Protein AF-0000000082937138 (afdb_homodimer)

Foldseek 3Di:
DEAEDEDAQLFKFQWFFLPDDWPEEDEAFYKYKYWFAWQQQWDDQDPPGDIDHYHHPVPDPDGGGIKGTQYFYQPDDAQKKKKKAWADWAFGQKFKDKFACDDFPLCVVVVRNNPDMDMWIWGADRVVQKIWTDDPNDIDMDGWFKDWQFKFFHDPDHDIGGQDDQDQRTGRQQFSQRGRGKIKMGGAHHHRSRMITHFMARGADQANNRQHHRTTIIPITMIGIHIGNPDDDRHMWMDGPWWTKFKAKALDVVRRQVRQLQRVLVVQCVVVVDDSVVSNVVCVVFKDKTWNHNTRSITMIMITGTPPSDD/DEAEDEDAQLFKFQWFFLPDDWPEEDEAFYKYKYWFAWQQQWDDQDPPGDIDHYHHPVPDPDGGGIKGTQYFYQPDDAQKKKKKAWADWAFGQKFKDKFACDDFPLCVVVVRNNPDMDMWIWGADRVQQKIWTDDVNDIDMDGWFKDWQFKFFHDPDHDIGGQFDQDQRTGRQQFSQRGRGKIKMGGAHHHRSRMITHFMARGADQANNRQHHRTTIIPITMIGIHIGNPDDDRHMWMDGPWWTKFKAKALDVVRRQVRQLQRVLVVQCVVVVDDSVVSNVVCVVFKDKTWNHNTRSITMIMITGTPPSDD

Radius of gyration: 25.53 Å; Cα contacts (8 Å, |Δi|>4): 1907; chains: 2; bounding box: 56×75×57 Å

Organism: NCBI:txid1808955

pLDDT: mean 97.89, std 1.8, range [84.19, 98.94]

Secondary structure (DSSP, 8-state):
-EEEE--SGGGEESEE-TTPPPSEEE-TT-EEEEEE--TTSEE-SSTTSPPEE---TT--SS--S-EEEEEEETT--TT-EEEEEEEEEEE-SEEEEEESSS--HHHHHHT-SSSPPEEEEEEEETTTTEEEEEETTEEEEEE---EEEEEE---SSSS-EESPSPBTTEES---TT--TT-EEEEE--STTTTEEEEEEES---TB-TTS---B--EEEEEEEEEEESS---SS-EEE-SSEEEEEEEESSHHHHHHHHHHHHHHHHHHHHT--HHHHHHHHHHH-EEEEEES-SSSEEEEEEEETTS--/-EEEE--SGGGEESEE-TTPPPSEEE-TT-EEEEEE--TTSEE-SSTTSPPEE---TT--SS--S-EEEEEEETT--TT-EEEEEEEEEEE-SEEEEEESSS--HHHHHHT-TTSPPEEEEEEEETTTTEEEEEETTEEEEEE---EEEEEE---SSSS-EESPSPBTTEES---TT--TT-EEEEE--STTTTEEEEEEES---TB-TTS---B--EEEEEEEEEEESS---SS-EEE-SSEEEEEEEESSHHHHHHHHHHHHHHHHHHHHT--HHHHHHHHHHH-EEEEEES-SSSEEEEEEEETTS--

Nearest PDB structures (foldseek):
  2f4l-assembly2_D  TM=9.243E-01  e=2.185E-28  Thermotoga maritima MSB8
  3tkk-assembly2_D  TM=8.866E-01  e=3.618E-28  Caldanaerobacter subterraneus subsp. tengcongensis
  3b9t-assembly2_D  TM=8.501E-01  e=9.422E-29  Methylobacillus flagellatus KT
  2ii1-assembly2_B  TM=8.799E-01  e=5.045E-27  Halalkalibacterium halodurans
  5ubu-assembly1_A  TM=8.380E-01  e=1.452E-24  Yersinia enterocolitica subsp. palearctica Y11

InterPro domains:
  IPR004304 Acetamidase/Formamidase [PF03069] (8-158)
  IPR004304 Acetamidase/Formamidase [PF03069] (163-296)
  IPR004304 Acetamidase/Formamidase [PTHR31891] (8-308)

Solvent-accessible surface area (backbone atoms only — not comparable to full-atom values): 28869 Å² total; per-residue (Å²): 98,78,44,76,48,71,76,45,41,82,32,22,26,23,57,36,36,69,79,63,75,54,68,48,76,42,54,63,63,24,29,42,39,34,44,42,38,15,65,86,28,28,44,45,93,45,92,87,42,74,69,46,75,60,53,45,60,73,64,57,92,75,56,45,49,40,23,43,34,30,35,21,27,71,77,32,31,60,68,23,25,39,31,45,30,30,68,40,74,35,61,33,54,45,29,35,33,36,13,43,45,42,95,44,71,51,25,54,69,62,69,25,29,87,36,76,58,42,76,46,60,31,47,36,37,73,90,78,35,33,32,35,36,64,59,89,94,43,71,40,33,33,70,52,51,49,28,55,25,22,47,23,35,16,48,65,64,87,62,83,36,61,34,63,36,38,51,49,26,28,23,40,52,43,42,66,69,52,22,63,58,14,34,39,35,27,35,23,52,25,76,23,24,34,34,34,39,25,35,26,24,37,24,42,16,35,18,23,60,33,61,33,30,30,32,12,22,23,66,34,36,33,36,33,38,34,63,36,81,88,46,86,57,81,38,35,33,33,42,32,85,58,23,41,34,20,42,13,68,24,70,44,51,58,58,3,42,43,42,3,46,46,51,38,32,53,49,42,19,67,75,67,69,51,52,64,46,57,25,33,33,52,35,3,45,50,27,32,33,33,30,23,23,61,62,46,70,36,19,33,19,34,26,32,42,43,69,75,48,67,76,98,80,44,77,48,71,77,46,41,82,32,22,25,23,58,37,35,67,80,62,75,54,68,47,74,44,55,64,62,24,30,41,39,33,43,42,37,16,65,83,28,27,44,45,92,45,94,85,42,74,70,46,75,59,55,45,59,74,64,56,94,75,56,45,50,41,23,44,36,29,35,24,28,72,76,32,32,60,68,23,24,39,32,44,30,31,68,39,73,36,60,33,53,44,29,35,31,34,13,44,46,43,93,44,69,50,25,54,68,62,69,25,30,87,36,76,60,43,75,46,60,29,45,36,37,73,89,78,34,33,32,35,36,64,60,88,94,42,71,39,36,34,70,51,53,49,27,55,25,22,47,24,36,17,50,68,62,85,60,82,38,61,35,64,35,39,50,49,28,26,24,40,53,42,44,66,70,52,23,62,58,13,34,37,34,28,34,23,52,26,77,21,24,35,34,33,41,26,37,27,24,36,24,43,16,36,19,22,61,32,61,32,28,33,30,12,23,23,66,34,35,33,35,33,40,35,61,36,81,89,46,86,55,82,37,35,34,32,43,31,84,58,23,42,34,20,43,12,68,24,69,44,52,59,59,3,42,42,42,3,45,46,50,39,34,53,50,43,20,65,76,68,68,50,52,65,45,58,25,33,34,53,37,3,45,49,27,32,33,32,32,23,25,60,61,45,71,37,18,32,19,33,26,33,42,43,68,75,47,67,74

Sequence (622 aa):
MIHKIELKNEHLHGSFSKEYVPIITVNSGDSLHLTTADIQWGYSNSKEQERTVYTSREKEERPGHPIIGPIAVKEAKPGTVLEVRVNDLTPGWYGRNWAGGNNSWQNEKLGITEAPSVQLDWELDTTKMTGSCEIGQKKFHVGLQPFMGLMGVAPAEDGIHPTAPPRYAGGNIDCKELVRGTSLFLPVSVDGALFSIGDGHAVQGDGEVSGTAIECPMDHVDITLIVHDNMQVNMPRAKTPTAWITFGFHEDLNEATATALDEMVQLMQEIYNIEKTEATALASVAVDLRITQVVNGVKGVHAMLPHGVIRMIHKIELKNEHLHGSFSKEYVPIITVNSGDSLHLTTADIQWGYSNSKEQERTVYTSREKEERPGHPIIGPIAVKEAKPGTVLEVRVNDLTPGWYGRNWAGGNNSWQNEKLGITEAPSVQLDWELDTTKMTGSCEIGQKKFHVGLQPFMGLMGVAPAEDGIHPTAPPRYAGGNIDCKELVRGTSLFLPVSVDGALFSIGDGHAVQGDGEVSGTAIECPMDHVDITLIVHDNMQVNMPRAKTPTAWITFGFHEDLNEATATALDEMVQLMQEIYNIEKTEATALASVAVDLRITQVVNGVKGVHAMLPHGVIR

Structure (mmCIF, N/CA/C/O backbone):
data_AF-0000000082937138-model_v1
#
loop_
_entity.id
_entity.type
_entity.pdbx_description
1 polymer Acetamidase
#
loop_
_atom_site.group_PDB
_atom_site.id
_atom_site.type_symbol
_atom_site.label_atom_id
_atom_site.label_alt_id
_atom_site.label_comp_id
_atom_site.label_asym_id
_atom_site.label_entity_id
_atom_site.label_seq_id
_atom_site.pdbx_PDB_ins_code
_atom_site.Cartn_x
_atom_site.Cartn_y
_atom_site.Cartn_z
_atom_site.occupancy
_atom_site.B_iso_or_equiv
_atom_site.auth_seq_id
_atom_site.auth_comp_id
_atom_site.auth_asym_id
_atom_site.auth_atom_id
_atom_site.pdbx_PDB_model_num
ATOM 1 N N . MET A 1 1 ? -20.438 30.469 3.941 1 96.25 1 MET A N 1
ATOM 2 C CA . MET A 1 1 ? -19.578 31.594 4.25 1 96.25 1 MET A CA 1
ATOM 3 C C . MET A 1 1 ? -18.125 31.172 4.301 1 96.25 1 MET A C 1
ATOM 5 O O . MET A 1 1 ? -17.812 30.031 4.652 1 96.25 1 MET A O 1
ATOM 9 N N . ILE A 1 2 ? -17.281 32.094 3.828 1 97.88 2 ILE A N 1
ATOM 10 C CA . ILE A 1 2 ? -15.844 31.828 3.875 1 97.88 2 ILE A CA 1
ATOM 11 C C . ILE A 1 2 ? -15.219 32.625 5.027 1 97.88 2 ILE A C 1
ATOM 13 O O . ILE A 1 2 ? -15.422 33.812 5.152 1 97.88 2 ILE A O 1
ATOM 17 N N . HIS A 1 3 ? -14.539 31.938 5.922 1 98.62 3 HIS A N 1
ATOM 18 C CA . HIS A 1 3 ? -13.797 32.562 7.023 1 98.62 3 HIS A CA 1
ATOM 19 C C . HIS A 1 3 ? -12.297 32.531 6.75 1 98.62 3 HIS A C 1
ATOM 21 O O . HIS A 1 3 ? -11.727 31.469 6.469 1 98.62 3 HIS A O 1
ATOM 27 N N . LYS A 1 4 ? -11.656 33.656 6.867 1 98.5 4 LYS A N 1
ATOM 28 C CA . LYS A 1 4 ? -10.211 33.719 6.73 1 98.5 4 LYS A CA 1
ATOM 29 C C . LYS A 1 4 ? -9.523 33.719 8.094 1 98.5 4 LYS A C 1
ATOM 31 O O . LYS A 1 4 ? -9.852 34.5 8.977 1 98.5 4 LYS A O 1
ATOM 36 N N . ILE A 1 5 ? -8.656 32.781 8.273 1 98.31 5 ILE A N 1
ATOM 37 C CA . ILE A 1 5 ? -7.906 32.688 9.523 1 98.31 5 ILE A CA 1
ATOM 38 C C . ILE A 1 5 ? -6.453 33.094 9.289 1 98.31 5 ILE A C 1
ATOM 40 O O . ILE A 1 5 ? -5.73 32.406 8.539 1 98.31 5 ILE A O 1
ATOM 44 N N . GLU A 1 6 ? -6 34.094 9.938 1 97.31 6 GLU A N 1
ATOM 45 C CA . GLU A 1 6 ? -4.625 34.562 9.789 1 97.31 6 GLU A CA 1
ATOM 46 C C . GLU A 1 6 ? -3.645 33.656 10.516 1 97.31 6 GLU A C 1
ATOM 48 O O . GLU A 1 6 ? -3.965 33.094 11.57 1 97.31 6 GLU A O 1
ATOM 53 N N . LEU A 1 7 ? -2.471 33.562 9.945 1 98.5 7 LEU A N 1
ATOM 54 C CA . LEU A 1 7 ? -1.397 32.844 10.641 1 98.5 7 LEU A CA 1
ATOM 55 C C . LEU A 1 7 ? -0.772 33.719 11.711 1 98.5 7 LEU A C 1
ATOM 57 O O . LEU A 1 7 ? -0.01 34.656 11.406 1 98.5 7 LEU A O 1
ATOM 61 N N . LYS A 1 8 ? -1.146 33.5 12.891 1 98.12 8 LYS A N 1
ATOM 62 C CA . LYS A 1 8 ? -0.615 34.219 14.047 1 98.12 8 LYS A CA 1
ATOM 63 C C . LYS A 1 8 ? -0.633 33.375 15.297 1 98.12 8 LYS A C 1
ATOM 65 O O . LYS A 1 8 ? -1.359 32.375 15.359 1 98.12 8 LYS A O 1
ATOM 70 N N . ASN A 1 9 ? 0.12 33.75 16.297 1 98.31 9 ASN A N 1
ATOM 71 C CA . ASN A 1 9 ? 0.322 32.969 17.5 1 98.31 9 ASN A CA 1
ATOM 72 C C . ASN A 1 9 ? -1.004 32.625 18.172 1 98.31 9 ASN A C 1
ATOM 74 O O . ASN A 1 9 ? -1.187 31.484 18.656 1 98.31 9 ASN A O 1
ATOM 78 N N . GLU A 1 10 ? -1.979 33.5 18.125 1 98.19 10 GLU A N 1
ATOM 79 C CA . GLU A 1 10 ? -3.256 33.344 18.812 1 98.19 10 GLU A CA 1
ATOM 80 C C . GLU A 1 10 ? -4.09 32.219 18.188 1 98.19 10 GLU A C 1
ATOM 82 O O . GLU A 1 10 ? -5.043 31.734 18.797 1 98.19 10 GLU A O 1
ATOM 87 N N . HIS A 1 11 ? -3.721 31.859 16.969 1 98.62 11 HIS A N 1
ATOM 88 C CA . HIS A 1 11 ? -4.504 30.875 16.25 1 98.62 11 HIS A CA 1
ATOM 89 C C . HIS A 1 11 ? -3.797 29.516 16.234 1 98.62 11 HIS A C 1
ATOM 91 O O . HIS A 1 11 ? -4.289 28.562 15.617 1 98.62 11 HIS A O 1
ATOM 97 N N . LEU A 1 12 ? -2.615 29.469 16.859 1 98.69 12 LEU A N 1
ATOM 98 C CA . LEU A 1 12 ? -1.801 28.266 16.797 1 98.69 12 LEU A CA 1
ATOM 99 C C . LEU A 1 12 ? -1.771 27.547 18.141 1 98.69 12 LEU A C 1
ATOM 101 O O . LEU A 1 12 ? -1.761 28.203 19.188 1 98.69 12 LEU A O 1
ATOM 105 N N . HIS A 1 13 ? -1.788 26.266 18.109 1 98.62 13 HIS A N 1
ATOM 106 C CA . HIS A 1 13 ? -1.509 25.406 19.25 1 98.62 13 HIS A CA 1
ATOM 107 C C . HIS A 1 13 ? -0.787 24.141 18.812 1 98.62 13 HIS A C 1
ATOM 109 O O . HIS A 1 13 ? -0.634 23.875 17.625 1 98.62 13 HIS A O 1
ATOM 115 N N . GLY A 1 14 ? -0.236 23.375 19.75 1 98.5 14 GLY A N 1
ATOM 116 C CA . GLY A 1 14 ? 0.604 22.234 19.422 1 98.5 14 GLY A CA 1
ATOM 117 C C . GLY A 1 14 ? 0.154 20.938 20.078 1 98.5 14 GLY A C 1
ATOM 118 O O . GLY A 1 14 ? 0.965 20.047 20.328 1 98.5 14 GLY A O 1
ATOM 119 N N . SER A 1 15 ? -1.123 20.891 20.516 1 98.5 15 SER A N 1
ATOM 120 C CA . SER A 1 15 ? -1.719 19.734 21.172 1 98.5 15 SER A CA 1
ATOM 121 C C . SER A 1 15 ? -3.238 19.75 21.047 1 98.5 15 SER A C 1
ATOM 123 O O . SER A 1 15 ? -3.812 20.688 20.5 1 98.5 15 SER A O 1
ATOM 125 N N . PHE A 1 16 ? -3.891 18.656 21.453 1 98.12 16 PHE A N 1
ATOM 126 C CA . PHE A 1 16 ? -5.348 18.594 21.453 1 98.12 16 PHE A CA 1
ATOM 127 C C . PHE A 1 16 ? -5.891 18.562 22.891 1 98.12 16 PHE A C 1
ATOM 129 O O . PHE A 1 16 ? -5.27 18 23.781 1 98.12 16 PHE A O 1
ATOM 136 N N . SER A 1 17 ? -6.965 19.156 23.062 1 98.12 17 SER A N 1
ATOM 137 C CA . SER A 1 17 ? -7.719 19.078 24.312 1 98.12 17 SER A CA 1
ATOM 138 C C . SER A 1 17 ? -9.172 19.469 24.109 1 98.12 17 SER A C 1
ATOM 140 O O . SER A 1 17 ? -9.469 20.422 23.375 1 98.12 17 SER A O 1
ATOM 142 N N . LYS A 1 18 ? -10.055 18.766 24.766 1 98.12 18 LYS A N 1
ATOM 143 C CA . LYS A 1 18 ? -11.469 19.125 24.703 1 98.12 18 LYS A CA 1
ATOM 144 C C . LYS A 1 18 ? -11.758 20.391 25.484 1 98.12 18 LYS A C 1
ATOM 146 O O . LYS A 1 18 ? -12.844 20.969 25.391 1 98.12 18 LYS A O 1
ATOM 151 N N . GLU A 1 19 ? -10.742 20.891 26.219 1 97.69 19 GLU A N 1
ATOM 152 C CA . GLU A 1 19 ? -10.922 22.078 27.078 1 97.69 19 GLU A CA 1
ATOM 153 C C . GLU A 1 19 ? -10.469 23.344 26.359 1 97.69 19 GLU A C 1
ATOM 155 O O . GLU A 1 19 ? -10.664 24.453 26.875 1 97.69 19 GLU A O 1
ATOM 160 N N . TYR A 1 20 ? -9.867 23.234 25.203 1 98.19 20 TYR A N 1
ATOM 161 C CA . TYR A 1 20 ? -9.344 24.406 24.516 1 98.19 20 TYR A CA 1
ATOM 162 C C . TYR A 1 20 ? -10.477 25.312 24.047 1 98.19 20 TYR A C 1
ATOM 164 O O . TYR A 1 20 ? -11.516 24.828 23.578 1 98.19 20 TYR A O 1
ATOM 172 N N . VAL A 1 21 ? -10.312 26.609 24.234 1 98.19 21 VAL A N 1
ATOM 173 C CA . VAL A 1 21 ? -11.25 27.609 23.719 1 98.19 21 VAL A CA 1
ATOM 174 C C . VAL A 1 21 ? -11.094 27.734 22.203 1 98.19 21 VAL A C 1
ATOM 176 O O . VAL A 1 21 ? -9.984 27.969 21.719 1 98.19 21 VAL A O 1
ATOM 179 N N . PRO A 1 22 ? -12.133 27.484 21.438 1 98.75 22 PRO A N 1
ATOM 180 C CA . PRO A 1 22 ? -12.016 27.609 19.984 1 98.75 22 PRO A CA 1
ATOM 181 C C . PRO A 1 22 ? -11.617 29.031 19.562 1 98.75 22 PRO A C 1
ATOM 183 O O . PRO A 1 22 ? -12.031 30 20.188 1 98.75 22 PRO A O 1
ATOM 186 N N . ILE A 1 23 ? -10.945 29.156 18.484 1 98.75 23 ILE A N 1
ATOM 187 C CA . ILE A 1 23 ? -10.523 30.469 17.984 1 98.75 23 ILE A CA 1
ATOM 188 C C . ILE A 1 23 ? -11.664 31.109 17.203 1 98.75 23 ILE A C 1
ATOM 190 O O . ILE A 1 23 ? -11.672 32.312 17 1 98.75 23 ILE A O 1
ATOM 194 N N . ILE A 1 24 ? -12.523 30.344 16.672 1 98.69 24 ILE A N 1
ATOM 195 C CA . ILE A 1 24 ? -13.711 30.781 15.953 1 98.69 24 ILE A CA 1
ATOM 196 C C . ILE A 1 24 ? -14.766 29.672 15.969 1 98.69 24 ILE A C 1
ATOM 198 O O . ILE A 1 24 ? -14.438 28.5 16.125 1 98.69 24 ILE A O 1
ATOM 202 N N . THR A 1 25 ? -16.047 29.969 15.914 1 98.81 25 THR A N 1
ATOM 203 C CA . THR A 1 25 ? -17.156 29.031 15.719 1 98.81 25 THR A CA 1
ATOM 204 C C . THR A 1 25 ? -17.828 29.266 14.359 1 98.81 25 THR A C 1
ATOM 206 O O . THR A 1 25 ? -18.172 30.391 14.016 1 98.81 25 THR A O 1
ATOM 209 N N . VAL A 1 26 ? -17.938 28.266 13.617 1 98.88 26 VAL A N 1
ATOM 210 C CA . VAL A 1 26 ? -18.5 28.375 12.281 1 98.88 26 VAL A CA 1
ATOM 211 C C . VAL A 1 26 ? -19.734 27.484 12.156 1 98.88 26 VAL A C 1
ATOM 213 O O . VAL A 1 26 ? -20.062 26.734 13.078 1 98.88 26 VAL A O 1
ATOM 216 N N . ASN A 1 27 ? -20.484 27.656 11 1 98.81 27 ASN A N 1
ATOM 217 C CA . ASN A 1 27 ? -21.625 26.797 10.711 1 98.81 27 ASN A CA 1
ATOM 218 C C . ASN A 1 27 ? -21.25 25.641 9.789 1 98.81 27 ASN A C 1
ATOM 220 O O . ASN A 1 27 ? -20.312 25.75 9 1 98.81 27 ASN A O 1
ATOM 224 N N . SER A 1 28 ? -21.969 24.516 9.914 1 98.75 28 SER A N 1
ATOM 225 C CA . SER A 1 28 ? -21.828 23.453 8.93 1 98.75 28 SER A CA 1
ATOM 226 C C . SER A 1 28 ? -22 23.984 7.508 1 98.75 28 SER A C 1
ATOM 228 O O . SER A 1 28 ? -22.938 24.719 7.223 1 98.75 28 SER A O 1
ATOM 230 N N . GLY A 1 29 ? -21.016 23.625 6.668 1 98.75 29 GLY A N 1
ATOM 231 C CA . GLY A 1 29 ? -21.062 24.094 5.293 1 98.75 29 GLY A CA 1
ATOM 232 C C . GLY A 1 29 ? -20.156 25.281 5.031 1 98.75 29 GLY A C 1
ATOM 233 O O . GLY A 1 29 ? -19.891 25.625 3.877 1 98.75 29 GLY A O 1
ATOM 234 N N . ASP A 1 30 ? -19.625 25.938 6.125 1 98.88 30 ASP A N 1
ATOM 235 C CA . ASP A 1 30 ? -18.719 27.078 5.945 1 98.88 30 ASP A CA 1
ATOM 236 C C . ASP A 1 30 ? -17.359 26.609 5.469 1 98.88 30 ASP A C 1
ATOM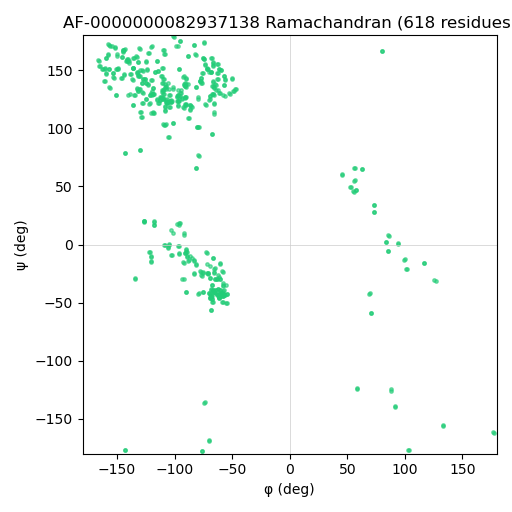 238 O O . ASP A 1 30 ? -16.969 25.453 5.703 1 98.88 30 ASP A O 1
ATOM 242 N N . SER A 1 31 ? -16.656 27.484 4.801 1 98.88 31 SER A N 1
ATOM 243 C CA . SER A 1 31 ? -15.289 27.219 4.34 1 98.88 31 SER A CA 1
ATOM 244 C C . SER A 1 31 ? -14.273 28.062 5.102 1 98.88 31 SER A C 1
ATOM 246 O O . SER A 1 31 ? -14.617 29.109 5.648 1 98.88 31 SER A O 1
ATOM 248 N N . LEU A 1 32 ? -13.078 27.547 5.207 1 98.88 32 LEU A N 1
ATOM 249 C CA . LEU A 1 32 ? -11.945 28.203 5.844 1 98.88 32 LEU A CA 1
ATOM 250 C C . LEU A 1 32 ? -10.812 28.438 4.852 1 98.88 32 LEU A C 1
ATOM 252 O O . LEU A 1 32 ? -10.445 27.531 4.102 1 98.88 32 LEU A O 1
ATOM 256 N N . HIS A 1 33 ? -10.297 29.594 4.75 1 98.75 33 HIS A N 1
ATOM 257 C CA . HIS A 1 33 ? -9.039 29.922 4.074 1 98.75 33 HIS A CA 1
ATOM 258 C C . HIS A 1 33 ? -7.938 30.234 5.078 1 98.75 33 HIS A C 1
ATOM 260 O O . HIS A 1 33 ? -8.094 31.141 5.91 1 98.75 33 HIS A O 1
ATOM 266 N N . LEU A 1 34 ? -6.875 29.469 4.992 1 97.94 34 LEU A N 1
ATOM 267 C CA . LEU A 1 34 ? -5.824 29.719 5.977 1 97.94 34 LEU A CA 1
ATOM 268 C C . LEU A 1 34 ? -4.445 29.469 5.371 1 97.94 34 LEU A C 1
ATOM 270 O O . LEU A 1 34 ? -4.336 29 4.23 1 97.94 34 LEU A O 1
ATOM 274 N N . THR A 1 35 ? -3.434 30 6.004 1 98.5 35 THR A N 1
ATOM 275 C CA . THR A 1 35 ? -2.014 29.719 5.809 1 98.5 35 THR A CA 1
ATOM 276 C C . THR A 1 35 ? -1.45 28.922 6.977 1 98.5 35 THR A C 1
ATOM 278 O O . THR A 1 35 ? -1.789 29.172 8.133 1 98.5 35 THR A O 1
ATOM 281 N N . THR A 1 36 ? -0.68 27.938 6.676 1 98.75 36 THR A N 1
ATOM 282 C CA . THR A 1 36 ? -0.129 27.125 7.766 1 98.75 36 THR A CA 1
ATOM 283 C C . THR A 1 36 ? 1.389 27.281 7.828 1 98.75 36 THR A C 1
ATOM 285 O O . THR A 1 36 ? 2.045 27.453 6.801 1 98.75 36 THR A O 1
ATOM 288 N N . ALA A 1 37 ? 1.943 27.172 9.016 1 98.75 37 ALA A N 1
ATOM 289 C CA . ALA A 1 37 ? 3.383 27.188 9.258 1 98.75 37 ALA A CA 1
ATOM 290 C C . ALA A 1 37 ? 4.012 25.859 8.859 1 98.75 37 ALA A C 1
ATOM 292 O O . ALA A 1 37 ? 3.312 24.859 8.695 1 98.75 37 ALA A O 1
ATOM 293 N N . ASP A 1 38 ? 5.301 25.859 8.656 1 98 38 ASP A N 1
ATOM 294 C CA . ASP A 1 38 ? 6.016 24.594 8.461 1 98 38 ASP A CA 1
ATOM 295 C C . ASP A 1 38 ? 6.18 23.844 9.781 1 98 38 ASP A C 1
ATOM 297 O O . ASP A 1 38 ? 5.809 24.359 10.836 1 98 38 ASP A O 1
ATOM 301 N N . ILE A 1 39 ? 6.684 22.688 9.773 1 97.88 39 ILE A N 1
ATOM 302 C CA . ILE A 1 39 ? 6.707 21.766 10.906 1 97.88 39 ILE A CA 1
ATOM 303 C C . ILE A 1 39 ? 7.578 22.344 12.023 1 97.88 39 ILE A C 1
ATOM 305 O O . ILE A 1 39 ? 7.461 21.938 13.18 1 97.88 39 ILE A O 1
ATOM 309 N N . GLN A 1 40 ? 8.469 23.266 11.703 1 97.75 40 GLN A N 1
ATOM 310 C CA . GLN A 1 40 ? 9.344 23.891 12.695 1 97.75 40 GLN A CA 1
ATOM 311 C C . GLN A 1 40 ? 8.773 25.219 13.164 1 97.75 40 GLN A C 1
ATOM 313 O O . GLN A 1 40 ? 9.531 26.109 13.562 1 97.75 40 GLN A O 1
ATOM 318 N N . TRP A 1 41 ? 7.496 25.516 12.945 1 98.44 41 TRP A N 1
ATOM 319 C CA . TRP A 1 41 ? 6.742 26.656 13.445 1 98.44 41 TRP A CA 1
ATOM 320 C C . TRP A 1 41 ? 7.148 27.938 12.727 1 98.44 41 TRP A C 1
ATOM 322 O O . TRP A 1 41 ? 7.094 29.016 13.297 1 98.44 41 TRP A O 1
ATOM 332 N N . GLY A 1 42 ? 7.598 27.781 11.5 1 98.38 42 GLY A N 1
ATOM 333 C CA . GLY A 1 42 ? 8.031 28.953 10.75 1 98.38 42 GLY A CA 1
ATOM 334 C C . GLY A 1 42 ? 7.281 29.125 9.445 1 98.38 42 GLY A C 1
ATOM 335 O O . GLY A 1 42 ? 6.574 28.219 8.992 1 98.38 42 GLY A O 1
ATOM 336 N N . TYR A 1 43 ? 7.406 30.375 8.859 1 98.62 43 TYR A N 1
ATOM 337 C CA . TYR A 1 43 ? 6.785 30.688 7.578 1 98.62 43 TYR A CA 1
ATOM 338 C C . TYR A 1 43 ? 7.512 31.828 6.887 1 98.62 43 TYR A C 1
ATOM 340 O O . TYR A 1 43 ? 7.945 32.781 7.543 1 98.62 43 TYR A O 1
ATOM 348 N N . SER A 1 44 ? 7.75 31.672 5.684 1 98.12 44 SER A N 1
ATOM 349 C CA . SER A 1 44 ? 8.195 32.719 4.781 1 98.12 44 SER A CA 1
ATOM 350 C C . SER A 1 44 ? 7.422 32.688 3.465 1 98.12 44 SER A C 1
ATOM 352 O O . SER A 1 44 ? 7.332 31.656 2.82 1 98.12 44 SER A O 1
ATOM 354 N N . ASN A 1 45 ? 6.863 33.812 3.041 1 95.62 45 ASN A N 1
ATOM 355 C CA . ASN A 1 45 ? 6 33.844 1.866 1 95.62 45 ASN A CA 1
ATOM 356 C C . ASN A 1 45 ? 6.809 33.812 0.574 1 95.62 45 ASN A C 1
ATOM 358 O O . ASN A 1 45 ? 6.281 33.469 -0.485 1 95.62 45 ASN A O 1
ATOM 362 N N . SER A 1 46 ? 8.031 34.219 0.643 1 96.06 46 SER A N 1
ATOM 363 C CA . SER A 1 46 ? 8.906 34.188 -0.528 1 96.06 46 SER A CA 1
ATOM 364 C C . SER A 1 46 ? 10.367 34.031 -0.126 1 96.06 46 SER A C 1
ATOM 366 O O . SER A 1 46 ? 10.719 34.188 1.046 1 96.06 46 SER A O 1
ATOM 368 N N . LYS A 1 47 ? 11.18 33.781 -1.117 1 94.44 47 LYS A N 1
ATOM 369 C CA . LYS A 1 47 ? 12.602 33.594 -0.884 1 94.44 47 LYS A CA 1
ATOM 370 C C . LYS A 1 47 ? 13.242 34.812 -0.276 1 94.44 47 LYS A C 1
ATOM 372 O O . LYS A 1 47 ? 14.203 34.719 0.496 1 94.44 47 LYS A O 1
ATOM 377 N N . GLU A 1 48 ? 12.719 35.906 -0.575 1 95.38 48 GLU A N 1
ATOM 378 C CA . GLU A 1 48 ? 13.297 37.188 -0.175 1 95.38 48 GLU A CA 1
ATOM 379 C C . GLU A 1 48 ? 12.805 37.625 1.205 1 95.38 48 GLU A C 1
ATOM 381 O O . GLU A 1 48 ? 13.375 38.531 1.822 1 95.38 48 GLU A O 1
ATOM 386 N N . GLN A 1 49 ? 11.844 37 1.654 1 95.88 49 GLN A N 1
ATOM 387 C CA . GLN A 1 49 ? 11.281 37.375 2.945 1 95.88 49 GLN A CA 1
ATOM 388 C C . GLN A 1 49 ? 11.836 36.5 4.066 1 95.88 49 GLN A C 1
ATOM 390 O O . GLN A 1 49 ? 11.922 35.281 3.928 1 95.88 49 GLN A O 1
ATOM 395 N N . GLU A 1 50 ? 12.203 37.156 5.059 1 95.88 50 GLU A N 1
ATOM 396 C CA . GLU A 1 50 ? 12.727 36.469 6.223 1 95.88 50 GLU A CA 1
ATOM 397 C C . GLU A 1 50 ? 11.672 35.562 6.84 1 95.88 50 GLU A C 1
ATOM 399 O O . GLU A 1 50 ? 10.492 35.906 6.879 1 95.88 50 GLU A O 1
ATOM 404 N N . ARG A 1 51 ? 12.102 34.406 7.312 1 96.25 51 ARG A N 1
ATOM 405 C CA . ARG A 1 51 ? 11.242 33.438 7.965 1 96.25 51 ARG A CA 1
ATOM 406 C C . ARG A 1 51 ? 10.781 33.938 9.328 1 96.25 51 ARG A C 1
ATOM 408 O O . ARG A 1 51 ? 11.594 34.375 10.148 1 96.25 51 ARG A O 1
ATOM 415 N N . THR A 1 52 ? 9.492 34 9.57 1 98.06 52 THR A N 1
ATOM 416 C CA . THR A 1 52 ? 8.898 34.281 10.867 1 98.06 52 THR A CA 1
ATOM 417 C C . THR A 1 52 ? 8.703 33 11.68 1 98.06 52 THR A C 1
ATOM 419 O O . THR A 1 52 ? 8.25 32 11.148 1 98.06 52 THR A O 1
ATOM 422 N N . VAL A 1 53 ? 8.992 33 12.969 1 98.19 53 VAL A N 1
ATOM 423 C CA . VAL A 1 53 ? 8.789 31.875 13.859 1 98.19 53 VAL A CA 1
ATOM 424 C C . VAL A 1 53 ? 7.605 32.156 14.781 1 98.19 53 VAL A C 1
ATOM 426 O O . VAL A 1 53 ? 7.488 33.219 15.352 1 98.19 53 VAL A O 1
ATOM 429 N N . TYR A 1 54 ? 6.742 31.234 14.93 1 98.31 54 TYR A N 1
ATOM 430 C CA . TYR A 1 54 ? 5.527 31.344 15.734 1 98.31 54 TYR A CA 1
ATOM 431 C C . TYR A 1 54 ? 5.617 30.5 17 1 98.31 54 TYR A C 1
ATOM 433 O O . TYR A 1 54 ? 6.539 29.688 17.141 1 98.31 54 TYR A O 1
ATOM 441 N N . THR A 1 55 ? 4.672 30.75 17.906 1 97.75 55 THR A N 1
ATOM 442 C CA . THR A 1 55 ? 4.562 29.969 19.141 1 97.75 55 THR A CA 1
ATOM 443 C C . THR A 1 55 ? 3.115 29.547 19.391 1 97.75 55 THR A C 1
ATOM 445 O O . THR A 1 55 ? 2.191 30.109 18.797 1 97.75 55 THR A O 1
ATOM 448 N N . SER A 1 56 ? 2.969 28.594 20.219 1 98.19 56 SER A N 1
ATOM 449 C CA . SER A 1 56 ? 1.646 28.094 20.578 1 98.19 56 SER A CA 1
ATOM 450 C C . SER A 1 56 ? 0.937 29.016 21.547 1 98.19 56 SER A C 1
ATOM 452 O O . SER A 1 56 ? 1.538 29.484 22.516 1 98.19 56 SER A O 1
A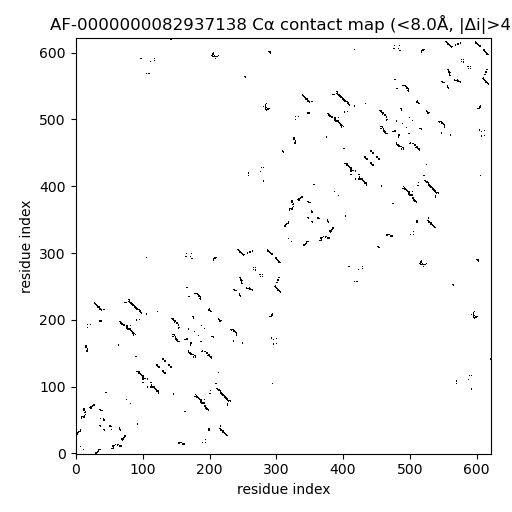TOM 454 N N . ARG A 1 57 ? -0.309 29.219 21.359 1 97.81 57 ARG A N 1
ATOM 455 C CA . ARG A 1 57 ? -1.101 30.031 22.281 1 97.81 57 ARG A CA 1
ATOM 456 C C . ARG A 1 57 ? -1.318 29.297 23.594 1 97.81 57 ARG A C 1
ATOM 458 O O . ARG A 1 57 ? -1.589 29.906 24.625 1 97.81 57 ARG A O 1
ATOM 465 N N . GLU A 1 58 ? -1.25 27.953 23.562 1 96.94 58 GLU A N 1
ATOM 466 C CA . GLU A 1 58 ? -1.51 27.141 24.75 1 96.94 58 GLU A CA 1
ATOM 467 C C . GLU A 1 58 ? -0.245 26.969 25.578 1 96.94 58 GLU A C 1
ATOM 469 O O . GLU A 1 58 ? -0.297 26.422 26.688 1 96.94 58 GLU A O 1
ATOM 474 N N . LYS A 1 59 ? 0.903 27.328 25.141 1 93.31 59 LYS A N 1
ATOM 475 C CA . LYS A 1 59 ? 2.189 27.344 25.828 1 93.31 59 LYS A CA 1
ATOM 476 C C . LYS A 1 59 ? 2.523 25.969 26.406 1 93.31 59 LYS A C 1
ATOM 478 O O . LYS A 1 59 ? 2.871 25.859 27.578 1 93.31 59 LYS A O 1
ATOM 483 N N . GLU A 1 60 ? 2.295 25 25.531 1 93.12 60 GLU A N 1
ATOM 484 C CA . GLU A 1 60 ? 2.689 23.656 25.906 1 93.12 60 GLU A CA 1
ATOM 485 C C . GLU A 1 60 ? 4.176 23.578 26.25 1 93.12 60 GLU A C 1
ATOM 487 O O . GLU A 1 60 ? 4.988 24.266 25.625 1 93.12 60 GLU A O 1
ATOM 492 N N . GLU A 1 61 ? 4.602 22.781 27.188 1 89.94 61 GLU A N 1
ATOM 493 C CA . GLU A 1 61 ? 6.02 22.578 27.469 1 89.94 61 GLU A CA 1
ATOM 494 C C . GLU A 1 61 ? 6.758 22.062 26.234 1 89.94 61 GLU A C 1
ATOM 496 O O . GLU A 1 61 ? 7.879 22.5 25.953 1 89.94 61 GLU A O 1
ATOM 501 N N . ARG A 1 62 ? 6.242 21.156 25.562 1 89.75 62 ARG A N 1
ATOM 502 C CA . ARG A 1 62 ? 6.781 20.578 24.328 1 89.75 62 ARG A CA 1
ATOM 503 C C . ARG A 1 62 ? 5.723 20.547 23.234 1 89.75 62 ARG A C 1
ATOM 505 O O . ARG A 1 62 ? 5.129 19.5 22.969 1 89.75 62 ARG A O 1
ATOM 512 N N . PRO A 1 63 ? 5.57 21.688 22.594 1 91.81 63 PRO A N 1
ATOM 513 C CA . PRO A 1 63 ? 4.551 21.703 21.531 1 91.81 63 PRO A CA 1
ATOM 514 C C . PRO A 1 63 ? 4.883 20.766 20.375 1 91.81 63 PRO A C 1
ATOM 516 O O . PRO A 1 63 ? 6.043 20.672 19.969 1 91.81 63 PRO A O 1
ATOM 519 N N . GLY A 1 64 ? 3.873 19.984 19.969 1 96.19 64 GLY A N 1
ATOM 520 C CA . GLY A 1 64 ? 4.02 19.156 18.781 1 96.19 64 GLY A CA 1
ATOM 521 C C . GLY A 1 64 ? 3.961 19.953 17.5 1 96.19 64 GLY A C 1
ATOM 522 O O . GLY A 1 64 ? 4.586 21 17.375 1 96.19 64 GLY A O 1
ATOM 523 N N . HIS A 1 65 ? 3.252 19.453 16.547 1 97.94 65 HIS A N 1
ATOM 524 C CA . HIS A 1 65 ? 3.086 20.156 15.266 1 97.94 65 HIS A CA 1
ATOM 525 C C . HIS A 1 65 ? 2.34 21.469 15.453 1 97.94 65 HIS A C 1
ATOM 527 O O . HIS A 1 65 ? 1.391 21.547 16.234 1 97.94 65 HIS A O 1
ATOM 533 N N . PRO A 1 66 ? 2.803 22.5 14.789 1 98.69 66 PRO A N 1
ATOM 534 C CA . PRO A 1 66 ? 1.947 23.688 14.75 1 98.69 66 PRO A CA 1
ATOM 535 C C . PRO A 1 66 ? 0.644 23.453 13.992 1 98.69 66 PRO A C 1
ATOM 537 O O . PRO A 1 66 ? 0.668 23.125 12.797 1 98.69 66 PRO A O 1
ATOM 540 N N . ILE A 1 67 ? -0.481 23.625 14.594 1 98.81 67 ILE A N 1
ATOM 541 C CA . ILE A 1 67 ? -1.765 23.438 13.922 1 98.81 67 ILE A CA 1
ATOM 542 C C . ILE A 1 67 ? -2.658 24.656 14.18 1 98.81 67 ILE A C 1
ATOM 544 O O . ILE A 1 67 ? -2.602 25.266 15.25 1 98.81 67 ILE A O 1
ATOM 548 N N . ILE A 1 68 ? -3.441 25.016 13.219 1 98.81 68 ILE A N 1
ATOM 549 C CA . ILE A 1 68 ? -4.418 26.094 13.305 1 98.81 68 ILE A CA 1
ATOM 550 C C . ILE A 1 68 ? -5.688 25.594 13.984 1 98.81 68 ILE A C 1
ATOM 552 O O . ILE A 1 68 ? -6.215 24.531 13.625 1 98.81 68 ILE A O 1
ATOM 556 N N . GLY A 1 69 ? -6.242 26.359 14.891 1 98.5 69 GLY A N 1
ATOM 557 C CA . GLY A 1 69 ? -7.477 26 15.57 1 98.5 69 GLY A CA 1
ATOM 558 C C . GLY A 1 69 ? -7.406 26.188 17.078 1 98.5 69 GLY A C 1
ATOM 559 O O . GLY A 1 69 ? -6.598 26.984 17.562 1 98.5 69 GLY A O 1
ATOM 560 N N . PRO A 1 70 ? -8.227 25.453 17.781 1 98.69 70 PRO A N 1
ATOM 561 C CA . PRO A 1 70 ? -9.32 24.641 17.25 1 98.69 70 PRO A CA 1
ATOM 562 C C . PRO A 1 70 ? -10.453 25.469 16.672 1 98.69 70 PRO A C 1
ATOM 564 O O . PRO A 1 70 ? -10.648 26.625 17.062 1 98.69 70 PRO A O 1
ATOM 567 N N . ILE A 1 71 ? -11.078 24.969 15.719 1 98.94 71 ILE A N 1
ATOM 568 C CA . ILE A 1 71 ? -12.266 25.562 15.109 1 98.94 71 ILE A CA 1
ATOM 569 C C . ILE A 1 71 ? -13.508 24.797 15.57 1 98.94 71 ILE A C 1
ATOM 571 O O . ILE A 1 71 ? -13.609 23.578 15.375 1 98.94 71 ILE A O 1
ATOM 575 N N . ALA A 1 72 ? -14.445 25.484 16.141 1 98.94 72 ALA A N 1
ATOM 576 C CA . ALA A 1 72 ? -15.703 24.844 16.547 1 98.94 72 ALA A CA 1
ATOM 577 C C . ALA A 1 72 ? -16.734 24.922 15.43 1 98.94 72 ALA A C 1
ATOM 579 O O . ALA A 1 72 ? -16.828 25.922 14.727 1 98.94 72 ALA A O 1
ATOM 580 N N . VAL A 1 73 ? -17.438 23.875 15.25 1 98.94 73 VAL A N 1
ATOM 581 C CA . VAL A 1 73 ? -18.562 23.844 14.336 1 98.94 73 VAL A CA 1
ATOM 582 C C . VAL A 1 73 ? -19.875 23.734 15.125 1 98.94 73 VAL A C 1
ATOM 584 O O . VAL A 1 73 ? -20.078 22.781 15.875 1 98.94 73 VAL A O 1
ATOM 587 N N . LYS A 1 74 ? -20.781 24.594 14.938 1 98.69 74 LYS A N 1
ATOM 588 C CA . LYS A 1 74 ? -21.969 24.797 15.766 1 98.69 74 LYS A CA 1
ATOM 589 C C . LYS A 1 74 ? -22.797 23.516 15.844 1 98.69 74 LYS A C 1
ATOM 591 O O . LYS A 1 74 ? -23.297 23.156 16.922 1 98.69 74 LYS A O 1
ATOM 596 N N . GLU A 1 75 ? -22.938 22.781 14.781 1 98.44 75 GLU A N 1
ATOM 597 C CA . GLU A 1 75 ? -23.844 21.641 14.68 1 98.44 75 GLU A CA 1
ATOM 598 C C . GLU A 1 75 ? -23.156 20.344 15.125 1 98.44 75 GLU A C 1
ATOM 600 O O . GLU A 1 75 ? -23.812 19.312 15.25 1 98.44 75 GLU A O 1
ATOM 605 N N . ALA A 1 76 ? -21.891 20.406 15.383 1 98.69 76 ALA A N 1
ATOM 606 C CA . ALA A 1 76 ? -21.156 19.188 15.719 1 98.69 76 ALA A CA 1
ATOM 607 C C . ALA A 1 76 ? -21.375 18.797 17.172 1 98.69 76 ALA A C 1
ATOM 609 O O . ALA A 1 76 ? -21.203 19.625 18.078 1 98.69 76 ALA A O 1
ATOM 610 N N . LYS A 1 77 ? -21.781 17.578 17.391 1 97.69 77 LYS A N 1
ATOM 611 C CA . LYS A 1 77 ? -21.984 16.984 18.703 1 97.69 77 LYS A CA 1
ATOM 612 C C . LYS A 1 77 ? -21.531 15.523 18.703 1 97.69 77 LYS A C 1
ATOM 614 O O . LYS A 1 77 ? -21.438 14.891 17.656 1 97.69 77 LYS A O 1
ATOM 619 N N . PRO A 1 78 ? -21.234 15.047 19.922 1 97.44 78 PRO A N 1
ATOM 620 C CA . PRO A 1 78 ? -20.891 13.625 19.969 1 97.44 78 PRO A CA 1
ATOM 621 C C . PRO A 1 78 ? -21.906 12.75 19.219 1 97.44 78 PRO A C 1
ATOM 623 O O . PRO A 1 78 ? -23.109 12.906 19.406 1 97.44 78 PRO A O 1
ATOM 626 N N . GLY A 1 79 ? -21.375 11.875 18.391 1 96.44 79 GLY A N 1
ATOM 627 C CA . GLY A 1 79 ? -22.234 11.008 17.609 1 96.44 79 GLY A CA 1
ATOM 628 C C . GLY A 1 79 ? -22.391 11.461 16.172 1 96.44 79 GLY A C 1
ATOM 629 O O . GLY A 1 79 ? -22.797 10.68 15.305 1 96.44 79 GLY A O 1
ATOM 630 N N . THR A 1 80 ? -22.141 12.727 15.875 1 98.19 80 THR A N 1
ATOM 631 C CA . THR A 1 80 ? -22.125 13.203 14.5 1 98.19 80 THR A CA 1
ATOM 632 C C . THR A 1 80 ? -20.781 12.93 13.852 1 98.19 80 THR A C 1
ATOM 634 O O . THR A 1 80 ? -19.859 12.43 14.5 1 98.19 80 THR A O 1
ATOM 637 N N . VAL A 1 81 ? -20.719 13.164 12.57 1 98.75 81 VAL A N 1
ATOM 638 C CA . VAL A 1 81 ? -19.484 13.008 11.797 1 98.75 81 VAL A CA 1
ATOM 639 C C . VAL A 1 81 ? -19.125 14.328 11.133 1 98.75 81 VAL A C 1
ATOM 641 O O . VAL A 1 81 ? -19.984 14.992 10.539 1 98.75 81 VAL A O 1
ATOM 644 N N . LEU A 1 82 ? -17.906 14.75 11.32 1 98.94 82 LEU A N 1
ATOM 645 C CA . LEU A 1 82 ? -17.422 15.945 10.633 1 98.94 82 LEU A CA 1
ATOM 646 C C . LEU A 1 82 ? -16.75 15.586 9.32 1 98.94 82 LEU A C 1
ATOM 648 O O . LEU A 1 82 ? -15.766 14.836 9.305 1 98.94 82 LEU A O 1
ATOM 652 N N . GLU A 1 83 ? -17.25 16.031 8.219 1 98.88 83 GLU A N 1
ATOM 653 C CA . GLU A 1 83 ? -16.594 15.961 6.918 1 98.88 83 GLU A CA 1
ATOM 654 C C . GLU A 1 83 ? -15.68 17.172 6.699 1 98.88 83 GLU A C 1
ATOM 656 O O . GLU A 1 83 ? -16.109 18.312 6.828 1 98.88 83 GLU A O 1
ATOM 661 N N . VAL A 1 84 ? -14.445 16.953 6.508 1 98.94 84 VAL A N 1
ATOM 662 C CA . VAL A 1 84 ? -13.484 17.969 6.09 1 98.94 84 VAL A CA 1
ATOM 663 C C . VAL A 1 84 ? -13.211 17.828 4.594 1 98.94 84 VAL A C 1
ATOM 665 O O . VAL A 1 84 ? -12.477 16.938 4.168 1 98.94 84 VAL A O 1
ATOM 668 N N . ARG A 1 85 ? -13.789 18.734 3.83 1 98.88 85 ARG A N 1
ATOM 669 C CA . ARG A 1 85 ? -13.57 18.734 2.387 1 98.88 85 ARG A CA 1
ATOM 670 C C . ARG A 1 85 ? -12.375 19.594 2.008 1 98.88 85 ARG A C 1
ATOM 672 O O . ARG A 1 85 ? -12.359 20.797 2.295 1 98.88 85 ARG A O 1
ATOM 679 N N . VAL A 1 86 ? -11.406 18.984 1.39 1 98.94 86 VAL A N 1
ATOM 680 C CA . VAL A 1 86 ? -10.211 19.703 0.96 1 98.94 86 VAL A CA 1
ATOM 681 C C . VAL A 1 86 ? -10.438 20.297 -0.433 1 98.94 86 VAL A C 1
ATOM 683 O O . VAL A 1 86 ? -10.406 19.562 -1.431 1 98.94 86 VAL A O 1
ATOM 686 N N . ASN A 1 87 ? -10.57 21.578 -0.522 1 98.94 87 ASN A N 1
ATOM 687 C CA . ASN A 1 87 ? -10.891 22.25 -1.778 1 98.94 87 ASN A CA 1
ATOM 688 C C . ASN A 1 87 ? -9.633 22.625 -2.553 1 98.94 87 ASN A C 1
ATOM 690 O O . ASN A 1 87 ? -9.586 22.5 -3.777 1 98.94 87 ASN A O 1
ATOM 694 N N . ASP A 1 88 ? -8.641 23.094 -1.804 1 98.69 88 ASP A N 1
ATOM 695 C CA . ASP A 1 88 ? -7.418 23.531 -2.465 1 98.69 88 ASP A CA 1
ATOM 696 C C . ASP A 1 88 ? -6.25 23.562 -1.481 1 98.69 88 ASP A C 1
ATOM 698 O O . ASP A 1 88 ? -6.445 23.812 -0.288 1 98.69 88 ASP A O 1
ATOM 702 N N . LEU A 1 89 ? -5.129 23.297 -1.933 1 98.75 89 LEU A N 1
ATOM 703 C CA . LEU A 1 89 ? -3.869 23.328 -1.196 1 98.75 89 LEU A CA 1
ATOM 704 C C . LEU A 1 89 ? -2.754 23.906 -2.062 1 98.75 89 LEU A C 1
ATOM 706 O O . LEU A 1 89 ? -2.51 23.422 -3.17 1 98.75 89 LEU A O 1
ATOM 710 N N . THR A 1 90 ? -2.039 24.875 -1.583 1 98.62 90 THR A N 1
ATOM 711 C CA . THR A 1 90 ? -0.892 25.453 -2.275 1 98.62 90 THR A CA 1
ATOM 712 C C . THR A 1 90 ? 0.329 25.484 -1.362 1 98.62 90 THR A C 1
ATOM 714 O O . THR A 1 90 ? 0.389 26.297 -0.427 1 98.62 90 THR A O 1
ATOM 717 N N . PRO A 1 91 ? 1.286 24.672 -1.659 1 98.69 91 PRO A N 1
ATOM 718 C CA . PRO A 1 91 ? 2.504 24.719 -0.845 1 98.69 91 PRO A CA 1
ATOM 719 C C . PRO A 1 91 ? 3.27 26.031 -1.001 1 98.69 91 PRO A C 1
ATOM 721 O O . PRO A 1 91 ? 3.115 26.719 -2.01 1 98.69 91 PRO A O 1
ATOM 724 N N . GLY A 1 92 ? 4.031 26.359 0.07 1 98.62 92 GLY A N 1
ATOM 725 C CA . GLY A 1 92 ? 4.996 27.438 -0.069 1 98.62 92 GLY A CA 1
ATOM 726 C C . GLY A 1 92 ? 6.168 27.078 -0.966 1 98.62 92 GLY A C 1
ATOM 727 O O . GLY A 1 92 ? 6.141 26.047 -1.649 1 98.62 92 GLY A O 1
ATOM 728 N N . TRP A 1 93 ? 7.207 27.906 -0.984 1 98.56 93 TRP A N 1
ATOM 729 C CA . TRP A 1 93 ? 8.281 27.797 -1.969 1 98.56 93 TRP A CA 1
ATOM 730 C C . TRP A 1 93 ? 9.398 26.891 -1.468 1 98.56 93 TRP A C 1
ATOM 732 O O . TRP A 1 93 ? 10.336 26.594 -2.209 1 98.56 93 TRP A O 1
ATOM 742 N N . TYR A 1 94 ? 9.219 26.422 -0.134 1 98.75 94 TYR A N 1
ATOM 743 C CA . TYR A 1 94 ? 10.305 25.641 0.435 1 98.75 94 TYR A CA 1
ATOM 744 C C . TYR A 1 94 ? 9.758 24.469 1.249 1 98.75 94 TYR A C 1
ATOM 746 O O . TYR A 1 94 ? 8.609 24.5 1.697 1 98.75 94 TYR A O 1
ATOM 754 N N . GLY A 1 95 ? 10.57 23.422 1.416 1 98.69 95 GLY A N 1
ATOM 755 C CA . GLY A 1 95 ? 10.312 22.281 2.281 1 98.69 95 GLY A CA 1
ATOM 756 C C . GLY A 1 95 ? 11.578 21.594 2.74 1 98.69 95 GLY A C 1
ATOM 757 O O . GLY A 1 95 ? 12.672 21.922 2.295 1 98.69 95 GLY A O 1
ATOM 758 N N . ARG A 1 96 ? 11.383 20.703 3.646 1 98.62 96 ARG A N 1
ATOM 759 C CA . ARG A 1 96 ? 12.523 19.969 4.188 1 98.62 96 ARG A CA 1
ATOM 760 C C . ARG A 1 96 ? 12.094 18.578 4.648 1 98.62 96 ARG A C 1
ATOM 762 O O . ARG A 1 96 ? 10.93 18.359 4.996 1 98.62 96 ARG A O 1
ATOM 769 N N . ASN A 1 97 ? 13.031 17.703 4.57 1 98.5 97 ASN A N 1
ATOM 770 C CA . ASN A 1 97 ? 12.852 16.422 5.266 1 98.5 97 ASN A CA 1
ATOM 771 C C . ASN A 1 97 ? 14.18 15.906 5.82 1 98.5 97 ASN A C 1
ATOM 773 O O . ASN A 1 97 ? 15.234 16.484 5.555 1 98.5 97 ASN A O 1
ATOM 777 N N . TRP A 1 98 ? 14.078 14.961 6.664 1 98.31 98 TRP A N 1
ATOM 778 C CA . TRP A 1 98 ? 15.227 14.492 7.438 1 98.31 98 TRP A CA 1
ATOM 779 C C . TRP A 1 98 ? 15.273 12.969 7.465 1 98.31 98 TRP A C 1
ATOM 781 O O . TRP A 1 98 ? 14.266 12.305 7.23 1 98.31 98 TRP A O 1
ATOM 791 N N . ALA A 1 99 ? 16.406 12.445 7.758 1 98.31 99 ALA A N 1
ATOM 792 C CA . ALA A 1 99 ? 16.578 11.023 8.031 1 98.31 99 ALA A CA 1
ATOM 793 C C . ALA A 1 99 ? 17.781 10.789 8.945 1 98.31 99 ALA A C 1
ATOM 795 O O . ALA A 1 99 ? 18.75 11.562 8.922 1 98.31 99 ALA A O 1
ATOM 796 N N . GLY A 1 100 ? 17.703 9.781 9.766 1 97.5 100 GLY A N 1
ATOM 797 C CA . GLY A 1 100 ? 18.828 9.344 10.578 1 97.5 100 GLY A CA 1
ATOM 798 C C . GLY A 1 100 ? 19.031 10.188 11.82 1 97.5 100 GLY A C 1
ATOM 799 O O . GLY A 1 100 ? 18.391 11.227 11.984 1 97.5 100 GLY A O 1
ATOM 800 N N . GLY A 1 101 ? 19.875 9.688 12.789 1 95.06 101 GLY A N 1
ATOM 801 C CA . GLY A 1 101 ? 20.438 10.461 13.891 1 95.06 101 GLY A CA 1
ATOM 802 C C . GLY A 1 101 ? 19.516 10.539 15.094 1 95.06 101 GLY A C 1
ATOM 803 O O . GLY A 1 101 ? 19.719 11.367 15.984 1 95.06 101 GLY A O 1
ATOM 804 N N . ASN A 1 102 ? 18.469 9.812 15.07 1 93.88 102 ASN A N 1
ATOM 805 C CA . ASN A 1 102 ? 17.578 9.781 16.234 1 93.88 102 ASN A CA 1
ATOM 806 C C . ASN A 1 102 ? 17.062 8.367 16.484 1 93.88 102 ASN A C 1
ATOM 808 O O . ASN A 1 102 ? 17.141 7.5 15.625 1 93.88 102 ASN A O 1
ATOM 812 N N . ASN A 1 103 ? 16.625 8.211 17.734 1 94.5 103 ASN A N 1
ATOM 813 C CA . ASN A 1 103 ? 16.062 6.918 18.094 1 94.5 103 ASN A CA 1
ATOM 814 C C . ASN A 1 103 ? 14.617 6.785 17.641 1 94.5 103 ASN A C 1
ATOM 816 O O . ASN A 1 103 ? 13.719 7.426 18.188 1 94.5 103 ASN A O 1
ATOM 820 N N . SER A 1 104 ? 14.375 6.109 16.578 1 95.88 104 SER A N 1
ATOM 821 C CA . SER A 1 104 ? 13.062 5.777 16.031 1 95.88 104 SER A CA 1
ATOM 822 C C . SER A 1 104 ? 13.039 4.363 15.469 1 95.88 104 SER A C 1
ATOM 824 O O . SER A 1 104 ? 14.094 3.77 15.227 1 95.88 104 SER A O 1
ATOM 826 N N . TRP A 1 105 ? 11.883 3.801 15.344 1 96.94 105 TRP A N 1
ATOM 827 C CA . TRP A 1 105 ? 11.727 2.424 14.891 1 96.94 105 TRP A CA 1
ATOM 828 C C . TRP A 1 105 ? 12.406 2.221 13.539 1 96.94 105 TRP A C 1
ATOM 830 O O . TRP A 1 105 ? 13.188 1.282 13.359 1 96.94 105 TRP A O 1
ATOM 840 N N . GLN A 1 106 ? 12.117 3.1 12.562 1 96.31 106 GLN A N 1
ATOM 841 C CA . GLN A 1 106 ? 12.648 2.92 11.219 1 96.31 106 GLN A CA 1
ATOM 842 C C . GLN A 1 106 ? 14.164 3.088 11.195 1 96.31 106 GLN A C 1
ATOM 844 O O . GLN A 1 106 ? 14.867 2.375 10.469 1 96.31 106 GLN A O 1
ATOM 849 N N . ASN A 1 107 ? 14.711 4.07 11.953 1 97.75 107 ASN A N 1
ATOM 850 C CA . ASN A 1 107 ? 16.156 4.254 12.008 1 97.75 107 ASN A CA 1
ATOM 851 C C . ASN A 1 107 ? 16.844 3.033 12.602 1 97.75 107 ASN A C 1
ATOM 853 O O . ASN A 1 107 ? 17.922 2.646 12.148 1 97.75 107 ASN A O 1
ATOM 857 N N . GLU A 1 108 ? 16.266 2.512 13.672 1 97.94 108 GLU A N 1
ATOM 858 C CA . GLU A 1 108 ? 16.797 1.292 14.258 1 97.94 108 GLU A CA 1
ATOM 859 C C . GLU A 1 108 ? 16.828 0.15 13.25 1 97.94 108 GLU A C 1
ATOM 861 O O . GLU A 1 108 ? 17.844 -0.522 13.086 1 97.94 108 GLU A O 1
ATOM 866 N N . LYS A 1 109 ? 15.727 -0.052 12.594 1 97.81 109 LYS A N 1
ATOM 867 C CA . LYS A 1 109 ? 15.594 -1.158 11.648 1 97.81 109 LYS A CA 1
ATOM 868 C C . LYS A 1 109 ? 16.531 -0.983 10.461 1 97.81 109 LYS A C 1
ATOM 870 O O . LYS A 1 109 ? 17.047 -1.965 9.914 1 97.81 109 LYS A O 1
ATOM 875 N N . LEU A 1 110 ? 16.828 0.282 10.102 1 98.19 110 LEU A N 1
ATOM 876 C CA . LEU A 1 110 ? 17.688 0.565 8.953 1 98.19 110 LEU A CA 1
ATOM 877 C C . LEU A 1 110 ? 19.141 0.67 9.375 1 98.19 110 LEU A C 1
ATOM 879 O O . LEU A 1 110 ? 20.031 0.768 8.523 1 98.19 110 LEU A O 1
ATOM 883 N N . GLY A 1 111 ? 19.406 0.65 10.688 1 98.12 111 GLY A N 1
ATOM 884 C CA . GLY A 1 111 ? 20.766 0.733 11.195 1 98.12 111 GLY A CA 1
ATOM 885 C C . GLY A 1 111 ? 21.359 2.121 11.062 1 98.12 111 GLY A C 1
ATOM 886 O O . GLY A 1 111 ? 22.562 2.264 10.82 1 98.12 111 GLY A O 1
ATOM 887 N N . ILE A 1 112 ? 20.5 3.18 11.211 1 98.25 112 ILE A N 1
ATOM 888 C CA . ILE A 1 112 ? 21.031 4.52 11 1 98.25 112 ILE A CA 1
ATOM 889 C C . ILE A 1 112 ? 20.719 5.395 12.211 1 98.25 112 ILE A C 1
ATOM 891 O O . ILE A 1 112 ? 20.703 6.625 12.109 1 98.25 112 ILE A O 1
ATOM 895 N N . THR A 1 113 ? 20.438 4.77 13.336 1 98.12 113 THR A N 1
ATOM 896 C CA . THR A 1 113 ? 20.141 5.5 14.562 1 98.12 113 THR A CA 1
ATOM 897 C C . THR A 1 113 ? 21.312 6.398 14.945 1 98.12 113 THR A C 1
ATOM 899 O O . THR A 1 113 ? 21.109 7.551 15.344 1 98.12 113 THR A O 1
ATOM 902 N N . GLU A 1 114 ? 22.516 5.922 14.828 1 97.81 114 GLU A N 1
ATOM 903 C CA . GLU A 1 114 ? 23.703 6.637 15.289 1 97.81 114 GLU A CA 1
ATOM 904 C C . GLU A 1 114 ? 24.375 7.395 14.141 1 97.81 114 GLU A C 1
ATOM 906 O O . GLU A 1 114 ? 25.422 8.016 14.328 1 97.81 114 GLU A O 1
ATOM 911 N N . ALA A 1 115 ? 23.766 7.23 12.969 1 97.56 115 ALA A N 1
ATOM 912 C CA . ALA A 1 115 ? 24.328 7.977 11.836 1 97.56 115 ALA A CA 1
ATOM 913 C C . ALA A 1 115 ? 24.031 9.469 11.969 1 97.56 115 ALA A C 1
ATOM 915 O O . ALA A 1 115 ? 23.062 9.859 12.625 1 97.56 115 ALA A O 1
ATOM 916 N N . PRO A 1 116 ? 24.922 10.312 11.391 1 96.94 116 PRO A N 1
ATOM 917 C CA . PRO A 1 116 ? 24.578 11.734 11.367 1 96.94 116 PRO A CA 1
ATOM 918 C C . PRO A 1 116 ? 23.25 12 10.664 1 96.94 116 PRO A C 1
ATOM 920 O O . PRO A 1 116 ? 22.969 11.391 9.625 1 96.94 116 PRO A O 1
ATOM 923 N N . SER A 1 117 ? 22.5 12.812 11.219 1 97.62 117 SER A N 1
ATOM 924 C CA . SER A 1 117 ? 21.234 13.211 10.586 1 97.62 117 SER A CA 1
ATOM 925 C C . SER A 1 117 ? 21.484 14 9.305 1 97.62 117 SER A C 1
ATOM 927 O O . SER A 1 117 ? 22.422 14.805 9.234 1 97.62 117 SER A O 1
ATOM 929 N N . VAL A 1 118 ? 20.641 13.688 8.344 1 98 118 VAL A N 1
ATOM 930 C CA . VAL A 1 118 ? 20.688 14.469 7.113 1 98 118 VAL A CA 1
ATOM 931 C C . VAL A 1 118 ? 19.422 15.32 6.996 1 98 118 VAL A C 1
ATOM 933 O O . VAL A 1 118 ? 18.328 14.875 7.363 1 98 118 VAL A O 1
ATOM 936 N N . GLN A 1 119 ? 19.594 16.547 6.566 1 98.31 119 GLN A N 1
ATOM 937 C CA . GLN A 1 119 ? 18.484 17.422 6.168 1 98.31 119 GLN A CA 1
ATOM 938 C C . GLN A 1 119 ? 18.547 17.719 4.672 1 98.31 119 GLN A C 1
ATOM 940 O O . GLN A 1 119 ? 19.578 18.141 4.152 1 98.31 119 GLN A O 1
ATOM 945 N N . LEU A 1 120 ? 17.516 17.375 4.004 1 98.69 120 LEU A N 1
ATOM 946 C CA . LEU A 1 120 ? 17.375 17.781 2.613 1 98.69 120 LEU A CA 1
ATOM 947 C C . LEU A 1 120 ? 16.5 19.031 2.502 1 98.69 120 LEU A C 1
ATOM 949 O O . LEU A 1 120 ? 15.344 19.016 2.945 1 98.69 120 LEU A O 1
ATOM 953 N N . ASP A 1 121 ? 17.031 20.109 1.972 1 98.62 121 ASP A N 1
ATOM 954 C CA . ASP A 1 121 ? 16.281 21.328 1.688 1 98.62 121 ASP A CA 1
ATOM 955 C C . ASP A 1 121 ? 15.711 21.297 0.27 1 98.62 121 ASP A C 1
ATOM 957 O O . ASP A 1 121 ? 16.453 21.094 -0.695 1 98.62 121 ASP A O 1
ATOM 961 N N . TRP A 1 122 ? 14.461 21.484 0.165 1 98.81 122 TRP A N 1
ATOM 962 C CA . TRP A 1 122 ? 13.781 21.422 -1.128 1 98.81 122 TRP A CA 1
ATOM 963 C C . TRP A 1 122 ? 13.305 22.812 -1.558 1 98.81 122 TRP A C 1
ATOM 965 O O . TRP A 1 122 ? 12.758 23.562 -0.748 1 98.81 122 TRP A O 1
ATOM 975 N N . GLU A 1 123 ? 13.562 23.141 -2.771 1 98.75 123 GLU A N 1
ATOM 976 C CA . GLU A 1 123 ? 12.875 24.25 -3.434 1 98.75 123 GLU A CA 1
ATOM 977 C C . GLU A 1 123 ? 11.625 23.766 -4.164 1 98.75 123 GLU A C 1
ATOM 979 O O . GLU A 1 123 ? 11.695 22.828 -4.973 1 98.75 123 GLU A O 1
ATOM 984 N N . LEU A 1 124 ? 10.523 24.406 -3.855 1 98.81 124 LEU A N 1
ATOM 985 C CA . LEU A 1 124 ? 9.25 23.969 -4.406 1 98.81 124 LEU A CA 1
ATOM 986 C C . LEU A 1 124 ? 8.719 24.953 -5.43 1 98.81 124 LEU A C 1
ATOM 988 O O . LEU A 1 124 ? 8.758 26.172 -5.199 1 98.81 124 LEU A O 1
ATOM 992 N N . ASP A 1 125 ? 8.352 24.484 -6.562 1 98.25 125 ASP A N 1
ATOM 993 C CA . ASP A 1 125 ? 7.707 25.266 -7.617 1 98.25 125 ASP A CA 1
ATOM 994 C C . ASP A 1 125 ? 6.242 24.875 -7.777 1 98.25 125 ASP A C 1
ATOM 996 O O . ASP A 1 125 ? 5.93 23.859 -8.43 1 98.25 125 ASP A O 1
ATOM 1000 N N . THR A 1 126 ? 5.359 25.641 -7.293 1 95.44 126 THR A N 1
ATOM 1001 C CA . THR A 1 126 ? 3.941 25.297 -7.262 1 95.44 126 THR A CA 1
ATOM 1002 C C . THR A 1 126 ? 3.316 25.438 -8.641 1 95.44 126 THR A C 1
ATOM 1004 O O . THR A 1 126 ? 2.252 24.875 -8.914 1 95.44 126 THR A O 1
ATOM 1007 N N . THR A 1 127 ? 3.953 26.297 -9.461 1 96.5 127 THR A N 1
ATOM 1008 C CA . THR A 1 127 ? 3.457 26.422 -10.82 1 96.5 127 THR A CA 1
ATOM 1009 C C . THR A 1 127 ? 3.711 25.156 -11.617 1 96.5 127 THR A C 1
ATOM 1011 O O . THR A 1 127 ? 2.818 24.656 -12.312 1 96.5 127 THR A O 1
ATOM 1014 N N . LYS A 1 128 ? 4.957 24.641 -11.469 1 96.88 128 LYS A N 1
ATOM 1015 C CA . LYS A 1 128 ? 5.328 23.438 -12.188 1 96.88 128 LYS A CA 1
ATOM 1016 C C . LYS A 1 128 ? 4.996 22.188 -11.367 1 96.88 128 LYS A C 1
ATOM 1018 O O . LYS A 1 128 ? 5.012 21.078 -11.898 1 96.88 128 LYS A O 1
ATOM 1023 N N . MET A 1 129 ? 4.645 22.391 -10.094 1 98.19 129 MET A N 1
ATOM 1024 C CA . MET A 1 129 ? 4.387 21.312 -9.141 1 98.19 129 MET A CA 1
ATOM 1025 C C . MET A 1 129 ? 5.562 20.344 -9.086 1 98.19 129 MET A C 1
ATOM 1027 O O . MET A 1 129 ? 5.379 19.125 -9.188 1 98.19 129 MET A O 1
ATOM 1031 N N . THR A 1 130 ? 6.695 20.875 -8.945 1 98.56 130 THR A N 1
ATOM 1032 C CA . THR A 1 130 ? 7.93 20.125 -8.82 1 98.56 130 THR A CA 1
ATOM 1033 C C . THR A 1 130 ? 8.758 20.625 -7.645 1 98.56 130 THR A C 1
ATOM 1035 O O . THR A 1 130 ? 8.648 21.797 -7.258 1 98.56 130 THR A O 1
ATOM 1038 N N . GLY A 1 131 ? 9.43 19.766 -7.004 1 98.75 131 GLY A N 1
ATOM 1039 C CA . GLY A 1 131 ? 10.43 20.062 -5.996 1 98.75 131 GLY A CA 1
ATOM 1040 C C . GLY A 1 131 ? 11.82 19.594 -6.367 1 98.75 131 GLY A C 1
ATOM 1041 O O . GLY A 1 131 ? 11.977 18.594 -7.066 1 98.75 131 GLY A O 1
ATOM 1042 N N . SER A 1 132 ? 12.828 20.312 -5.922 1 98.75 132 SER A N 1
ATOM 1043 C CA . SER A 1 132 ? 14.203 19.906 -6.199 1 98.75 132 SER A CA 1
ATOM 1044 C C . SER A 1 132 ? 15.086 20.094 -4.969 1 98.75 132 SER A C 1
ATOM 1046 O O . SER A 1 132 ? 14.836 20.969 -4.141 1 98.75 132 SER A O 1
ATOM 1048 N N . CYS A 1 133 ? 16.016 19.266 -4.82 1 98.56 133 CYS A N 1
ATOM 1049 C CA . CYS A 1 133 ? 17.031 19.375 -3.785 1 98.56 133 CYS A CA 1
ATOM 1050 C C . CYS A 1 133 ? 18.391 18.906 -4.309 1 98.56 133 CYS A C 1
ATOM 1052 O O . CYS A 1 133 ? 18.484 18.375 -5.418 1 98.56 133 CYS A O 1
ATOM 1054 N N . GLU A 1 134 ? 19.406 19.188 -3.541 1 98.12 134 GLU A N 1
ATOM 1055 C CA . GLU A 1 134 ? 20.766 18.766 -3.906 1 98.12 134 GLU A CA 1
ATOM 1056 C C . GLU A 1 134 ? 21.359 17.859 -2.84 1 98.12 134 GLU A C 1
ATOM 1058 O O . GLU A 1 134 ? 21.234 18.125 -1.644 1 98.12 134 GLU A O 1
ATOM 1063 N N . ILE A 1 135 ? 21.875 16.781 -3.24 1 97.62 135 ILE A N 1
ATOM 1064 C CA . ILE A 1 135 ? 22.688 15.906 -2.412 1 97.62 135 ILE A CA 1
ATOM 1065 C C . ILE A 1 135 ? 24.094 15.789 -3.004 1 97.62 135 ILE A C 1
ATOM 1067 O O . ILE A 1 135 ? 24.281 15.203 -4.07 1 97.62 135 ILE A O 1
ATOM 1071 N N . GLY A 1 136 ? 25.031 16.312 -2.25 1 95.19 136 GLY A N 1
ATOM 1072 C CA . GLY A 1 136 ? 26.328 16.469 -2.869 1 95.19 136 GLY A CA 1
ATOM 1073 C C . GLY A 1 136 ? 26.312 17.328 -4.121 1 95.19 136 GLY A C 1
ATOM 1074 O O . GLY A 1 136 ? 25.844 18.469 -4.09 1 95.19 136 GLY A O 1
ATOM 1075 N N . GLN A 1 137 ? 26.781 16.766 -5.207 1 94.75 137 GLN A N 1
ATOM 1076 C CA . GLN A 1 137 ? 26.812 17.516 -6.461 1 94.75 137 GLN A CA 1
ATOM 1077 C C . GLN A 1 137 ? 25.688 17.094 -7.391 1 94.75 137 GLN A C 1
ATOM 1079 O O . GLN A 1 137 ? 25.656 17.469 -8.562 1 94.75 137 GLN A O 1
ATOM 1084 N N . LYS A 1 138 ? 24.797 16.375 -6.859 1 96.38 138 LYS A N 1
ATOM 1085 C CA . LYS A 1 138 ? 23.688 15.867 -7.668 1 96.38 138 LYS A CA 1
ATOM 1086 C C . LYS A 1 138 ? 22.391 16.578 -7.332 1 96.38 138 LYS A C 1
ATOM 1088 O O . LYS A 1 138 ? 22.094 16.828 -6.16 1 96.38 138 LYS A O 1
ATOM 1093 N N . LYS A 1 139 ? 21.641 16.891 -8.375 1 97.94 139 LYS A N 1
ATOM 1094 C CA . LYS A 1 139 ? 20.312 17.484 -8.211 1 97.94 139 LYS A CA 1
ATOM 1095 C C . LYS A 1 139 ? 19.219 16.438 -8.398 1 97.94 139 LYS A C 1
ATOM 1097 O O . LYS A 1 139 ? 19.297 15.602 -9.297 1 97.94 139 LYS A O 1
ATOM 1102 N N . PHE A 1 140 ? 18.266 16.453 -7.535 1 98.69 140 PHE A N 1
ATOM 1103 C CA . PHE A 1 140 ? 17.141 15.539 -7.582 1 98.69 140 PHE A CA 1
ATOM 1104 C C . PHE A 1 140 ? 15.828 16.312 -7.711 1 98.69 140 PHE A C 1
ATOM 1106 O O . PHE A 1 140 ? 15.672 17.391 -7.137 1 98.69 140 PHE A O 1
ATOM 1113 N N . HIS A 1 141 ? 14.914 15.789 -8.492 1 98.69 141 HIS A N 1
ATOM 1114 C CA . HIS A 1 141 ? 13.602 16.391 -8.719 1 98.69 141 HIS A CA 1
ATOM 1115 C C . HIS A 1 141 ? 12.492 15.383 -8.414 1 98.69 141 HIS A C 1
ATOM 1117 O O . HIS A 1 141 ? 12.633 14.195 -8.688 1 98.69 141 HIS A O 1
ATOM 1123 N N . VAL A 1 142 ? 11.406 15.852 -7.84 1 98.81 142 VAL A N 1
ATOM 1124 C CA . VAL A 1 142 ? 10.211 15.047 -7.609 1 98.81 142 VAL A CA 1
ATOM 1125 C C . VAL A 1 142 ? 8.969 15.852 -7.996 1 98.81 142 VAL A C 1
ATOM 1127 O O . VAL A 1 142 ? 9 17.078 -8.023 1 98.81 142 VAL A O 1
ATOM 1130 N N . GLY A 1 143 ? 7.918 15.148 -8.391 1 98.75 143 GLY A N 1
ATOM 1131 C CA . GLY A 1 143 ? 6.617 15.781 -8.523 1 98.75 143 GLY A CA 1
ATOM 1132 C C . GLY A 1 143 ? 5.922 16 -7.195 1 98.75 143 GLY A C 1
ATOM 1133 O O . GLY A 1 143 ? 6.035 15.18 -6.285 1 98.75 143 GLY A O 1
ATOM 1134 N N . LEU A 1 144 ? 5.227 17.109 -7.105 1 98.81 144 LEU A N 1
ATOM 1135 C CA . LEU A 1 144 ? 4.539 17.438 -5.855 1 98.81 144 LEU A CA 1
ATOM 1136 C C . LEU A 1 144 ? 3.105 16.922 -5.879 1 98.81 144 LEU A C 1
ATOM 1138 O O . LEU A 1 144 ? 2.48 16.859 -6.941 1 98.81 144 LEU A O 1
ATOM 1142 N N . GLN A 1 145 ? 2.566 16.469 -4.789 1 98.75 145 GLN A N 1
ATOM 1143 C CA . GLN A 1 145 ? 1.179 16.109 -4.504 1 98.75 145 GLN A CA 1
ATOM 1144 C C . GLN A 1 145 ? 0.796 16.5 -3.078 1 98.75 145 GLN A C 1
ATOM 1146 O O . GLN A 1 145 ? 0.695 15.641 -2.201 1 98.75 145 GLN A O 1
ATOM 1151 N N . PRO A 1 146 ? 0.528 17.719 -2.881 1 98.88 146 PRO A N 1
ATOM 1152 C CA . PRO A 1 146 ? 0.421 18.266 -1.524 1 98.88 146 PRO A CA 1
ATOM 1153 C C . PRO A 1 146 ? -0.798 17.734 -0.771 1 98.88 146 PRO A C 1
ATOM 1155 O O . PRO A 1 146 ? -1.839 17.469 -1.38 1 98.88 146 PRO A O 1
ATOM 1158 N N . PHE A 1 147 ? -0.697 17.609 0.498 1 98.94 147 PHE A N 1
ATOM 1159 C CA . PHE A 1 147 ? -1.778 17.266 1.41 1 98.94 147 PHE A CA 1
ATOM 1160 C C . PHE A 1 147 ? -1.463 17.719 2.828 1 98.94 147 PHE A C 1
ATOM 1162 O O . PHE A 1 147 ? -0.328 18.094 3.125 1 98.94 147 PHE A O 1
ATOM 1169 N N . MET A 1 148 ? -2.455 17.781 3.66 1 98.88 148 MET A N 1
ATOM 1170 C CA . MET A 1 148 ? -2.262 18.094 5.07 1 98.88 148 MET A CA 1
ATOM 1171 C C . MET A 1 148 ? -2.033 16.844 5.895 1 98.88 148 MET A C 1
ATOM 1173 O O . MET A 1 148 ? -2.893 15.953 5.938 1 98.88 148 MET A O 1
ATOM 1177 N N . GLY A 1 149 ? -0.938 16.75 6.559 1 98.69 149 GLY A N 1
ATOM 1178 C CA . GLY A 1 149 ? -0.595 15.562 7.328 1 98.69 149 GLY A CA 1
ATOM 1179 C C . GLY A 1 149 ? -1.436 15.398 8.578 1 98.69 149 GLY A C 1
ATOM 1180 O O . GLY A 1 149 ? -1.588 14.289 9.094 1 98.69 149 GLY A O 1
ATOM 1181 N N . LEU A 1 150 ? -1.948 16.578 9.039 1 98.75 150 LEU A N 1
ATOM 1182 C CA . LEU A 1 150 ? -2.672 16.547 10.305 1 98.75 150 LEU A CA 1
ATOM 1183 C C . LEU A 1 150 ? -4.027 17.234 10.172 1 98.75 150 LEU A C 1
ATOM 1185 O O . LEU A 1 150 ? -4.098 18.438 9.875 1 98.75 150 LEU A O 1
ATOM 1189 N N . MET A 1 151 ? -5.051 16.5 10.297 1 98.88 151 MET A N 1
ATOM 1190 C CA . MET A 1 151 ? -6.441 16.922 10.438 1 98.88 151 MET A CA 1
ATOM 1191 C C . MET A 1 151 ? -7.145 16.109 11.523 1 98.88 151 MET A C 1
ATOM 1193 O O . MET A 1 151 ? -7.164 14.875 11.469 1 98.88 151 MET A O 1
ATOM 1197 N N . GLY A 1 152 ? -7.617 16.75 12.508 1 98.69 152 GLY A N 1
ATOM 1198 C CA . GLY A 1 152 ? -8.219 16 13.602 1 98.69 152 GLY A CA 1
ATOM 1199 C C . GLY A 1 152 ? -9.156 16.844 14.453 1 98.69 152 GLY A C 1
ATOM 1200 O O . GLY A 1 152 ? -9.133 18.078 14.391 1 98.69 152 GLY A O 1
ATOM 1201 N N . VAL A 1 153 ? -10.031 16.188 15.203 1 98.81 153 VAL A N 1
ATOM 1202 C CA . VAL A 1 153 ? -10.906 16.812 16.188 1 98.81 153 VAL A CA 1
ATOM 1203 C C . VAL A 1 153 ? -10.453 16.453 17.594 1 98.81 153 VAL A C 1
ATOM 1205 O O . VAL A 1 153 ? -9.609 15.562 17.781 1 98.81 153 VAL A O 1
ATOM 1208 N N . ALA A 1 154 ? -10.945 17.203 18.578 1 98.5 154 ALA A N 1
ATOM 1209 C CA . ALA A 1 154 ? -10.539 16.938 19.953 1 98.5 154 ALA A CA 1
ATOM 1210 C C . ALA A 1 154 ? -11.062 15.586 20.438 1 98.5 154 ALA A C 1
ATOM 1212 O O . ALA A 1 154 ? -12.234 15.258 20.25 1 98.5 154 ALA A O 1
ATOM 1213 N N . PRO A 1 155 ? -10.195 14.766 20.984 1 97.75 155 PRO A N 1
ATOM 1214 C CA . PRO A 1 155 ? -10.68 13.523 21.594 1 97.75 155 PRO A CA 1
ATOM 1215 C C . PRO A 1 155 ? -11.516 13.75 22.844 1 97.75 155 PRO A C 1
ATOM 1217 O O . PRO A 1 155 ? -11.43 14.812 23.469 1 97.75 155 PRO A O 1
ATOM 1220 N N . ALA A 1 156 ? -12.297 12.766 23.203 1 97.44 156 ALA A N 1
ATOM 1221 C CA . ALA A 1 156 ? -13.195 12.875 24.344 1 97.44 156 ALA A CA 1
ATOM 1222 C C . ALA A 1 156 ? -12.43 12.734 25.656 1 97.44 156 ALA A C 1
ATOM 1224 O O . ALA A 1 156 ? -12.898 13.188 26.703 1 97.44 156 ALA A O 1
ATOM 1225 N N . GLU A 1 157 ? -11.32 12.039 25.594 1 97.75 157 GLU A N 1
ATOM 1226 C CA . GLU A 1 157 ? -10.539 11.742 26.781 1 97.75 157 GLU A CA 1
ATOM 1227 C C . GLU A 1 157 ? -10.016 13.016 27.438 1 97.75 157 GLU A C 1
ATOM 1229 O O . GLU A 1 157 ? -9.625 13.953 26.734 1 97.75 157 GLU A O 1
ATOM 1234 N N . ASP A 1 158 ? -9.875 13.055 28.719 1 97.69 158 ASP A N 1
ATOM 1235 C CA . ASP A 1 158 ? -9.391 14.211 29.484 1 97.69 158 ASP A CA 1
ATOM 1236 C C . ASP A 1 158 ? -7.898 14.422 29.266 1 97.69 158 ASP A C 1
ATOM 1238 O O . ASP A 1 158 ? -7.164 13.469 28.984 1 97.69 158 ASP A O 1
ATOM 1242 N N . GLY A 1 159 ? -7.547 15.727 29.391 1 96.69 159 GLY A N 1
ATOM 1243 C CA . GLY A 1 159 ? -6.125 16.031 29.391 1 96.69 159 GLY A CA 1
ATOM 1244 C C . GLY A 1 159 ? -5.637 16.609 28.078 1 96.69 159 GLY A C 1
ATOM 1245 O O . GLY A 1 159 ? -6.441 17.016 27.234 1 96.69 159 GLY A O 1
ATOM 1246 N N . ILE A 1 160 ? -4.363 16.828 28.047 1 97.31 160 ILE A N 1
ATOM 1247 C CA . ILE A 1 160 ? -3.666 17.359 26.891 1 97.31 160 ILE A CA 1
ATOM 1248 C C . ILE A 1 160 ? -3.066 16.203 26.078 1 97.31 160 ILE A C 1
ATOM 1250 O O . ILE A 1 160 ? -2.361 15.352 26.625 1 97.31 160 ILE A O 1
ATOM 1254 N N . HIS A 1 161 ? -3.432 16.141 24.828 1 96.94 161 HIS A N 1
ATOM 1255 C CA . HIS A 1 161 ? -2.996 15.062 23.953 1 96.94 161 HIS A CA 1
ATOM 1256 C C . HIS A 1 161 ? -2.02 15.57 22.906 1 96.94 161 HIS A C 1
ATOM 1258 O O . HIS A 1 161 ? -2.291 16.562 22.219 1 96.94 161 HIS A O 1
ATOM 1264 N N . PRO A 1 162 ? -0.856 14.852 22.719 1 96.56 162 PRO A N 1
ATOM 1265 C CA . PRO A 1 162 ? 0.085 15.258 21.672 1 96.56 162 PRO A CA 1
ATOM 1266 C C . PRO A 1 162 ? -0.514 15.156 20.266 1 96.56 162 PRO A C 1
ATOM 1268 O O . PRO A 1 162 ? -1.49 14.43 20.062 1 96.56 162 PRO A O 1
ATOM 1271 N N . THR A 1 163 ? -0.019 15.906 19.297 1 96.44 163 THR A N 1
ATOM 1272 C CA . THR A 1 163 ? -0.511 15.883 17.922 1 96.44 163 THR A CA 1
ATOM 1273 C C . THR A 1 163 ? -0.222 14.539 17.266 1 96.44 163 THR A C 1
ATOM 1275 O O . THR A 1 163 ? -1.008 14.055 16.453 1 96.44 163 THR A O 1
ATOM 1278 N N . ALA A 1 164 ? 0.981 13.953 17.547 1 92.06 164 ALA A N 1
ATOM 1279 C CA . ALA A 1 164 ? 1.234 12.555 17.203 1 92.06 164 ALA A CA 1
ATOM 1280 C C . ALA A 1 164 ? 0.859 11.633 18.359 1 92.06 164 ALA A C 1
ATOM 1282 O O . ALA A 1 164 ? 1.091 11.961 19.516 1 92.06 164 ALA A O 1
ATOM 1283 N N . PRO A 1 165 ? 0.276 10.625 18.281 1 94 165 PRO A N 1
ATOM 1284 C CA . PRO A 1 165 ? 0.014 9.82 17.094 1 94 165 PRO A CA 1
ATOM 1285 C C . PRO A 1 165 ? -1.368 10.078 16.5 1 94 165 PRO A C 1
ATOM 1287 O O . PRO A 1 165 ? -2.168 10.812 17.078 1 94 165 PRO A O 1
ATOM 1290 N N . PRO A 1 166 ? -1.695 9.508 15.227 1 97.06 166 PRO A N 1
ATOM 1291 C CA . PRO A 1 166 ? -3.088 9.461 14.773 1 97.06 166 PRO A CA 1
ATOM 1292 C C . PRO A 1 166 ? -3.98 8.625 15.695 1 97.06 166 PRO A C 1
ATOM 1294 O O . PRO A 1 166 ? -3.498 7.711 16.359 1 97.06 166 PRO A O 1
ATOM 1297 N N . ARG A 1 167 ? -5.223 8.992 15.734 1 96.38 167 ARG A N 1
ATOM 1298 C CA . ARG A 1 167 ? -6.207 8.32 16.578 1 96.38 167 ARG A CA 1
ATOM 1299 C C . ARG A 1 167 ? -7.562 8.242 15.883 1 96.38 167 ARG A C 1
ATOM 1301 O O . ARG A 1 167 ? -7.691 8.617 14.719 1 96.38 167 ARG A O 1
ATOM 1308 N N . TYR A 1 168 ? -8.547 7.711 16.594 1 96.25 168 TYR A N 1
ATOM 1309 C CA . TYR A 1 168 ? -9.906 7.625 16.062 1 96.25 168 TYR A CA 1
ATOM 1310 C C . TYR A 1 168 ? -10.438 9 15.688 1 96.25 168 TYR A C 1
ATOM 1312 O O . TYR A 1 168 ? -11.25 9.141 14.773 1 96.25 168 TYR A O 1
ATOM 1320 N N . ALA A 1 169 ? -9.898 10.07 16.281 1 96.44 169 ALA A N 1
ATOM 1321 C CA . ALA A 1 169 ? -10.32 11.453 16.078 1 96.44 169 ALA A CA 1
ATOM 1322 C C . ALA A 1 169 ? -9.523 12.117 14.961 1 96.44 169 ALA A C 1
ATOM 1324 O O . ALA A 1 169 ? -9.656 13.32 14.719 1 96.44 169 ALA A O 1
ATOM 1325 N N . GLY A 1 170 ? -8.766 11.328 14.258 1 98 170 GLY A N 1
ATOM 1326 C CA . GLY A 1 170 ? -7.863 11.883 13.266 1 98 170 GLY A CA 1
ATOM 1327 C C . GLY A 1 170 ? -6.508 12.258 13.836 1 98 170 GLY A C 1
ATOM 1328 O O . GLY A 1 170 ? -5.867 11.453 14.508 1 98 170 GLY A O 1
ATOM 1329 N N . GLY A 1 171 ? -6.156 13.438 13.625 1 97.81 171 GLY A N 1
ATOM 1330 C CA . GLY A 1 171 ? -4.84 13.891 14.047 1 97.81 171 GLY A CA 1
ATOM 1331 C C . GLY A 1 171 ? -3.779 13.734 12.977 1 97.81 171 GLY A C 1
ATOM 1332 O O . GLY A 1 171 ? -3.986 14.125 11.828 1 97.81 171 GLY A O 1
ATOM 1333 N N . ASN A 1 172 ? -2.588 13.297 13.398 1 98.25 172 ASN A N 1
ATOM 1334 C CA . ASN A 1 172 ? -1.432 13.156 12.516 1 98.25 172 ASN A CA 1
ATOM 1335 C C . ASN A 1 172 ? -1.516 11.875 11.688 1 98.25 172 ASN A C 1
ATOM 1337 O O . ASN A 1 172 ? -0.707 10.961 11.859 1 98.25 172 ASN A O 1
ATOM 1341 N N . ILE A 1 173 ? -2.359 11.945 10.672 1 98.5 173 ILE A N 1
ATOM 1342 C CA . ILE A 1 173 ? -2.695 10.758 9.891 1 98.5 173 ILE A CA 1
ATOM 1343 C C . ILE A 1 173 ? -1.577 10.469 8.891 1 98.5 173 ILE A C 1
ATOM 1345 O O . ILE A 1 173 ? -1.224 9.305 8.672 1 98.5 173 ILE A O 1
ATOM 1349 N N . ASP A 1 174 ? -1.06 11.539 8.25 1 98.62 174 ASP A N 1
ATOM 1350 C CA . ASP A 1 174 ? 0.058 11.438 7.316 1 98.62 174 ASP A CA 1
ATOM 1351 C C . ASP A 1 174 ? -0.268 10.477 6.176 1 98.62 174 ASP A C 1
ATOM 1353 O O . ASP A 1 174 ? 0.525 9.586 5.859 1 98.62 174 ASP A O 1
ATOM 1357 N N . CYS A 1 175 ? -1.452 10.633 5.609 1 98.75 175 CYS A N 1
ATOM 1358 C CA . CYS A 1 175 ? -1.842 9.828 4.457 1 98.75 175 CYS A CA 1
ATOM 1359 C C . CYS A 1 175 ? -1.763 10.641 3.17 1 98.75 175 CYS A C 1
ATOM 1361 O O . CYS A 1 175 ? -2.529 11.586 2.98 1 98.75 175 CYS A O 1
ATOM 1363 N N . LYS A 1 176 ? -0.948 10.242 2.277 1 98.81 176 LYS A N 1
ATOM 1364 C CA . LYS A 1 176 ? -0.647 11 1.067 1 98.81 176 LYS A CA 1
ATOM 1365 C C . LYS A 1 176 ? -1.868 11.094 0.156 1 98.81 176 LYS A C 1
ATOM 1367 O O . LYS A 1 176 ? -1.886 11.875 -0.792 1 98.81 176 LYS A O 1
ATOM 1372 N N . GLU A 1 177 ? -2.912 10.328 0.411 1 98.81 177 GLU A N 1
ATOM 1373 C CA . GLU A 1 177 ? -4.102 10.297 -0.434 1 98.81 177 GLU A CA 1
ATOM 1374 C C . GLU A 1 177 ? -5.055 11.445 -0.094 1 98.81 177 GLU A C 1
ATOM 1376 O O . GLU A 1 177 ? -5.992 11.719 -0.842 1 98.81 177 GLU A O 1
ATOM 1381 N N . LEU A 1 178 ? -4.852 12.086 1.006 1 98.88 178 LEU A N 1
ATOM 1382 C CA . LEU A 1 178 ? -5.77 13.125 1.445 1 98.88 178 LEU A CA 1
ATOM 1383 C C . LEU A 1 178 ? -5.477 14.445 0.736 1 98.88 178 LEU A C 1
ATOM 1385 O O . LEU A 1 178 ? -5.195 15.453 1.386 1 98.88 178 LEU A O 1
ATOM 1389 N N . VAL A 1 179 ? -5.68 14.492 -0.538 1 98.88 179 VAL A N 1
ATOM 1390 C CA . VAL A 1 179 ? -5.305 15.594 -1.422 1 98.88 179 VAL A CA 1
ATOM 1391 C C . VAL A 1 179 ? -6.531 16.453 -1.729 1 98.88 179 VAL A C 1
ATOM 1393 O O . VAL A 1 179 ? -7.625 16.188 -1.223 1 98.88 179 VAL A O 1
ATOM 1396 N N . ARG A 1 180 ? -6.242 17.5 -2.531 1 98.81 180 ARG A N 1
ATOM 1397 C CA . ARG A 1 180 ? -7.352 18.297 -3.055 1 98.81 180 ARG A CA 1
ATOM 1398 C C . ARG A 1 180 ? -8.445 17.391 -3.625 1 98.81 180 ARG A C 1
ATOM 1400 O O . ARG A 1 180 ? -8.148 16.422 -4.328 1 98.81 180 ARG A O 1
ATOM 1407 N N . GLY A 1 181 ? -9.672 17.641 -3.312 1 98.88 181 GLY A N 1
ATOM 1408 C CA . GLY A 1 181 ? -10.797 16.859 -3.797 1 98.88 181 GLY A CA 1
ATOM 1409 C C . GLY A 1 181 ? -11.211 15.758 -2.84 1 98.88 181 GLY A C 1
ATOM 1410 O O . GLY A 1 181 ? -12.195 15.055 -3.086 1 98.88 181 GLY A O 1
ATOM 1411 N N . THR A 1 182 ? -10.578 15.641 -1.725 1 98.88 182 THR A N 1
ATOM 1412 C CA . THR A 1 182 ? -10.859 14.617 -0.728 1 98.88 182 THR A CA 1
ATOM 1413 C C . THR A 1 182 ? -11.906 15.102 0.27 1 98.88 182 THR A C 1
ATOM 1415 O O . THR A 1 182 ? -11.906 16.281 0.65 1 98.88 182 THR A O 1
ATOM 1418 N N . SER A 1 183 ? -12.75 14.219 0.681 1 98.88 183 SER A N 1
ATOM 1419 C CA . SER A 1 183 ? -13.539 14.352 1.899 1 98.88 183 SER A CA 1
ATOM 1420 C C . SER A 1 183 ? -13.047 13.406 2.986 1 98.88 183 SER A C 1
ATOM 1422 O O . SER A 1 183 ? -13.055 12.188 2.807 1 98.88 183 SER A O 1
ATOM 1424 N N . LEU A 1 184 ? -12.57 13.977 4.016 1 98.94 184 LEU A N 1
ATOM 1425 C CA . LEU A 1 184 ? -12.211 13.203 5.199 1 98.94 184 LEU A CA 1
ATOM 1426 C C . LEU A 1 184 ? -13.328 13.242 6.234 1 98.94 184 LEU A C 1
ATOM 1428 O O . LEU A 1 184 ? -13.836 14.312 6.566 1 98.94 184 LEU A O 1
ATOM 1432 N N . PHE A 1 185 ? -13.742 12.078 6.719 1 98.94 185 PHE A N 1
ATOM 1433 C CA . PHE A 1 185 ? -14.805 11.961 7.715 1 98.94 185 PHE A CA 1
ATOM 1434 C C . PHE A 1 185 ? -14.227 11.586 9.078 1 98.94 185 PHE A C 1
ATOM 1436 O O . PHE A 1 185 ? -13.562 10.555 9.211 1 98.94 185 PHE A O 1
ATOM 1443 N N . LEU A 1 186 ? -14.508 12.414 10.047 1 98.88 186 LEU A N 1
ATOM 1444 C CA . LEU A 1 186 ? -13.992 12.234 11.398 1 98.88 186 LEU A CA 1
ATOM 1445 C C . LEU A 1 186 ? -15.133 12.062 12.398 1 98.88 186 LEU A C 1
ATOM 1447 O O . LEU A 1 186 ? -16.078 12.852 12.406 1 98.88 186 LEU A O 1
ATOM 1451 N N . PRO A 1 187 ? -15.07 11.031 13.211 1 98.38 187 PRO A N 1
ATOM 1452 C CA . PRO A 1 187 ? -16.078 10.945 14.266 1 98.38 187 PRO A CA 1
ATOM 1453 C C . PRO A 1 187 ? -15.953 12.062 15.297 1 98.38 187 PRO A C 1
ATOM 1455 O O . PRO A 1 187 ? -14.852 12.328 15.789 1 98.38 187 PRO A O 1
ATOM 1458 N N . VAL A 1 188 ? -17.016 12.68 15.688 1 98.5 188 VAL A N 1
ATOM 1459 C CA . VAL A 1 188 ? -17.031 13.773 16.656 1 98.5 188 VAL A CA 1
ATOM 1460 C C . VAL A 1 188 ? -17.344 13.227 18.047 1 98.5 188 VAL A C 1
ATOM 1462 O O . VAL A 1 188 ? -18.312 12.492 18.234 1 98.5 188 VAL A O 1
ATOM 1465 N N . SER A 1 189 ? -16.469 13.57 19.016 1 97.06 189 SER A N 1
ATOM 1466 C CA . SER A 1 189 ? -16.656 13.031 20.359 1 97.06 189 SER A CA 1
ATOM 1467 C C . SER A 1 189 ? -16.828 14.156 21.391 1 97.06 189 SER A C 1
ATOM 1469 O O . SER A 1 189 ? -17.062 13.891 22.562 1 97.06 189 SER A O 1
ATOM 1471 N N . VAL A 1 190 ? -16.641 15.383 20.938 1 97.81 190 VAL A N 1
ATOM 1472 C CA . VAL A 1 190 ? -16.781 16.562 21.797 1 97.81 190 VAL A CA 1
ATOM 1473 C C . VAL A 1 190 ? -17.672 17.594 21.125 1 97.81 190 VAL A C 1
ATOM 1475 O O . VAL A 1 190 ? -17.672 17.719 19.906 1 97.81 190 VAL A O 1
ATOM 1478 N N . ASP A 1 191 ? -18.391 18.391 22 1 98.25 191 ASP A N 1
ATOM 1479 C CA . ASP A 1 191 ? -19.219 19.469 21.453 1 98.25 191 ASP A CA 1
ATOM 1480 C C . ASP A 1 191 ? -18.375 20.438 20.625 1 98.25 191 ASP A C 1
ATOM 1482 O O . ASP A 1 191 ? -17.297 20.844 21.047 1 98.25 191 ASP A O 1
ATOM 1486 N N . GLY A 1 192 ? -18.859 20.688 19.391 1 98.69 192 GLY A N 1
ATOM 1487 C CA . GLY A 1 192 ? -18.188 21.609 18.5 1 98.69 192 GLY A CA 1
ATOM 1488 C C . GLY A 1 192 ? -17.062 20.969 17.703 1 98.69 192 GLY A C 1
ATOM 1489 O O . GLY A 1 192 ? -16.453 21.609 16.859 1 98.69 192 GLY A O 1
ATOM 1490 N N . ALA A 1 193 ? -16.734 19.641 18 1 98.81 193 ALA A N 1
ATOM 1491 C CA . ALA A 1 193 ? -15.711 18.844 17.328 1 98.81 193 ALA A CA 1
ATOM 1492 C C . ALA A 1 193 ? -14.312 19.359 17.672 1 98.81 193 ALA A C 1
ATOM 1494 O O . ALA A 1 193 ? -13.422 18.562 18.016 1 98.81 193 ALA A O 1
ATOM 1495 N N . LEU A 1 194 ? -14.242 20.781 17.672 1 98.88 194 LEU A N 1
ATOM 1496 C CA . LEU A 1 194 ? -12.961 21.438 17.938 1 98.88 194 LEU A CA 1
ATOM 1497 C C . LEU A 1 194 ? -11.891 20.953 16.969 1 98.88 194 LEU A C 1
ATOM 1499 O O . LEU A 1 194 ? -10.859 20.438 17.391 1 98.88 194 LEU A O 1
ATOM 1503 N N . PHE A 1 195 ? -12.086 21.266 15.742 1 98.94 195 PHE A N 1
ATOM 1504 C CA . 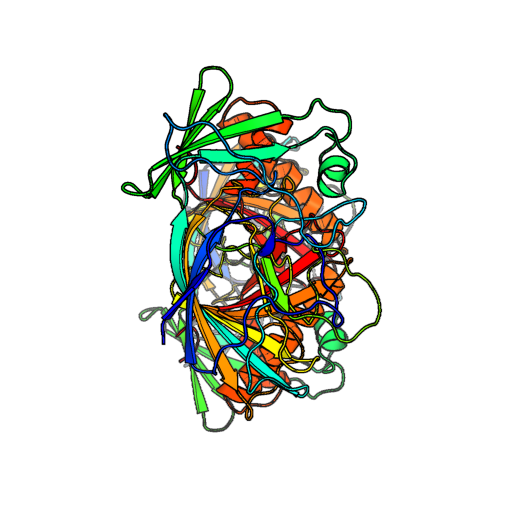PHE A 1 195 ? -11.266 20.812 14.625 1 98.94 195 PHE A CA 1
ATOM 1505 C C . PHE A 1 195 ? -9.961 21.609 14.547 1 98.94 195 PHE A C 1
ATOM 1507 O O . PHE A 1 195 ? -9.953 22.812 14.789 1 98.94 195 PHE A O 1
ATOM 1514 N N . SER A 1 196 ? -8.828 20.906 14.211 1 98.94 196 SER A N 1
ATOM 1515 C CA . SER A 1 196 ? -7.527 21.531 13.984 1 98.94 196 SER A CA 1
ATOM 1516 C C . SER A 1 196 ? -6.844 20.953 12.75 1 98.94 196 SER A C 1
ATOM 1518 O O . SER A 1 196 ? -7.094 19.797 12.383 1 98.94 196 SER A O 1
ATOM 1520 N N . ILE A 1 197 ? -6.004 21.734 12.102 1 98.94 197 ILE A N 1
ATOM 1521 C CA . ILE A 1 197 ? -5.375 21.344 10.844 1 98.94 197 ILE A CA 1
ATOM 1522 C C . ILE A 1 197 ? -3.971 21.938 10.758 1 98.94 197 ILE A C 1
ATOM 1524 O O . ILE A 1 197 ? -3.734 23.062 11.219 1 98.94 197 ILE A O 1
ATOM 1528 N N . GLY A 1 198 ? -3.055 21.219 10.211 1 98.75 198 GLY A N 1
ATOM 1529 C CA . GLY A 1 198 ? -1.695 21.656 9.953 1 98.75 198 GLY A CA 1
ATOM 1530 C C . GLY A 1 198 ? -0.816 20.578 9.352 1 98.75 198 GLY A C 1
ATOM 1531 O O . GLY A 1 198 ? -1.307 19.703 8.648 1 98.75 198 GLY A O 1
ATOM 1532 N N . ASP A 1 199 ? 0.489 20.859 9.484 1 98.56 199 ASP A N 1
ATOM 1533 C CA . ASP A 1 199 ? 1.497 19.891 9.055 1 98.56 199 ASP A CA 1
ATOM 1534 C C . ASP A 1 199 ? 1.418 19.641 7.551 1 98.56 199 ASP A C 1
ATOM 1536 O O . ASP A 1 199 ? 1.186 18.516 7.109 1 98.56 199 ASP A O 1
ATOM 1540 N N . GLY A 1 200 ? 1.707 20.672 6.785 1 98.88 200 GLY A N 1
ATOM 1541 C CA . GLY A 1 200 ? 1.697 20.578 5.332 1 98.88 200 GLY A CA 1
ATOM 1542 C C . GLY A 1 200 ? 2.787 19.672 4.785 1 98.88 200 GLY A C 1
ATOM 1543 O O . GLY A 1 200 ? 3.941 19.75 5.211 1 98.88 200 GLY A O 1
ATOM 1544 N N . HIS A 1 201 ? 2.4 18.75 3.918 1 98.94 201 HIS A N 1
ATOM 1545 C CA . HIS A 1 201 ? 3.291 17.859 3.178 1 98.94 201 HIS A CA 1
ATOM 1546 C C . HIS A 1 201 ? 3.258 18.172 1.684 1 98.94 201 HIS A C 1
ATOM 1548 O O . HIS A 1 201 ? 2.191 18.141 1.064 1 98.94 201 HIS A O 1
ATOM 1554 N N . ALA A 1 202 ? 4.453 18.438 1.145 1 98.94 202 ALA A N 1
ATOM 1555 C CA . ALA A 1 202 ? 4.5 18.656 -0.298 1 98.94 202 ALA A CA 1
ATOM 1556 C C . ALA A 1 202 ? 4.371 17.344 -1.062 1 98.94 202 ALA A C 1
ATOM 1558 O O . ALA A 1 202 ? 3.734 17.297 -2.117 1 98.94 202 ALA A O 1
ATOM 1559 N N . VAL A 1 203 ? 5 16.375 -0.582 1 98.88 203 VAL A N 1
ATOM 1560 C CA . VAL A 1 203 ? 4.906 15.039 -1.14 1 98.88 203 VAL A CA 1
ATOM 1561 C C . VAL A 1 203 ? 5.41 14.016 -0.121 1 98.88 203 VAL A C 1
ATOM 1563 O O . VAL A 1 203 ? 6.219 14.352 0.75 1 98.88 203 VAL A O 1
ATOM 1566 N N . GLN A 1 204 ? 4.902 12.883 -0.2 1 98.88 204 GLN A N 1
ATOM 1567 C CA . GLN A 1 204 ? 5.23 11.789 0.712 1 98.88 204 GLN A CA 1
ATOM 1568 C C . GLN A 1 204 ? 5.023 10.43 0.043 1 98.88 204 GLN A C 1
ATOM 1570 O O . GLN A 1 204 ? 4.117 10.266 -0.777 1 98.88 204 GLN A O 1
ATOM 1575 N N . GLY A 1 205 ? 5.824 9.469 0.306 1 98.81 205 GLY A N 1
ATOM 1576 C CA . GLY A 1 205 ? 5.516 8.086 -0.015 1 98.81 205 GLY A CA 1
ATOM 1577 C C . GLY A 1 205 ? 4.621 7.418 1.012 1 98.81 205 GLY A C 1
ATOM 1578 O O . GLY A 1 205 ? 4.516 7.887 2.146 1 98.81 205 GLY A O 1
ATOM 1579 N N . ASP A 1 206 ? 3.984 6.23 0.619 1 98.75 206 ASP A N 1
ATOM 1580 C CA . ASP A 1 206 ? 3.293 5.398 1.599 1 98.75 206 ASP A CA 1
ATOM 1581 C C . ASP A 1 206 ? 4.273 4.797 2.604 1 98.75 206 ASP A C 1
ATOM 1583 O O . ASP A 1 206 ? 5.086 3.939 2.25 1 98.75 206 ASP A O 1
ATOM 1587 N N . GLY A 1 207 ? 4.113 5.273 3.816 1 98.62 207 GLY A N 1
ATOM 1588 C CA . GLY A 1 207 ? 5.016 4.816 4.859 1 98.62 207 GLY A CA 1
ATOM 1589 C C . GLY A 1 207 ? 5.688 5.949 5.609 1 98.62 207 GLY A C 1
ATOM 1590 O O . GLY A 1 207 ? 6.02 5.812 6.789 1 98.62 207 GLY A O 1
ATOM 1591 N N . GLU A 1 208 ? 5.934 7.125 4.871 1 98.69 208 GLU A N 1
ATOM 1592 C CA . GLU A 1 208 ? 6.719 8.211 5.441 1 98.69 208 GLU A CA 1
ATOM 1593 C C . GLU A 1 208 ? 7.977 7.688 6.121 1 98.69 208 GLU A C 1
ATOM 1595 O O . GLU A 1 208 ? 8.234 8 7.285 1 98.69 208 GLU A O 1
ATOM 1600 N N . VAL A 1 209 ? 8.805 7.059 5.449 1 98.56 209 VAL A N 1
ATOM 1601 C CA . VAL A 1 209 ? 9.656 6.004 5.977 1 98.56 209 VAL A CA 1
ATOM 1602 C C . VAL A 1 209 ? 10.859 6.617 6.688 1 98.56 209 VAL A C 1
ATOM 1604 O O . VAL A 1 209 ? 11.547 5.945 7.457 1 98.56 209 VAL A O 1
ATOM 1607 N N . SER A 1 210 ? 11.172 7.906 6.445 1 98.25 210 SER A N 1
ATOM 1608 C CA . SER A 1 210 ? 12.281 8.508 7.172 1 98.25 210 SER A CA 1
ATOM 1609 C C . SER A 1 210 ? 11.805 9.188 8.453 1 98.25 210 SER A C 1
ATOM 1611 O O . SER A 1 210 ? 12.617 9.578 9.289 1 98.25 210 SER A O 1
ATOM 1613 N N . GLY A 1 211 ? 10.5 9.391 8.5 1 97.19 211 GLY A N 1
ATOM 1614 C CA . GLY A 1 211 ? 9.93 10.133 9.609 1 97.19 211 GLY A CA 1
ATOM 1615 C C . GLY A 1 211 ? 9.266 11.43 9.18 1 97.19 211 GLY A C 1
ATOM 1616 O O . GLY A 1 211 ? 8.461 11.992 9.922 1 97.19 211 GLY A O 1
ATOM 1617 N N . THR A 1 212 ? 9.586 11.836 7.988 1 97.94 212 THR A N 1
ATOM 1618 C CA . THR A 1 212 ? 9.039 13.102 7.512 1 97.94 212 THR A CA 1
ATOM 1619 C C . THR A 1 212 ? 8.727 13.031 6.02 1 97.94 212 THR A C 1
ATOM 1621 O O . THR A 1 212 ? 9.414 12.336 5.27 1 97.94 212 THR A O 1
ATOM 1624 N N . ALA A 1 213 ? 7.68 13.727 5.609 1 98.69 213 ALA A N 1
ATOM 1625 C CA . ALA A 1 213 ? 7.457 14.086 4.211 1 98.69 213 ALA A CA 1
ATOM 1626 C C . ALA A 1 213 ? 8.367 15.242 3.791 1 98.69 213 ALA A C 1
ATOM 1628 O O . ALA A 1 213 ? 9.273 15.617 4.527 1 98.69 213 ALA A O 1
ATOM 1629 N N . ILE A 1 214 ? 8.219 15.695 2.527 1 98.94 214 ILE A N 1
ATOM 1630 C CA . ILE A 1 214 ? 8.688 17.062 2.361 1 98.94 214 ILE A CA 1
ATOM 1631 C C . ILE A 1 214 ? 7.773 18.016 3.135 1 98.94 214 ILE A C 1
ATOM 1633 O O . ILE A 1 214 ? 6.738 18.453 2.627 1 98.94 214 ILE A O 1
ATOM 1637 N N . GLU A 1 215 ? 8.266 18.281 4.34 1 98.88 215 GLU A N 1
ATOM 1638 C CA . GLU A 1 215 ? 7.52 19.203 5.203 1 98.88 215 GLU A CA 1
ATOM 1639 C C . GLU A 1 215 ? 7.566 20.625 4.668 1 98.88 215 GLU A C 1
ATOM 1641 O O . GLU A 1 215 ? 8.648 21.156 4.395 1 98.88 215 GLU A O 1
ATOM 1646 N N . CYS A 1 216 ? 6.398 21.203 4.543 1 98.81 216 CYS A N 1
ATOM 1647 C CA . CYS A 1 216 ? 6.402 22.562 3.992 1 98.81 216 CYS A CA 1
ATOM 1648 C C . CYS A 1 216 ? 5.246 23.375 4.559 1 98.81 216 CYS A C 1
ATOM 1650 O O . CYS A 1 216 ? 4.246 22.828 5.012 1 98.81 216 CYS A O 1
ATOM 1652 N N . PRO A 1 217 ? 5.406 24.672 4.641 1 98.75 217 PRO A N 1
ATOM 1653 C CA . PRO A 1 217 ? 4.219 25.5 4.871 1 98.75 217 PRO A CA 1
ATOM 1654 C C . PRO A 1 217 ? 3.248 25.484 3.693 1 98.75 217 PRO A C 1
ATOM 1656 O O . PRO A 1 217 ? 3.629 25.109 2.582 1 98.75 217 PRO A O 1
ATOM 1659 N N . MET A 1 218 ? 2.004 25.781 3.975 1 98.81 218 MET A N 1
ATOM 1660 C CA . MET A 1 218 ? 1.032 26.016 2.91 1 98.81 218 MET A CA 1
ATOM 1661 C C . MET A 1 218 ? 0.685 27.5 2.805 1 98.81 218 MET A C 1
ATOM 1663 O O . MET A 1 218 ? 0.289 28.109 3.791 1 98.81 218 MET A O 1
ATOM 1667 N N . ASP A 1 219 ? 0.861 28.047 1.621 1 98.56 219 ASP A N 1
ATOM 1668 C CA . ASP A 1 219 ? 0.466 29.422 1.372 1 98.56 219 ASP A CA 1
ATOM 1669 C C . ASP A 1 219 ? -1.054 29.578 1.388 1 98.56 219 ASP A C 1
ATOM 1671 O O . ASP A 1 219 ? -1.575 30.641 1.712 1 98.56 219 ASP A O 1
ATOM 1675 N N . HIS A 1 220 ? -1.639 28.516 1.026 1 98.5 220 HIS A N 1
ATOM 1676 C CA . HIS A 1 220 ? -3.096 28.547 0.962 1 98.5 220 HIS A CA 1
ATOM 1677 C C . HIS A 1 220 ? -3.689 27.172 1.232 1 98.5 220 HIS A C 1
ATOM 1679 O O . HIS A 1 220 ? -3.268 26.188 0.634 1 98.5 220 HIS A O 1
ATOM 1685 N N . VAL A 1 221 ? -4.629 27.141 2.166 1 98.88 221 VAL A N 1
ATOM 1686 C CA . VAL A 1 221 ? -5.473 25.984 2.457 1 98.88 221 VAL A CA 1
ATOM 1687 C C . VAL A 1 221 ? -6.941 26.391 2.436 1 98.88 221 VAL A C 1
ATOM 1689 O O . VAL A 1 221 ? -7.332 27.359 3.1 1 98.88 221 VAL A O 1
ATOM 1692 N N . ASP A 1 222 ? -7.676 25.766 1.602 1 98.94 222 ASP A N 1
ATOM 1693 C CA . ASP A 1 222 ? -9.117 25.953 1.491 1 98.94 222 ASP A CA 1
ATOM 1694 C C . ASP A 1 222 ? -9.875 24.672 1.804 1 98.94 222 ASP A C 1
ATOM 1696 O O . ASP A 1 222 ? -9.789 23.688 1.051 1 98.94 222 ASP A O 1
ATOM 1700 N N . ILE A 1 223 ? -10.633 24.672 2.91 1 98.94 223 ILE A N 1
ATOM 1701 C CA . ILE A 1 223 ? -11.414 23.5 3.283 1 98.94 223 ILE A CA 1
ATOM 1702 C C . ILE A 1 223 ? -12.852 23.922 3.613 1 98.94 223 ILE A C 1
ATOM 1704 O O . ILE A 1 223 ? -13.109 25.094 3.908 1 98.94 223 ILE A O 1
ATOM 1708 N N . THR A 1 224 ? -13.766 23 3.512 1 98.94 224 THR A N 1
ATOM 1709 C CA . THR A 1 224 ? -15.148 23.156 3.957 1 98.94 224 THR A CA 1
ATOM 1710 C C . THR A 1 224 ? -15.477 22.141 5.043 1 98.94 224 THR A C 1
ATOM 1712 O O . THR A 1 224 ? -15.109 20.969 4.938 1 98.94 224 THR A O 1
ATOM 1715 N N . LEU A 1 225 ? -16.125 22.609 6.094 1 98.94 225 LEU A N 1
ATOM 1716 C CA . LEU A 1 225 ? -16.531 21.734 7.195 1 98.94 225 LEU A CA 1
ATOM 1717 C C . LEU A 1 225 ? -18.031 21.469 7.145 1 98.94 225 LEU A C 1
ATOM 1719 O O . LEU A 1 225 ? -18.828 22.406 7.125 1 98.94 225 LEU A O 1
ATOM 1723 N N . ILE A 1 226 ? -18.375 20.219 7.07 1 98.94 226 ILE A N 1
ATOM 1724 C CA . ILE A 1 226 ? -19.781 19.812 6.996 1 98.94 226 ILE A CA 1
ATOM 1725 C C . ILE A 1 226 ? -20.078 18.781 8.078 1 98.94 226 ILE A C 1
ATOM 1727 O O . ILE A 1 226 ? -19.344 17.797 8.234 1 98.94 226 ILE A O 1
ATOM 1731 N N . VAL A 1 227 ? -21.141 18.969 8.844 1 98.88 227 VAL A N 1
ATOM 1732 C CA . VAL A 1 227 ? -21.547 18.031 9.891 1 98.88 227 VAL A CA 1
ATOM 1733 C C . VAL A 1 227 ? -22.656 17.109 9.375 1 98.88 227 VAL A C 1
ATOM 1735 O O . VAL A 1 227 ? -23.625 17.578 8.781 1 98.88 227 VAL A O 1
ATOM 1738 N N . HIS A 1 228 ? -22.438 15.82 9.523 1 98.56 228 HIS A N 1
ATOM 1739 C CA . HIS A 1 228 ? -23.422 14.805 9.172 1 98.56 228 HIS A CA 1
ATOM 1740 C C . HIS A 1 228 ? -24.016 14.156 10.422 1 98.56 228 HIS A C 1
ATOM 1742 O O . HIS A 1 228 ? -23.281 13.727 11.312 1 98.56 228 HIS A O 1
ATOM 1748 N N . ASP A 1 229 ? -25.328 13.984 10.453 1 95.56 229 ASP A N 1
ATOM 1749 C CA . ASP A 1 229 ? -26 13.336 11.57 1 95.56 229 ASP A CA 1
ATOM 1750 C C . ASP A 1 229 ? -26.531 11.953 11.172 1 95.56 229 ASP A C 1
ATOM 1752 O O . ASP A 1 229 ? -27.016 11.203 12.016 1 95.56 229 ASP A O 1
ATOM 1756 N N . ASN A 1 230 ? -26.359 11.531 9.977 1 92.06 230 ASN A N 1
ATOM 1757 C CA . ASN A 1 230 ? -26.891 10.273 9.461 1 92.06 230 ASN A CA 1
ATOM 1758 C C . ASN A 1 230 ? -25.766 9.328 9.031 1 92.06 230 ASN A C 1
ATOM 1760 O O . ASN A 1 230 ? -25.969 8.484 8.156 1 92.06 230 ASN A O 1
ATOM 1764 N N . MET A 1 231 ? -24.672 9.562 9.516 1 92.19 231 MET A N 1
ATOM 1765 C CA . MET A 1 231 ? -23.5 8.766 9.203 1 92.19 231 MET A CA 1
ATOM 1766 C C . MET A 1 231 ? -22.797 8.289 10.477 1 92.19 231 MET A C 1
ATOM 1768 O O . MET A 1 231 ? -22.75 9.023 11.461 1 92.19 231 MET A O 1
ATOM 1772 N N . GLN A 1 232 ? -22.375 7.031 10.414 1 90 232 GLN A N 1
ATOM 1773 C CA . GLN A 1 232 ? -21.625 6.504 11.547 1 90 232 GLN A CA 1
ATOM 1774 C C . GLN A 1 232 ? -20.25 6 11.109 1 90 232 GLN A C 1
ATOM 1776 O O . GLN A 1 232 ? -20.156 5.168 10.211 1 90 232 GLN A O 1
ATOM 1781 N N . VAL A 1 233 ? -19.219 6.621 11.742 1 94.69 233 VAL A N 1
ATOM 1782 C CA . VAL A 1 233 ? -17.859 6.148 11.523 1 94.69 233 VAL A CA 1
ATOM 1783 C C . VAL A 1 233 ? -17.141 6.012 12.867 1 94.69 233 VAL A C 1
ATOM 1785 O O . VAL A 1 233 ? -17.281 6.859 13.75 1 94.69 233 VAL A O 1
ATOM 1788 N N . ASN A 1 234 ? -16.438 4.887 13.039 1 93.62 234 ASN A N 1
ATOM 1789 C CA . ASN A 1 234 ? -15.68 4.652 14.273 1 93.62 234 ASN A CA 1
ATOM 1790 C C . ASN A 1 234 ? -14.234 5.113 14.133 1 93.62 234 ASN A C 1
ATOM 1792 O O . ASN A 1 234 ? -13.586 5.43 15.133 1 93.62 234 ASN A O 1
ATOM 1796 N N . MET A 1 235 ? -13.758 5.047 12.984 1 96.81 235 MET A N 1
ATOM 1797 C CA . MET A 1 235 ? -12.438 5.512 12.562 1 96.81 235 MET A CA 1
ATOM 1798 C C . MET A 1 235 ? -12.555 6.492 11.398 1 96.81 235 MET A C 1
ATOM 1800 O O . MET A 1 235 ? -13.578 6.539 10.719 1 96.81 235 MET A O 1
ATOM 1804 N N . PRO A 1 236 ? -11.5 7.312 11.25 1 98.62 236 PRO A N 1
ATOM 1805 C CA . PRO A 1 236 ? -11.539 8.156 10.055 1 98.62 236 PRO A CA 1
ATOM 1806 C C . PRO A 1 236 ? -11.82 7.363 8.781 1 98.62 236 PRO A C 1
ATOM 1808 O O . PRO A 1 236 ? -11.43 6.199 8.672 1 98.62 236 PRO A O 1
ATOM 1811 N N . ARG A 1 237 ? -12.539 7.902 7.914 1 98.75 237 ARG A N 1
ATOM 1812 C CA . ARG A 1 237 ? -12.844 7.422 6.57 1 98.75 237 ARG A CA 1
ATOM 1813 C C . ARG A 1 237 ? -12.664 8.531 5.539 1 98.75 237 ARG A C 1
ATOM 1815 O O . ARG A 1 237 ? -12.852 9.711 5.848 1 98.75 237 ARG A O 1
ATOM 1822 N N . ALA A 1 238 ? -12.266 8.219 4.352 1 98.94 238 ALA A N 1
ATOM 1823 C CA . ALA A 1 238 ? -12.078 9.266 3.35 1 98.94 238 ALA A CA 1
ATOM 1824 C C . ALA A 1 238 ? -12.656 8.844 2 1 98.94 238 ALA A C 1
ATOM 1826 O O . ALA A 1 238 ? -12.648 7.66 1.657 1 98.94 238 ALA A O 1
ATOM 1827 N N . LYS A 1 239 ? -13.227 9.727 1.332 1 98.88 239 LYS A N 1
ATOM 1828 C CA . LYS A 1 239 ? -13.523 9.641 -0.095 1 98.88 239 LYS A CA 1
ATOM 1829 C C . LYS A 1 239 ? -12.617 10.562 -0.902 1 98.88 239 LYS A C 1
ATOM 1831 O O . LYS A 1 239 ? -12.781 11.781 -0.884 1 98.88 239 LYS A O 1
ATOM 1836 N N . THR A 1 240 ? -11.648 10.008 -1.537 1 98.88 240 THR A N 1
ATOM 1837 C CA . THR A 1 240 ? -10.688 10.758 -2.34 1 98.88 240 THR A CA 1
ATOM 1838 C C . THR A 1 240 ? -11.109 10.766 -3.809 1 98.88 240 THR A C 1
ATOM 1840 O O . THR A 1 240 ? -12.094 10.133 -4.184 1 98.88 240 THR A O 1
ATOM 1843 N N . PRO A 1 241 ? -10.375 11.508 -4.641 1 98.56 241 PRO A N 1
ATOM 1844 C CA . PRO A 1 241 ? -10.727 11.508 -6.062 1 98.56 241 PRO A CA 1
ATOM 1845 C C . PRO A 1 241 ? -10.633 10.117 -6.688 1 98.56 241 PRO A C 1
ATOM 1847 O O . PRO A 1 241 ? -11.305 9.836 -7.68 1 98.56 241 PRO A O 1
ATOM 1850 N N . THR A 1 242 ? -9.922 9.188 -5.969 1 98.5 242 THR A N 1
ATOM 1851 C CA . THR A 1 242 ? -9.641 7.938 -6.672 1 98.5 242 THR A CA 1
ATOM 1852 C C . THR A 1 242 ? -10.234 6.75 -5.926 1 98.5 242 THR A C 1
ATOM 1854 O O . THR A 1 242 ? -10.375 5.66 -6.488 1 98.5 242 THR A O 1
ATOM 1857 N N . ALA A 1 243 ? -10.625 6.922 -4.656 1 98.88 243 ALA A N 1
ATOM 1858 C CA . ALA A 1 243 ? -11.023 5.738 -3.898 1 98.88 243 ALA A CA 1
ATOM 1859 C C . ALA A 1 243 ? -11.758 6.125 -2.621 1 98.88 243 ALA A C 1
ATOM 1861 O O . ALA A 1 243 ? -11.617 7.246 -2.129 1 98.88 243 ALA A O 1
ATOM 1862 N N . TRP A 1 244 ? -12.531 5.18 -2.115 1 98.88 244 TRP A N 1
ATOM 1863 C CA . TRP A 1 244 ? -12.852 5.152 -0.693 1 98.88 244 TRP A CA 1
ATOM 1864 C C . TRP A 1 244 ? -11.68 4.613 0.121 1 98.88 244 TRP A C 1
ATOM 1866 O O . TRP A 1 244 ? -11.016 3.66 -0.292 1 98.88 244 TRP A O 1
ATOM 1876 N N . ILE A 1 245 ? -11.477 5.242 1.284 1 98.94 245 ILE A N 1
ATOM 1877 C CA . ILE A 1 245 ? -10.367 4.824 2.131 1 98.94 245 ILE A CA 1
ATOM 1878 C C . ILE A 1 245 ? -10.852 4.637 3.566 1 98.94 245 ILE A C 1
ATOM 1880 O O . ILE A 1 245 ? -11.617 5.457 4.082 1 98.94 245 ILE A O 1
ATOM 1884 N N . THR A 1 246 ? -10.5 3.543 4.164 1 98.88 246 THR A N 1
ATOM 1885 C CA . THR A 1 246 ? -10.648 3.34 5.602 1 98.88 246 THR A CA 1
ATOM 1886 C C . THR A 1 246 ? -9.281 3.18 6.266 1 98.88 246 THR A C 1
ATOM 1888 O O . THR A 1 246 ? -8.297 2.848 5.602 1 98.88 246 THR A O 1
ATOM 1891 N N . PHE A 1 247 ? -9.234 3.459 7.605 1 98.88 247 PHE A N 1
ATOM 1892 C CA . PHE A 1 247 ? -7.953 3.523 8.297 1 98.88 247 PHE A CA 1
ATOM 1893 C C . PHE A 1 247 ? -7.93 2.566 9.477 1 98.88 247 PHE A C 1
ATOM 1895 O O . PHE A 1 247 ? -8.969 2.27 10.07 1 98.88 247 PHE A O 1
ATOM 1902 N N . GLY A 1 248 ? -6.723 2.096 9.773 1 98.75 248 GLY A N 1
ATOM 1903 C CA . GLY A 1 248 ? -6.359 1.48 11.039 1 98.75 248 GLY A CA 1
ATOM 1904 C C . GLY A 1 248 ? -5.09 2.055 11.633 1 98.75 248 GLY A C 1
ATOM 1905 O O . GLY A 1 248 ? -4.113 2.299 10.922 1 98.75 248 GLY A O 1
ATOM 1906 N N . PHE A 1 249 ? -5.16 2.354 12.969 1 98.56 249 PHE A N 1
ATOM 1907 C CA . PHE A 1 249 ? -4.02 2.9 13.695 1 98.56 249 PHE A CA 1
ATOM 1908 C C . PHE A 1 249 ? -3.684 2.035 14.906 1 98.56 249 PHE A C 1
ATOM 1910 O O . PHE A 1 249 ? -4.551 1.756 15.734 1 98.56 249 PHE A O 1
ATOM 1917 N N . HIS A 1 250 ? -2.479 1.604 14.984 1 98.44 250 HIS A N 1
ATOM 1918 C CA . HIS A 1 250 ? -1.997 0.78 16.094 1 98.44 250 HIS A CA 1
ATOM 1919 C C . HIS A 1 250 ? -0.474 0.723 16.109 1 98.44 250 HIS A C 1
ATOM 1921 O O . HIS A 1 250 ? 0.174 0.925 15.078 1 98.44 250 HIS A O 1
ATOM 1927 N N . GLU A 1 251 ? 0.116 0.499 17.25 1 97.88 251 GLU A N 1
ATOM 1928 C CA . GLU A 1 251 ? 1.565 0.349 17.344 1 97.88 251 GLU A CA 1
ATOM 1929 C C . GLU A 1 251 ? 2.045 -0.856 16.547 1 97.88 251 GLU A C 1
ATOM 1931 O O . GLU A 1 251 ? 3.18 -0.876 16.062 1 97.88 251 GLU A O 1
ATOM 1936 N N . ASP A 1 252 ? 1.176 -1.84 16.375 1 98.38 252 ASP A N 1
ATOM 1937 C CA . ASP A 1 252 ? 1.423 -3.07 15.633 1 98.38 252 ASP A CA 1
ATOM 1938 C C . ASP A 1 252 ? 0.75 -3.023 14.258 1 98.38 252 ASP A C 1
ATOM 1940 O O . ASP A 1 252 ? -0.476 -2.936 14.164 1 98.38 252 ASP A O 1
ATOM 1944 N N . LEU A 1 253 ? 1.531 -3.195 13.195 1 98.69 253 LEU A N 1
ATOM 1945 C CA . LEU A 1 253 ? 1.006 -3.105 11.836 1 98.69 253 LEU A CA 1
ATOM 1946 C C . LEU A 1 253 ? -0.028 -4.195 11.578 1 98.69 253 LEU A C 1
ATOM 1948 O O . LEU A 1 253 ? -0.947 -4.012 10.781 1 98.69 253 LEU A O 1
ATOM 1952 N N . ASN A 1 254 ? 0.1 -5.375 12.258 1 98.69 254 ASN A N 1
ATOM 1953 C CA . ASN A 1 254 ? -0.922 -6.402 12.102 1 98.69 254 ASN A CA 1
ATOM 1954 C C . ASN A 1 254 ? -2.287 -5.914 12.578 1 98.69 254 ASN A C 1
ATOM 1956 O O . ASN A 1 254 ? -3.295 -6.105 11.891 1 98.69 254 ASN A O 1
ATOM 1960 N N . GLU A 1 255 ? -2.271 -5.277 13.719 1 98.69 255 GLU A N 1
ATOM 1961 C CA . GLU A 1 255 ? -3.521 -4.785 14.289 1 98.69 255 GLU A CA 1
ATOM 1962 C C . GLU A 1 255 ? -4.078 -3.617 13.484 1 98.69 255 GLU A C 1
ATOM 1964 O O . GLU A 1 255 ? -5.289 -3.514 13.281 1 98.69 255 GLU A O 1
ATOM 1969 N N . ALA A 1 256 ? -3.186 -2.711 13.078 1 98.75 256 ALA A N 1
ATOM 1970 C CA . ALA A 1 256 ? -3.621 -1.616 12.211 1 98.75 256 ALA A CA 1
ATOM 1971 C C . ALA A 1 256 ? -4.258 -2.148 10.93 1 98.75 256 ALA A C 1
ATOM 1973 O O . ALA A 1 256 ? -5.289 -1.636 10.484 1 98.75 256 ALA A O 1
ATOM 1974 N N . THR A 1 257 ? -3.652 -3.176 10.352 1 98.88 257 THR A N 1
ATOM 1975 C CA . THR A 1 257 ? -4.156 -3.803 9.133 1 98.88 257 THR A CA 1
ATOM 1976 C C . THR A 1 257 ? -5.547 -4.391 9.359 1 98.88 257 THR A C 1
ATOM 1978 O O . THR A 1 257 ? -6.457 -4.172 8.562 1 98.88 257 THR A O 1
ATOM 1981 N N . ALA A 1 258 ? -5.699 -5.094 10.453 1 98.69 258 ALA A N 1
ATOM 1982 C CA . ALA A 1 258 ? -6.977 -5.719 10.773 1 98.69 258 ALA A CA 1
ATOM 1983 C C . ALA A 1 258 ? -8.086 -4.676 10.883 1 98.69 258 ALA A C 1
ATOM 1985 O O . ALA A 1 258 ? -9.18 -4.863 10.344 1 98.69 258 ALA A O 1
ATOM 1986 N N . THR A 1 259 ? -7.789 -3.592 11.523 1 98.69 259 THR A N 1
ATOM 1987 C CA . THR A 1 259 ? -8.781 -2.541 11.727 1 98.69 259 THR A CA 1
ATOM 1988 C C . THR A 1 259 ? -9.156 -1.887 10.398 1 98.69 259 THR A C 1
ATOM 1990 O O . THR A 1 259 ? -10.336 -1.729 10.094 1 98.69 259 THR A O 1
ATOM 1993 N N . ALA A 1 260 ? -8.156 -1.5 9.609 1 98.88 260 ALA A N 1
ATOM 1994 C CA . ALA A 1 260 ? -8.414 -0.867 8.32 1 98.88 260 ALA A CA 1
ATOM 1995 C C . ALA A 1 260 ? -9.281 -1.76 7.43 1 98.88 260 ALA A C 1
ATOM 1997 O O . ALA A 1 260 ? -10.219 -1.284 6.785 1 98.88 260 ALA A O 1
ATOM 1998 N N . LEU A 1 261 ? -8.938 -3.018 7.426 1 98.88 261 LEU A N 1
ATOM 1999 C CA . LEU A 1 261 ? -9.648 -3.982 6.59 1 98.88 261 LEU A CA 1
ATOM 2000 C C . LEU A 1 261 ? -11.078 -4.176 7.078 1 98.88 261 LEU A C 1
ATOM 2002 O O . LEU A 1 261 ? -12.016 -4.203 6.273 1 98.88 261 LEU A O 1
ATOM 2006 N N . ASP A 1 262 ? -11.258 -4.363 8.359 1 98.81 262 ASP A N 1
ATOM 2007 C CA . ASP A 1 262 ? -12.594 -4.562 8.906 1 98.81 262 ASP A CA 1
ATOM 2008 C C . ASP A 1 262 ? -13.5 -3.371 8.602 1 98.81 262 ASP A C 1
ATOM 2010 O O . ASP A 1 262 ? -14.664 -3.545 8.219 1 98.81 262 ASP A O 1
ATOM 2014 N N . GLU A 1 263 ? -12.945 -2.156 8.766 1 98.62 263 GLU A N 1
ATOM 2015 C CA . GLU A 1 263 ? -13.703 -0.953 8.43 1 98.62 263 GLU A CA 1
ATOM 2016 C C . GLU A 1 263 ? -14.094 -0.941 6.953 1 98.62 263 GLU A C 1
ATOM 2018 O O . GLU A 1 263 ? -15.203 -0.546 6.602 1 98.62 263 GLU A O 1
ATOM 2023 N N . MET A 1 264 ? -13.242 -1.367 6.086 1 98.88 264 MET A N 1
ATOM 2024 C CA . MET A 1 264 ? -13.508 -1.379 4.652 1 98.88 264 MET A CA 1
ATOM 2025 C C . MET A 1 264 ? -14.57 -2.416 4.301 1 98.88 264 MET A C 1
ATOM 2027 O O . MET A 1 264 ? -15.469 -2.143 3.508 1 98.88 264 MET A O 1
ATOM 2031 N N . VAL A 1 265 ? -14.43 -3.594 4.859 1 98.81 265 VAL A N 1
ATOM 2032 C CA . VAL A 1 265 ? -15.398 -4.648 4.59 1 98.81 265 VAL A CA 1
ATOM 2033 C C . VAL A 1 265 ? -16.797 -4.195 5.023 1 98.81 265 VAL A C 1
ATOM 2035 O O . VAL A 1 265 ? -17.781 -4.43 4.32 1 98.81 265 VAL A O 1
ATOM 2038 N N . GLN A 1 266 ? -16.875 -3.549 6.168 1 98.25 266 GLN A N 1
ATOM 2039 C CA . GLN A 1 266 ? -18.141 -3.006 6.625 1 98.25 266 GLN A CA 1
ATOM 2040 C C . GLN A 1 266 ? -18.688 -1.966 5.645 1 98.25 266 GLN A C 1
ATOM 2042 O O . GLN A 1 266 ? -19.875 -1.943 5.348 1 98.25 266 GLN A O 1
ATOM 2047 N N . LEU A 1 267 ? -17.828 -1.097 5.199 1 98.44 267 LEU A N 1
ATOM 2048 C CA . LEU A 1 267 ? -18.234 -0.107 4.207 1 98.44 267 LEU A CA 1
ATOM 2049 C C . LEU A 1 267 ? -18.766 -0.784 2.947 1 98.44 267 LEU A C 1
ATOM 2051 O O . LEU A 1 267 ? -19.781 -0.363 2.391 1 98.44 267 LEU A O 1
ATOM 2055 N N . MET A 1 268 ? -18.094 -1.795 2.498 1 98.69 268 MET A N 1
ATOM 2056 C CA . MET A 1 268 ? -18.5 -2.51 1.291 1 98.69 268 MET A CA 1
ATOM 2057 C C . MET A 1 268 ? -19.859 -3.191 1.488 1 98.69 268 MET A C 1
ATOM 2059 O O . MET A 1 268 ? -20.656 -3.275 0.554 1 98.69 268 MET A O 1
ATOM 2063 N N . GLN A 1 269 ? -20.047 -3.75 2.721 1 98.12 269 GLN A N 1
ATOM 2064 C CA . GLN A 1 269 ? -21.375 -4.289 3.018 1 98.12 269 GLN A CA 1
ATOM 2065 C C . GLN A 1 269 ? -22.453 -3.236 2.799 1 98.12 269 GLN A C 1
ATOM 2067 O O . GLN A 1 269 ? -23.516 -3.531 2.225 1 98.12 269 GLN A O 1
ATOM 2072 N N . GLU A 1 270 ? -22.188 -2.051 3.229 1 96.44 270 GLU A N 1
ATOM 2073 C CA . GLU A 1 270 ? -23.141 -0.954 3.098 1 96.44 270 GLU A CA 1
ATOM 2074 C C . GLU A 1 270 ? -23.344 -0.562 1.636 1 96.44 270 GLU A C 1
ATOM 2076 O O . GLU A 1 270 ? -24.469 -0.373 1.184 1 96.44 270 GLU A O 1
ATOM 2081 N N . ILE A 1 271 ? -22.266 -0.462 0.89 1 96.94 271 ILE A N 1
ATOM 2082 C CA . ILE A 1 271 ? -22.312 0.016 -0.488 1 96.94 271 ILE A CA 1
ATOM 2083 C C . ILE A 1 271 ? -23.016 -1.011 -1.372 1 96.94 271 ILE A C 1
ATOM 2085 O O . ILE A 1 271 ? -23.828 -0.649 -2.223 1 96.94 271 ILE A O 1
ATOM 2089 N N . TYR A 1 272 ? -22.672 -2.277 -1.145 1 97.38 272 TYR A N 1
ATOM 2090 C CA . TYR A 1 272 ? -23.109 -3.295 -2.092 1 97.38 272 TYR A CA 1
ATOM 2091 C C . TYR A 1 272 ? -24.281 -4.09 -1.531 1 97.38 272 TYR A C 1
ATOM 2093 O O . TYR A 1 272 ? -24.891 -4.887 -2.246 1 97.38 272 TYR A O 1
ATOM 2101 N N . ASN A 1 273 ? -24.609 -3.893 -0.233 1 97.44 273 ASN A N 1
ATOM 2102 C CA . ASN A 1 273 ? -25.703 -4.594 0.43 1 97.44 273 ASN A CA 1
ATOM 2103 C C . ASN A 1 273 ? -25.531 -6.109 0.341 1 97.44 273 ASN A C 1
ATOM 2105 O O . ASN A 1 273 ? -26.422 -6.809 -0.149 1 97.44 273 ASN A O 1
ATOM 2109 N N . ILE A 1 274 ? -24.406 -6.605 0.791 1 98 274 ILE A N 1
ATOM 2110 C CA . ILE A 1 274 ? -24.078 -8.023 0.794 1 98 274 ILE A CA 1
ATOM 2111 C C . ILE A 1 274 ? -23.562 -8.43 2.174 1 98 274 ILE A C 1
ATOM 2113 O O . ILE A 1 274 ? -23.297 -7.578 3.021 1 98 274 ILE A O 1
ATOM 2117 N N . GLU A 1 275 ? -23.422 -9.719 2.451 1 97.88 275 GLU A N 1
ATOM 2118 C CA . GLU A 1 275 ? -22.969 -10.234 3.738 1 97.88 275 GLU A CA 1
ATOM 2119 C C . GLU A 1 275 ? -21.469 -10.023 3.922 1 97.88 275 GLU A C 1
ATOM 2121 O O . GLU A 1 275 ? -20.734 -9.82 2.947 1 97.88 275 GLU A O 1
ATOM 2126 N N . LYS A 1 276 ? -21.062 -10.062 5.145 1 98.38 276 LYS A N 1
ATOM 2127 C CA . LYS A 1 276 ? -19.672 -9.758 5.488 1 98.38 276 LYS A CA 1
ATOM 2128 C C . LYS A 1 276 ? -18.719 -10.695 4.762 1 98.38 276 LYS A C 1
ATOM 2130 O O . LYS A 1 276 ? -17.688 -10.258 4.25 1 98.38 276 LYS A O 1
ATOM 2135 N N . THR A 1 277 ? -19.047 -12 4.715 1 98.69 277 THR A N 1
ATOM 2136 C CA . THR A 1 277 ? -18.172 -12.961 4.059 1 98.69 277 THR A CA 1
ATOM 2137 C C . THR A 1 277 ? -18.094 -12.695 2.559 1 98.69 277 THR A C 1
ATOM 2139 O O . THR A 1 277 ? -17.016 -12.789 1.96 1 98.69 277 THR A O 1
ATOM 2142 N N . GLU A 1 278 ? -19.203 -12.359 1.923 1 98.69 278 GLU A N 1
ATOM 2143 C CA . GLU A 1 278 ? -19.25 -11.992 0.511 1 98.69 278 GLU A CA 1
ATOM 2144 C C . GLU A 1 278 ? -18.422 -10.727 0.252 1 98.69 278 GLU A C 1
ATOM 2146 O O . GLU A 1 278 ? -17.672 -10.656 -0.721 1 98.69 278 GLU A O 1
ATOM 2151 N N . ALA A 1 279 ? -18.562 -9.75 1.139 1 98.81 279 ALA A N 1
ATOM 2152 C CA . ALA A 1 279 ? -17.797 -8.508 1.026 1 98.81 279 ALA A CA 1
ATOM 2153 C C . ALA A 1 279 ? -16.297 -8.773 1.141 1 98.81 279 ALA A C 1
ATOM 2155 O O . ALA A 1 279 ? -15.5 -8.141 0.449 1 98.81 279 ALA A O 1
ATOM 2156 N N . THR A 1 280 ? -15.969 -9.695 2.016 1 98.81 280 THR A N 1
ATOM 2157 C CA . THR A 1 280 ? -14.562 -10.047 2.191 1 98.81 280 THR A CA 1
ATOM 2158 C C . THR A 1 280 ? -14.008 -10.703 0.929 1 98.81 280 THR A C 1
ATOM 2160 O O . THR A 1 280 ? -12.891 -10.398 0.51 1 98.81 280 THR A O 1
ATOM 2163 N N . ALA A 1 281 ? -14.766 -11.578 0.286 1 98.81 281 ALA A N 1
ATOM 2164 C CA . ALA A 1 281 ? -14.352 -12.188 -0.973 1 98.81 281 ALA A CA 1
ATOM 2165 C C . ALA A 1 281 ? -14.148 -11.133 -2.057 1 98.81 281 ALA A C 1
ATOM 2167 O O . ALA A 1 281 ? -13.156 -11.164 -2.783 1 98.81 281 ALA A O 1
ATOM 2168 N N . LEU A 1 282 ? -15.062 -10.172 -2.111 1 98.81 282 LEU A N 1
ATOM 2169 C CA . LEU A 1 282 ? -14.93 -9.102 -3.09 1 98.81 282 LEU A CA 1
ATOM 2170 C C . LEU A 1 282 ? -13.742 -8.203 -2.76 1 98.81 282 LEU A C 1
ATOM 2172 O O . LEU A 1 282 ? -13.039 -7.738 -3.662 1 98.81 282 LEU A O 1
ATOM 2176 N N . ALA A 1 283 ? -13.555 -7.945 -1.469 1 98.88 283 ALA A N 1
ATOM 2177 C CA . ALA A 1 283 ? -12.43 -7.117 -1.05 1 98.88 283 ALA A CA 1
ATOM 2178 C C . ALA A 1 283 ? -11.102 -7.711 -1.52 1 98.88 283 ALA A C 1
ATOM 2180 O O . ALA A 1 283 ? -10.195 -6.977 -1.914 1 98.88 283 ALA A O 1
ATOM 2181 N N . SER A 1 284 ? -10.992 -8.977 -1.538 1 98.88 284 SER A N 1
ATOM 2182 C CA . SER A 1 284 ? -9.742 -9.656 -1.85 1 98.88 284 SER A CA 1
ATOM 2183 C C . SER A 1 284 ? -9.32 -9.406 -3.293 1 98.88 284 SER A C 1
ATOM 2185 O O . SER A 1 284 ? -8.133 -9.492 -3.623 1 98.88 284 SER A O 1
ATOM 2187 N N . VAL A 1 285 ? -10.227 -9.094 -4.168 1 98.62 285 VAL A N 1
ATOM 2188 C CA . VAL A 1 285 ? -9.883 -8.93 -5.578 1 98.62 285 VAL A CA 1
ATOM 2189 C C . VAL A 1 285 ? -9.875 -7.445 -5.938 1 98.62 285 VAL A C 1
ATOM 2191 O O . VAL A 1 285 ? -9.5 -7.074 -7.055 1 98.62 285 VAL A O 1
ATOM 2194 N N . ALA A 1 286 ? -10.242 -6.531 -4.918 1 98.75 286 ALA A N 1
ATOM 2195 C CA . ALA A 1 286 ? -10.484 -5.148 -5.324 1 98.75 286 ALA A CA 1
ATOM 2196 C C . ALA A 1 286 ? -9.797 -4.172 -4.371 1 98.75 286 ALA A C 1
ATOM 2198 O O . ALA A 1 286 ? -9.469 -3.051 -4.758 1 98.75 286 ALA A O 1
ATOM 2199 N N . VAL A 1 287 ? -9.633 -4.555 -3.133 1 98.94 287 VAL A N 1
ATOM 2200 C CA . VAL A 1 287 ? -9.164 -3.631 -2.105 1 98.94 287 VAL A CA 1
ATOM 2201 C C . VAL A 1 287 ? -7.641 -3.703 -2.004 1 98.94 287 VAL A C 1
ATOM 2203 O O . VAL A 1 287 ? -7.059 -4.789 -2.053 1 98.94 287 VAL A O 1
ATOM 2206 N N . ASP A 1 288 ? -7.016 -2.578 -1.875 1 98.94 288 ASP A N 1
ATOM 2207 C CA . ASP A 1 288 ? -5.57 -2.498 -1.7 1 98.94 288 ASP A CA 1
ATOM 2208 C C . ASP A 1 288 ? -5.211 -2.047 -0.286 1 98.94 288 ASP A C 1
ATOM 2210 O O . ASP A 1 288 ? -5.68 -1.004 0.175 1 98.94 288 ASP A O 1
ATOM 2214 N N . LEU A 1 289 ? -4.371 -2.822 0.392 1 98.94 289 LEU A N 1
ATOM 2215 C CA . LEU A 1 289 ? -3.828 -2.432 1.688 1 98.94 289 LEU A CA 1
ATOM 2216 C C . LEU A 1 289 ? -2.48 -1.736 1.524 1 98.94 289 LEU A C 1
ATOM 2218 O O . LEU A 1 289 ? -1.572 -2.275 0.888 1 98.94 289 LEU A O 1
ATOM 2222 N N . ARG A 1 290 ? -2.369 -0.539 2.09 1 98.88 290 ARG A N 1
ATOM 2223 C CA . ARG A 1 290 ? -1.139 0.246 2.053 1 98.88 290 ARG A CA 1
ATOM 2224 C C . ARG A 1 290 ? -0.732 0.694 3.453 1 98.88 290 ARG A C 1
ATOM 2226 O O . ARG A 1 290 ? -1.582 0.851 4.332 1 98.88 290 ARG A O 1
ATOM 2233 N N . ILE A 1 291 ? 0.542 0.827 3.621 1 98.94 291 ILE A N 1
ATOM 2234 C CA . ILE A 1 291 ? 1.045 1.333 4.895 1 98.94 291 ILE A CA 1
ATOM 2235 C C . ILE A 1 291 ? 1.075 2.859 4.867 1 98.94 291 ILE A C 1
ATOM 2237 O O . ILE A 1 291 ? 1.819 3.459 4.086 1 98.94 291 ILE A O 1
ATOM 2241 N N . THR A 1 292 ? 0.292 3.473 5.715 1 98.81 292 THR A N 1
ATOM 2242 C CA . THR A 1 292 ? 0.121 4.922 5.734 1 98.81 292 THR A CA 1
ATOM 2243 C C . THR A 1 292 ? 1.398 5.613 6.203 1 98.81 292 THR A C 1
ATOM 2245 O O . THR A 1 292 ? 1.93 6.48 5.508 1 98.81 292 THR A O 1
ATOM 2248 N N . GLN A 1 293 ? 1.861 5.25 7.355 1 98.62 293 GLN A N 1
ATOM 2249 C CA . GLN A 1 293 ? 3.086 5.758 7.965 1 98.62 293 GLN A CA 1
ATOM 2250 C C . GLN A 1 293 ? 3.588 4.816 9.055 1 98.62 293 GLN A C 1
ATOM 2252 O O . GLN A 1 293 ? 2.795 4.129 9.703 1 98.62 293 GLN A O 1
ATOM 2257 N N . VAL A 1 294 ? 4.914 4.832 9.266 1 98.12 294 VAL A N 1
ATOM 2258 C CA . VAL A 1 294 ? 5.52 3.947 10.25 1 98.12 294 VAL A CA 1
ATOM 2259 C C . VAL A 1 294 ? 6.195 4.773 11.344 1 98.12 294 VAL A C 1
ATOM 2261 O O . VAL A 1 294 ? 7.031 4.266 12.086 1 98.12 294 VAL A O 1
ATOM 2264 N N . VAL A 1 295 ? 6.023 6.098 11.641 1 90.56 295 VAL A N 1
ATOM 2265 C CA . VAL A 1 295 ? 6.914 6.996 12.367 1 90.56 295 VAL A CA 1
ATOM 2266 C C . VAL A 1 295 ? 6.195 7.551 13.594 1 90.56 295 VAL A C 1
ATOM 2268 O O . VAL A 1 295 ? 6.824 8.148 14.477 1 90.56 295 VAL A O 1
ATOM 2271 N N . ASN A 1 296 ? 4.984 7.48 13.914 1 84.19 296 ASN A N 1
ATOM 2272 C CA . ASN A 1 296 ? 4.211 8.148 14.953 1 84.19 296 ASN A CA 1
ATOM 2273 C C . ASN A 1 296 ? 4.109 7.293 16.203 1 84.19 296 ASN A C 1
ATOM 2275 O O . ASN A 1 296 ? 3.309 7.586 17.094 1 84.19 296 ASN A O 1
ATOM 2279 N N . GLY A 1 297 ? 5.02 6.277 16.344 1 89.62 297 GLY A N 1
ATOM 2280 C CA . GLY A 1 297 ? 4.785 5.316 17.422 1 89.62 297 GLY A CA 1
ATOM 2281 C C . GLY A 1 297 ? 3.6 4.406 17.156 1 89.62 297 GLY A C 1
ATOM 2282 O O . GLY A 1 297 ? 3.742 3.184 17.125 1 89.62 297 GLY A O 1
ATOM 2283 N N . VAL A 1 298 ? 2.467 5.148 16.984 1 97 298 VAL A N 1
ATOM 2284 C CA . VAL A 1 298 ? 1.293 4.48 16.422 1 97 298 VAL A CA 1
ATOM 2285 C C . VAL A 1 298 ? 1.363 4.5 14.906 1 97 298 VAL A C 1
ATOM 2287 O O . VAL A 1 298 ? 1.381 5.566 14.289 1 97 298 VAL A O 1
ATOM 2290 N N . LYS A 1 299 ? 1.403 3.295 14.312 1 98.25 299 LYS A N 1
ATOM 2291 C CA . LYS A 1 299 ? 1.511 3.158 12.867 1 98.25 299 LYS A CA 1
ATOM 2292 C C . LYS A 1 299 ? 0.133 3.143 12.211 1 98.25 299 LYS A C 1
ATOM 2294 O O . LYS A 1 299 ? -0.881 2.967 12.891 1 98.25 299 LYS A O 1
ATOM 2299 N N . GLY A 1 300 ? 0.141 3.391 10.898 1 98.62 300 GLY A N 1
ATOM 2300 C CA . GLY A 1 300 ? -1.117 3.428 10.172 1 98.62 300 GLY A CA 1
ATOM 2301 C C . GLY A 1 300 ? -1.126 2.529 8.953 1 98.62 300 GLY A C 1
ATOM 2302 O O . GLY A 1 300 ? -0.112 2.402 8.258 1 98.62 300 GLY A O 1
ATOM 2303 N N . VAL A 1 301 ? -2.285 1.891 8.703 1 98.88 301 VAL A N 1
ATOM 2304 C CA . VAL A 1 301 ? -2.623 1.212 7.453 1 98.88 301 VAL A CA 1
ATOM 2305 C C . VAL A 1 301 ? -3.928 1.773 6.898 1 98.88 301 VAL A C 1
ATOM 2307 O O . VAL A 1 301 ? -4.836 2.127 7.656 1 98.88 301 VAL A O 1
ATOM 2310 N N . HIS A 1 302 ? -3.947 1.964 5.574 1 98.94 302 HIS A N 1
ATOM 2311 C CA . HIS A 1 302 ? -5.227 2.328 4.977 1 98.94 302 HIS A CA 1
ATOM 2312 C C . HIS A 1 302 ? -5.625 1.342 3.881 1 98.94 302 HIS A C 1
ATOM 2314 O O . HIS A 1 302 ? -4.766 0.838 3.152 1 98.94 302 HIS A O 1
ATOM 2320 N N . ALA A 1 303 ? -6.879 0.981 3.854 1 98.94 303 ALA A N 1
ATOM 2321 C CA . ALA A 1 303 ? -7.492 0.155 2.816 1 98.94 303 ALA A CA 1
ATOM 2322 C C . ALA A 1 303 ? -8.164 1.02 1.754 1 98.94 303 ALA A C 1
ATOM 2324 O O . ALA A 1 303 ? -8.945 1.921 2.078 1 98.94 303 ALA A O 1
ATOM 2325 N N . MET A 1 304 ? -7.898 0.777 0.51 1 98.94 304 MET A N 1
ATOM 2326 C CA . MET A 1 304 ? -8.414 1.581 -0.595 1 98.94 304 MET A CA 1
ATOM 2327 C C . MET A 1 304 ? -9.352 0.76 -1.475 1 98.94 304 MET A C 1
ATOM 2329 O O . MET A 1 304 ? -8.992 -0.332 -1.92 1 98.94 304 MET A O 1
ATOM 2333 N N . LEU A 1 305 ? -10.523 1.186 -1.689 1 98.94 305 LEU A N 1
ATOM 2334 C CA . LEU A 1 305 ? -11.453 0.694 -2.699 1 98.94 305 LEU A CA 1
ATOM 2335 C C . LEU A 1 305 ? -11.562 1.674 -3.863 1 98.94 305 LEU A C 1
ATOM 2337 O O . LEU A 1 305 ? -12.344 2.623 -3.811 1 98.94 305 LEU A O 1
ATOM 2341 N N . PRO A 1 306 ? -10.742 1.485 -4.934 1 98.75 306 PRO A N 1
ATOM 2342 C CA . PRO A 1 306 ? -10.797 2.426 -6.055 1 98.75 306 PRO A CA 1
ATOM 2343 C C . PRO A 1 306 ? -12.195 2.555 -6.656 1 98.75 306 PRO A C 1
ATOM 2345 O O . PRO A 1 306 ? -12.914 1.562 -6.762 1 98.75 306 PRO A O 1
ATOM 2348 N N . HIS A 1 307 ? -12.484 3.846 -7.035 1 98.5 307 HIS A N 1
ATOM 2349 C CA . HIS A 1 307 ? -13.789 4.055 -7.648 1 98.5 307 HIS A CA 1
ATOM 2350 C C . HIS A 1 307 ? -13.93 3.246 -8.93 1 98.5 307 HIS A C 1
ATOM 2352 O O . HIS A 1 307 ? -13.008 3.199 -9.742 1 98.5 307 HIS A O 1
ATOM 2358 N N . GLY A 1 308 ? -14.992 2.51 -9.094 1 97.5 308 GLY A N 1
ATOM 2359 C CA . GLY A 1 308 ? -15.289 1.8 -10.328 1 97.5 308 GLY A CA 1
ATOM 2360 C C . GLY A 1 308 ? -14.578 0.462 -10.43 1 97.5 308 GLY A C 1
ATOM 2361 O O . GLY A 1 308 ? -14.727 -0.247 -11.43 1 97.5 308 GLY A O 1
ATOM 2362 N N . VAL A 1 309 ? -13.828 0.089 -9.375 1 98.44 309 VAL A N 1
ATOM 2363 C CA . VAL A 1 309 ? -13.078 -1.162 -9.445 1 98.44 309 VAL A CA 1
ATOM 2364 C C . VAL A 1 309 ? -14.047 -2.344 -9.461 1 98.44 309 VAL A C 1
ATOM 2366 O O . VAL A 1 309 ? -13.758 -3.379 -10.062 1 98.44 309 VAL A O 1
ATOM 2369 N N . ILE A 1 310 ? -15.141 -2.217 -8.766 1 98.12 310 ILE A N 1
ATOM 2370 C CA . ILE A 1 310 ? -16.266 -3.145 -8.812 1 98.12 310 ILE A CA 1
ATOM 2371 C C . ILE A 1 310 ? -17.469 -2.465 -9.469 1 98.12 310 ILE A C 1
ATOM 2373 O O . ILE A 1 310 ? -17.844 -1.354 -9.086 1 98.12 310 ILE A O 1
ATOM 2377 N N . ARG A 1 311 ? -17.969 -3.125 -10.469 1 94.81 311 ARG A N 1
ATOM 2378 C CA . ARG A 1 311 ? -19.125 -2.572 -11.172 1 94.81 311 ARG A CA 1
ATOM 2379 C C . ARG A 1 311 ? -20.312 -3.525 -11.117 1 94.81 311 ARG A C 1
ATOM 2381 O O . ARG A 1 311 ? -20.141 -4.742 -11.031 1 94.81 311 ARG A O 1
ATOM 2388 N N . MET B 1 1 ? 15.914 -20.219 -27.297 1 96.19 1 MET B N 1
ATOM 2389 C CA . MET B 1 1 ? 15.039 -21.328 -27.656 1 96.19 1 MET B CA 1
ATOM 2390 C C . MET B 1 1 ? 13.773 -21.312 -26.812 1 96.19 1 MET B C 1
ATOM 2392 O O . MET B 1 1 ? 13.789 -20.859 -25.656 1 96.19 1 MET B O 1
ATOM 2396 N N . ILE B 1 2 ? 12.688 -21.719 -27.469 1 97.88 2 ILE B N 1
ATOM 2397 C CA . ILE B 1 2 ? 11.422 -21.812 -26.75 1 97.88 2 ILE B CA 1
ATOM 2398 C C . ILE B 1 2 ? 11.109 -23.281 -26.438 1 97.88 2 ILE B C 1
ATOM 2400 O O . ILE B 1 2 ? 11.156 -24.141 -27.312 1 97.88 2 ILE B O 1
ATOM 2404 N N . HIS B 1 3 ? 10.906 -23.594 -25.172 1 98.62 3 HIS B N 1
ATOM 2405 C CA . HIS B 1 3 ? 10.5 -24.922 -24.719 1 98.62 3 HIS B CA 1
ATOM 2406 C C . HIS B 1 3 ? 9.023 -24.953 -24.344 1 98.62 3 HIS B C 1
ATOM 2408 O O . HIS B 1 3 ? 8.562 -24.125 -23.547 1 98.62 3 HIS B O 1
ATOM 2414 N N . LYS B 1 4 ? 8.289 -25.891 -24.875 1 98.44 4 LYS B N 1
ATOM 2415 C CA . LYS B 1 4 ? 6.887 -26.078 -24.5 1 98.44 4 LYS B CA 1
ATOM 2416 C C . LYS B 1 4 ? 6.73 -27.172 -23.453 1 98.44 4 LYS B C 1
ATOM 2418 O O . LYS B 1 4 ? 7.215 -28.281 -23.641 1 98.44 4 LYS B O 1
ATOM 2423 N N . ILE B 1 5 ? 6.133 -26.828 -22.359 1 98.25 5 ILE B N 1
ATOM 2424 C CA . ILE B 1 5 ? 5.887 -27.781 -21.297 1 98.25 5 ILE B CA 1
ATOM 2425 C C . ILE B 1 5 ? 4.398 -28.109 -21.219 1 98.25 5 ILE B C 1
ATOM 2427 O O . ILE B 1 5 ? 3.58 -27.234 -20.938 1 98.25 5 ILE B O 1
ATOM 2431 N N . GLU B 1 6 ? 4.039 -29.328 -21.422 1 97.25 6 GLU B N 1
ATOM 2432 C CA . GLU B 1 6 ? 2.643 -29.75 -21.375 1 97.25 6 GLU B CA 1
ATOM 2433 C C . GLU B 1 6 ? 2.131 -29.828 -19.938 1 97.25 6 GLU B C 1
ATOM 2435 O O . GLU B 1 6 ? 2.881 -30.188 -19.031 1 97.25 6 GLU B O 1
ATOM 2440 N N . LEU B 1 7 ? 0.875 -29.531 -19.812 1 98.5 7 LEU B N 1
ATOM 2441 C CA . LEU B 1 7 ? 0.233 -29.734 -18.516 1 98.5 7 LEU B CA 1
ATOM 2442 C C . LEU B 1 7 ? -0.113 -31.203 -18.312 1 98.5 7 LEU B C 1
ATOM 2444 O O . LEU B 1 7 ? -1.068 -31.719 -18.906 1 98.5 7 LEU B O 1
ATOM 2448 N N . LYS B 1 8 ? 0.677 -31.859 -17.578 1 98.12 8 LYS B N 1
ATOM 2449 C CA . LYS B 1 8 ? 0.468 -33.25 -17.234 1 98.12 8 LYS B CA 1
ATOM 2450 C C . LYS B 1 8 ? 1.056 -33.594 -15.875 1 98.12 8 LYS B C 1
ATOM 2452 O O . LYS B 1 8 ? 1.905 -32.875 -15.359 1 98.12 8 LYS B O 1
ATOM 2457 N N . ASN B 1 9 ? 0.639 -34.719 -15.328 1 98.31 9 ASN B N 1
ATOM 2458 C CA . ASN B 1 9 ? 0.996 -35.094 -13.961 1 98.31 9 ASN B CA 1
ATOM 2459 C C . ASN B 1 9 ? 2.51 -35.156 -13.773 1 98.31 9 ASN B C 1
ATOM 2461 O O . ASN B 1 9 ? 3.023 -34.719 -12.734 1 98.31 9 ASN B O 1
ATOM 2465 N N . GLU B 1 10 ? 3.256 -35.531 -14.781 1 98.19 10 GLU B N 1
ATOM 2466 C CA . GLU B 1 10 ? 4.699 -35.75 -14.695 1 98.19 10 GLU B CA 1
ATOM 2467 C C . GLU B 1 10 ? 5.43 -34.406 -14.555 1 98.19 10 GLU B C 1
ATOM 2469 O O . GLU B 1 10 ? 6.598 -34.375 -14.164 1 98.19 10 GLU B O 1
ATOM 2474 N N . HIS B 1 11 ? 4.727 -33.344 -14.875 1 98.62 11 HIS B N 1
ATOM 2475 C CA . HIS B 1 11 ? 5.359 -32.031 -14.852 1 98.62 11 HIS B CA 1
ATOM 2476 C C . HIS B 1 11 ? 4.914 -31.234 -13.633 1 98.62 11 HIS B C 1
ATOM 2478 O O . HIS B 1 11 ? 5.316 -30.078 -13.461 1 98.62 11 HIS B O 1
ATOM 2484 N N . LEU B 1 12 ? 4.047 -31.859 -12.812 1 98.69 12 LEU B N 1
ATOM 2485 C CA . LEU B 1 12 ? 3.465 -31.125 -11.688 1 98.69 12 LEU B CA 1
ATOM 2486 C C . LEU B 1 12 ? 4.02 -31.641 -10.359 1 98.69 12 LEU B C 1
ATOM 2488 O O . LEU B 1 12 ? 4.266 -32.844 -10.211 1 98.69 12 LEU B O 1
ATOM 2492 N N . HIS B 1 13 ? 4.23 -30.766 -9.453 1 98.62 13 HIS B N 1
ATOM 2493 C CA . HIS B 1 13 ? 4.508 -31.078 -8.055 1 98.62 13 HIS B CA 1
ATOM 2494 C C . HIS B 1 13 ? 3.895 -30.031 -7.125 1 98.62 13 HIS B C 1
ATOM 2496 O O . HIS B 1 13 ? 3.377 -29.016 -7.59 1 98.62 13 HIS B O 1
ATOM 2502 N N . GLY B 1 14 ? 3.828 -30.281 -5.832 1 98.56 14 GLY B N 1
ATOM 2503 C CA . GLY B 1 14 ? 3.121 -29.422 -4.902 1 98.56 14 GLY B CA 1
ATOM 2504 C C . GLY B 1 14 ? 3.975 -28.984 -3.727 1 98.56 14 GLY B C 1
ATOM 2505 O O . GLY B 1 14 ? 3.453 -28.703 -2.646 1 98.56 14 GLY B O 1
ATOM 2506 N N . SER B 1 15 ? 5.32 -29.062 -3.877 1 98.5 15 SER B N 1
ATOM 2507 C CA . SER B 1 15 ? 6.281 -28.672 -2.85 1 98.5 15 SER B CA 1
ATOM 2508 C C . SER B 1 15 ? 7.641 -28.359 -3.459 1 98.5 15 SER B C 1
ATOM 2510 O O . SER B 1 15 ? 7.824 -28.469 -4.672 1 98.5 15 SER B O 1
ATOM 2512 N N . PHE B 1 16 ? 8.562 -27.844 -2.648 1 98.12 16 PHE B N 1
ATOM 2513 C CA . PHE B 1 16 ? 9.922 -27.562 -3.098 1 98.12 16 PHE B CA 1
ATOM 2514 C C . PHE B 1 16 ? 10.922 -28.5 -2.432 1 98.12 16 PHE B C 1
ATOM 2516 O O . PHE B 1 16 ? 10.75 -28.859 -1.268 1 98.12 16 PHE B O 1
ATOM 2523 N N . SER B 1 17 ? 11.891 -28.844 -3.129 1 98.12 17 SER B N 1
ATOM 2524 C CA . SER B 1 17 ? 13.023 -29.578 -2.59 1 98.12 17 SER B CA 1
ATOM 2525 C C . SER B 1 17 ? 14.242 -29.469 -3.508 1 98.12 17 SER B C 1
ATOM 2527 O O . SER B 1 17 ? 14.109 -29.516 -4.73 1 98.12 17 SER B O 1
ATOM 2529 N N . LYS B 1 18 ? 15.398 -29.344 -2.896 1 98.12 18 LYS B N 1
ATOM 2530 C CA . LYS B 1 18 ? 16.625 -29.297 -3.691 1 98.12 18 LYS B CA 1
ATOM 2531 C C . LYS B 1 18 ? 16.953 -30.688 -4.258 1 98.12 18 LYS B C 1
ATOM 2533 O O . LYS B 1 18 ? 17.828 -30.812 -5.113 1 98.12 18 LYS B O 1
ATOM 2538 N N . GLU B 1 19 ? 16.188 -31.719 -3.846 1 97.69 19 GLU B N 1
ATOM 2539 C CA . GLU B 1 19 ? 16.453 -33.094 -4.27 1 97.69 19 GLU B CA 1
ATOM 2540 C C . GLU B 1 19 ? 15.586 -33.469 -5.461 1 97.69 19 GLU B C 1
ATOM 2542 O O . GLU B 1 19 ? 15.766 -34.562 -6.035 1 97.69 19 GLU B O 1
ATOM 2547 N N . TYR B 1 20 ? 14.648 -32.656 -5.848 1 98.19 20 TYR B N 1
ATOM 2548 C CA . TYR B 1 20 ? 13.734 -33 -6.93 1 98.19 20 TYR B CA 1
ATOM 2549 C C . TYR B 1 20 ? 14.477 -33.094 -8.258 1 98.19 20 TYR B C 1
ATOM 2551 O O . TYR B 1 20 ? 15.359 -32.281 -8.531 1 98.19 20 TYR B O 1
ATOM 2559 N N . VAL B 1 21 ? 14.164 -34.125 -9.047 1 98.19 21 VAL B N 1
ATOM 2560 C CA . VAL B 1 21 ? 14.695 -34.25 -10.398 1 98.19 21 VAL B CA 1
ATOM 2561 C C . VAL B 1 21 ? 14.008 -33.25 -11.328 1 98.19 21 VAL B C 1
ATOM 2563 O O . VAL B 1 21 ? 12.773 -33.219 -11.406 1 98.19 21 VAL B O 1
ATOM 2566 N N . PRO B 1 22 ? 14.742 -32.375 -11.953 1 98.75 22 PRO B N 1
ATOM 2567 C CA . PRO B 1 22 ? 14.102 -31.422 -12.867 1 98.75 22 PRO B CA 1
ATOM 2568 C C . PRO B 1 22 ? 13.367 -32.094 -14.016 1 98.75 22 PRO B C 1
ATOM 2570 O O . PRO B 1 22 ? 13.812 -33.156 -14.5 1 98.75 22 PRO B O 1
ATOM 2573 N N . ILE B 1 23 ? 12.352 -31.516 -14.508 1 98.75 23 ILE B N 1
ATOM 2574 C CA . ILE B 1 23 ? 11.586 -32.094 -15.609 1 98.75 23 ILE B CA 1
ATOM 2575 C C . ILE B 1 23 ? 12.266 -31.75 -16.938 1 98.75 23 ILE B C 1
ATOM 2577 O O . ILE B 1 23 ? 12 -32.406 -17.953 1 98.75 23 ILE B O 1
ATOM 2581 N N . ILE B 1 24 ? 13 -30.719 -16.984 1 98.62 24 ILE B N 1
ATOM 2582 C CA . ILE B 1 24 ? 13.781 -30.297 -18.141 1 98.62 24 ILE B CA 1
ATOM 2583 C C . ILE B 1 24 ? 14.938 -29.406 -17.688 1 98.62 24 ILE B C 1
ATOM 2585 O O . ILE B 1 24 ? 14.875 -28.797 -16.625 1 98.62 24 ILE B O 1
ATOM 2589 N N . THR B 1 25 ? 16.062 -29.359 -18.375 1 98.81 25 THR B N 1
ATOM 2590 C CA . THR B 1 25 ? 17.172 -28.422 -18.188 1 98.81 25 THR B CA 1
ATOM 2591 C C . THR B 1 25 ? 17.281 -27.469 -19.375 1 98.81 25 THR B C 1
ATOM 2593 O O . THR B 1 25 ? 17.297 -27.922 -20.531 1 98.81 25 THR B O 1
ATOM 2596 N N . VAL B 1 26 ? 17.281 -26.25 -19.141 1 98.88 26 VAL B N 1
ATOM 2597 C CA . VAL B 1 26 ? 17.328 -25.266 -20.203 1 98.88 26 VAL B CA 1
ATOM 2598 C C . VAL B 1 26 ? 18.578 -24.391 -20.047 1 98.88 26 VAL B C 1
ATOM 2600 O O . VAL B 1 26 ? 19.297 -24.5 -19.062 1 98.88 26 VAL B O 1
ATOM 2603 N N . ASN B 1 27 ? 18.844 -23.531 -21.109 1 98.81 27 ASN B N 1
ATOM 2604 C CA . ASN B 1 27 ? 19.938 -22.562 -21.062 1 98.81 27 ASN B CA 1
ATOM 2605 C C . ASN B 1 27 ? 19.438 -21.188 -20.625 1 98.81 27 ASN B C 1
ATOM 2607 O O . ASN B 1 27 ? 18.281 -20.828 -20.844 1 98.81 27 ASN B O 1
ATOM 2611 N N . SER B 1 28 ? 20.344 -20.422 -19.984 1 98.75 28 SER B N 1
ATOM 2612 C CA . SER B 1 28 ? 20.031 -19.016 -19.734 1 98.75 28 SER B CA 1
ATOM 2613 C C . SER B 1 28 ? 19.609 -18.297 -21 1 98.75 28 SER B C 1
ATOM 2615 O O . SER B 1 28 ? 20.266 -18.438 -22.047 1 98.75 28 SER B O 1
ATOM 2617 N N . GLY B 1 29 ? 18.469 -17.594 -20.891 1 98.75 29 GLY B N 1
ATOM 2618 C CA . GLY B 1 29 ? 17.953 -16.891 -22.062 1 98.75 29 GLY B CA 1
ATOM 2619 C C . GLY B 1 29 ? 16.844 -17.641 -22.766 1 98.75 29 GLY B C 1
ATOM 2620 O O . GLY B 1 29 ? 16.141 -17.062 -23.609 1 98.75 29 GLY B O 1
ATOM 2621 N N . ASP B 1 30 ? 16.641 -18.969 -22.422 1 98.88 30 ASP B N 1
ATOM 2622 C CA . ASP B 1 30 ? 15.555 -19.719 -23.047 1 98.88 30 ASP B CA 1
ATOM 2623 C C . ASP B 1 30 ? 14.195 -19.281 -22.5 1 98.88 30 ASP B C 1
ATOM 2625 O O . ASP B 1 30 ? 14.102 -18.75 -21.391 1 98.88 30 ASP B O 1
ATOM 2629 N N . SER B 1 31 ? 13.172 -19.484 -23.297 1 98.88 31 SER B N 1
ATOM 2630 C CA . SER B 1 31 ? 11.797 -19.188 -22.906 1 98.88 31 SER B CA 1
ATOM 2631 C C . SER B 1 31 ? 10.984 -20.469 -22.719 1 98.88 31 SER B C 1
ATOM 2633 O O . SER B 1 31 ? 11.328 -21.516 -23.281 1 98.88 31 SER B O 1
ATOM 2635 N N . LEU B 1 32 ? 10 -20.391 -21.875 1 98.88 32 LEU B N 1
ATOM 2636 C CA . LEU B 1 32 ? 9.07 -21.469 -21.594 1 98.88 32 LEU B CA 1
ATOM 2637 C C . LEU B 1 32 ? 7.645 -21.078 -21.953 1 98.88 32 LEU B C 1
ATOM 2639 O O . LEU B 1 32 ? 7.195 -19.984 -21.594 1 98.88 32 LEU B O 1
ATOM 2643 N N . HIS B 1 33 ? 6.941 -21.859 -22.688 1 98.75 33 HIS B N 1
ATOM 2644 C CA . HIS B 1 33 ? 5.5 -21.781 -22.891 1 98.75 33 HIS B CA 1
ATOM 2645 C C . HIS B 1 33 ? 4.777 -22.906 -22.141 1 98.75 33 HIS B C 1
ATOM 2647 O O . HIS B 1 33 ? 5.062 -24.078 -22.359 1 98.75 33 HIS B O 1
ATOM 2653 N N . LEU B 1 34 ? 3.881 -22.5 -21.266 1 97.94 34 LEU B N 1
ATOM 2654 C CA . LEU B 1 34 ? 3.209 -23.547 -20.5 1 97.94 34 LEU B CA 1
ATOM 2655 C C . LEU B 1 34 ? 1.766 -23.156 -20.203 1 97.94 34 LEU B C 1
ATOM 2657 O O . LEU B 1 34 ? 1.346 -22.031 -20.5 1 97.94 34 LEU B O 1
ATOM 2661 N N . THR B 1 35 ? 0.966 -24.125 -19.875 1 98.5 35 THR B N 1
ATOM 2662 C CA . THR B 1 35 ? -0.37 -24.031 -19.297 1 98.5 35 THR B CA 1
ATOM 2663 C C . THR B 1 35 ? -0.356 -24.438 -17.828 1 98.5 35 THR B C 1
ATOM 2665 O O . THR B 1 35 ? 0.312 -25.406 -17.453 1 98.5 35 THR B O 1
ATOM 2668 N N . THR B 1 36 ? -1.003 -23.688 -17.016 1 98.75 36 THR B N 1
ATOM 2669 C CA . THR B 1 36 ? -1.006 -24.047 -15.594 1 98.75 36 THR B CA 1
ATOM 2670 C C . THR B 1 36 ? -2.41 -24.422 -15.133 1 98.75 36 THR B C 1
ATOM 2672 O O . THR B 1 36 ? -3.4 -23.891 -15.641 1 98.75 36 THR B O 1
ATOM 2675 N N . ALA B 1 37 ? -2.496 -25.297 -14.172 1 98.75 37 ALA B N 1
ATOM 2676 C CA . ALA B 1 37 ? -3.744 -25.719 -13.531 1 98.75 37 ALA B CA 1
ATOM 2677 C C . ALA B 1 37 ? -4.254 -24.641 -12.578 1 98.75 37 ALA B C 1
ATOM 2679 O O . ALA B 1 37 ? -3.508 -23.734 -12.188 1 98.75 37 ALA B O 1
ATOM 2680 N N . ASP B 1 38 ? -5.523 -24.703 -12.258 1 98 38 ASP B N 1
ATOM 2681 C CA . ASP B 1 38 ? -6.051 -23.844 -11.203 1 98 38 ASP B CA 1
ATOM 2682 C C . ASP B 1 38 ? -5.629 -24.328 -9.82 1 98 38 ASP B C 1
ATOM 2684 O O . ASP B 1 38 ? -4.992 -25.391 -9.703 1 98 38 ASP B O 1
ATOM 2688 N N . ILE B 1 39 ? -5.906 -23.625 -8.805 1 97.88 39 ILE B N 1
ATOM 2689 C CA . ILE B 1 39 ? -5.391 -23.844 -7.453 1 97.88 39 ILE B CA 1
ATOM 2690 C C . ILE B 1 39 ? -5.906 -25.188 -6.914 1 97.88 39 ILE B C 1
ATOM 2692 O O . ILE B 1 39 ? -5.332 -25.75 -5.98 1 97.88 39 ILE B O 1
ATOM 2696 N N . GLN B 1 40 ? -6.988 -25.719 -7.477 1 97.75 40 GLN B N 1
ATOM 2697 C CA . GLN B 1 40 ? -7.551 -26.984 -7.043 1 97.75 40 GLN B CA 1
ATOM 2698 C C . GLN B 1 40 ? -7.082 -28.125 -7.938 1 97.75 40 GLN B C 1
ATOM 2700 O O . GLN B 1 40 ? -7.781 -29.141 -8.094 1 97.75 40 GLN B O 1
ATOM 2705 N N . TRP B 1 41 ? -6.02 -27.953 -8.711 1 98.44 41 TRP B N 1
ATOM 2706 C CA . TRP B 1 41 ? -5.332 -28.969 -9.508 1 98.44 41 TRP B CA 1
ATOM 2707 C C . TRP B 1 41 ? -6.164 -29.359 -10.727 1 98.44 41 TRP B C 1
ATOM 2709 O O . TRP B 1 41 ? -6.102 -30.5 -11.188 1 98.44 41 TRP B O 1
ATOM 2719 N N . GLY B 1 42 ? -6.969 -28.422 -11.195 1 98.38 42 GLY B N 1
ATOM 2720 C CA . GLY B 1 42 ? -7.812 -28.719 -12.344 1 98.38 42 GLY B CA 1
ATOM 2721 C C . GLY B 1 42 ? -7.605 -27.766 -13.508 1 98.38 42 GLY B C 1
ATOM 2722 O O . GLY B 1 42 ? -6.965 -26.734 -13.352 1 98.38 42 GLY B O 1
ATOM 2723 N N . TYR B 1 43 ? -8.125 -28.188 -14.703 1 98.62 43 TYR B N 1
ATOM 2724 C CA . TYR B 1 43 ? -8.047 -27.359 -15.906 1 98.62 43 TYR B CA 1
ATOM 2725 C C . TYR B 1 43 ? -9.133 -27.734 -16.906 1 98.62 43 TYR B C 1
ATOM 2727 O O . TYR B 1 43 ? -9.461 -28.922 -17.062 1 98.62 43 TYR B O 1
ATOM 2735 N N . SER B 1 44 ? -9.734 -26.797 -17.422 1 98.12 44 SER B N 1
ATOM 2736 C CA . SER B 1 44 ? -10.625 -26.906 -18.578 1 98.12 44 SER B CA 1
ATOM 2737 C C . SER B 1 44 ? -10.359 -25.797 -19.578 1 98.12 44 SER B C 1
ATOM 2739 O O . SER B 1 44 ? -10.336 -24.609 -19.219 1 98.12 44 SER B O 1
ATOM 2741 N N . ASN B 1 45 ? -10.172 -26.141 -20.844 1 95.69 45 ASN B N 1
ATOM 2742 C CA . ASN B 1 45 ? -9.789 -25.172 -21.859 1 95.69 45 ASN B CA 1
ATOM 2743 C C . ASN B 1 45 ? -10.984 -24.328 -22.297 1 95.69 45 ASN B C 1
ATOM 2745 O O . ASN B 1 45 ? -10.812 -23.25 -22.859 1 95.69 45 ASN B O 1
ATOM 2749 N N . SER B 1 46 ? -12.148 -24.844 -22.125 1 96.06 46 SER B N 1
ATOM 2750 C CA . SER B 1 46 ? -13.359 -24.125 -22.5 1 96.06 46 SER B CA 1
ATOM 2751 C C . SER B 1 46 ? -14.547 -24.547 -21.641 1 96.06 46 SER B C 1
ATOM 2753 O O . SER B 1 46 ? -14.477 -25.562 -20.938 1 96.06 46 SER B O 1
ATOM 2755 N N . LYS B 1 47 ? -15.602 -23.781 -21.766 1 94.44 47 LYS B N 1
ATOM 2756 C CA . LYS B 1 47 ? -16.812 -24.047 -21 1 94.44 47 LYS B CA 1
ATOM 2757 C C . LYS B 1 47 ? -17.375 -25.422 -21.328 1 94.44 47 LYS B C 1
ATOM 2759 O O . LYS B 1 47 ? -17.984 -26.078 -20.469 1 94.44 47 LYS B O 1
ATOM 2764 N N . GLU B 1 48 ? -17.156 -25.844 -22.469 1 95.44 48 GLU B N 1
ATOM 2765 C CA . GLU B 1 48 ? -17.75 -27.094 -22.969 1 95.44 48 GLU B CA 1
ATOM 2766 C C . GLU B 1 48 ? -16.875 -28.297 -22.641 1 95.44 48 GLU B C 1
ATOM 2768 O O . GLU B 1 48 ? -17.328 -29.438 -22.75 1 95.44 48 GLU B O 1
ATOM 2773 N N . GLN B 1 49 ? -15.742 -28.062 -22.281 1 95.88 49 GLN B N 1
ATOM 2774 C CA . GLN B 1 49 ? -14.828 -29.156 -21.984 1 95.88 49 GLN B CA 1
ATOM 2775 C C . GLN B 1 49 ? -14.828 -29.484 -20.5 1 95.88 49 GLN B C 1
ATOM 2777 O O . GLN B 1 49 ? -14.766 -28.594 -19.656 1 95.88 49 GLN B O 1
ATOM 2782 N N . GLU B 1 50 ? -14.93 -30.703 -20.266 1 95.94 50 GLU B N 1
ATOM 2783 C CA . GLU B 1 50 ? -14.906 -31.172 -18.875 1 95.94 50 GLU B CA 1
ATOM 2784 C C . GLU B 1 50 ? -13.57 -30.859 -18.203 1 95.94 50 GLU B C 1
ATOM 2786 O O . GLU B 1 50 ? -12.516 -30.938 -18.844 1 95.94 50 GLU B O 1
ATOM 2791 N N . ARG B 1 51 ? -13.641 -30.516 -16.969 1 96.31 51 ARG B N 1
ATOM 2792 C CA . ARG B 1 51 ? -12.461 -30.203 -16.156 1 96.31 51 ARG B CA 1
ATOM 2793 C C . ARG B 1 51 ? -11.641 -31.453 -15.883 1 96.31 51 ARG B C 1
ATOM 2795 O O . ARG B 1 51 ? -12.18 -32.469 -15.453 1 96.31 51 ARG B O 1
ATOM 2802 N N . THR B 1 52 ? -10.359 -31.453 -16.203 1 98.06 52 THR B N 1
ATOM 2803 C CA . THR B 1 52 ? -9.414 -32.5 -15.867 1 98.06 52 THR B CA 1
ATOM 2804 C C . THR B 1 52 ? -8.742 -32.219 -14.523 1 98.06 52 THR B C 1
ATOM 2806 O O . THR B 1 52 ? -8.336 -31.078 -14.258 1 98.06 52 THR B O 1
ATOM 2809 N N . VAL B 1 53 ? -8.586 -33.188 -13.664 1 98.19 53 VAL B N 1
ATOM 2810 C CA . VAL B 1 53 ? -7.906 -33.062 -12.375 1 98.19 53 VAL B CA 1
ATOM 2811 C C . VAL B 1 53 ? -6.535 -33.719 -12.445 1 98.19 53 VAL B C 1
ATOM 2813 O O . VAL B 1 53 ? -6.398 -34.844 -12.953 1 98.19 53 VAL B O 1
ATOM 2816 N N . TYR B 1 54 ? -5.547 -33.094 -11.977 1 98.31 54 TYR B N 1
ATOM 2817 C CA . TYR B 1 54 ? -4.168 -33.562 -12.008 1 98.31 54 TYR B CA 1
ATOM 2818 C C . TYR B 1 54 ? -3.68 -33.938 -10.617 1 98.31 54 TYR B C 1
ATOM 2820 O O . TYR B 1 54 ? -4.352 -33.656 -9.617 1 98.31 54 TYR B O 1
ATOM 2828 N N . THR B 1 55 ? -2.525 -34.625 -10.586 1 97.81 55 THR B N 1
ATOM 2829 C CA . THR B 1 55 ? -1.876 -35 -9.328 1 97.81 55 THR B CA 1
ATOM 2830 C C . THR B 1 55 ? -0.385 -34.656 -9.375 1 97.81 55 THR B C 1
ATOM 2832 O O . THR B 1 55 ? 0.175 -34.438 -10.453 1 97.81 55 THR B O 1
ATOM 2835 N N . SER B 1 56 ? 0.186 -34.594 -8.234 1 98.19 56 SER B N 1
ATOM 2836 C CA . SER B 1 56 ? 1.611 -34.312 -8.117 1 98.19 56 SER B CA 1
ATOM 2837 C C . SER B 1 56 ? 2.455 -35.531 -8.469 1 98.19 56 SER B C 1
ATOM 2839 O O . SER B 1 56 ? 2.166 -36.656 -8.023 1 98.19 56 SER B O 1
ATOM 2841 N N . ARG B 1 57 ? 3.502 -35.312 -9.172 1 97.81 57 ARG B N 1
ATOM 2842 C CA . ARG B 1 57 ? 4.426 -36.406 -9.492 1 97.81 57 ARG B CA 1
ATOM 2843 C C . ARG B 1 57 ? 5.203 -36.844 -8.25 1 97.81 57 ARG B C 1
ATOM 2845 O O . ARG B 1 57 ? 5.699 -37.969 -8.188 1 97.81 57 ARG B O 1
ATOM 2852 N N . GLU B 1 58 ? 5.352 -35.938 -7.277 1 96.88 58 GLU B N 1
ATOM 2853 C CA . GLU B 1 58 ? 6.137 -36.219 -6.078 1 96.88 58 GLU B CA 1
ATOM 2854 C C . GLU B 1 58 ? 5.293 -36.938 -5.02 1 96.88 58 GLU B C 1
ATOM 2856 O O . GLU B 1 58 ? 5.812 -37.375 -3.992 1 96.88 58 GLU B O 1
ATOM 2861 N N . LYS B 1 59 ? 4.016 -37.031 -5.148 1 93.31 59 LYS B N 1
ATOM 2862 C CA . LYS B 1 59 ? 3.0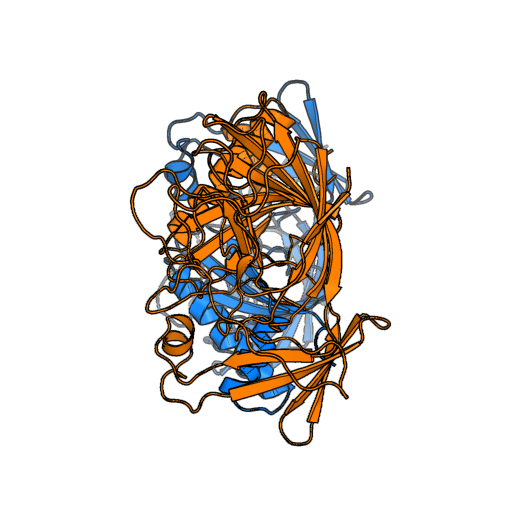7 -37.75 -4.305 1 93.31 59 LYS B CA 1
ATOM 2863 C C . LYS B 1 59 ? 3.174 -37.312 -2.85 1 93.31 59 LYS B C 1
ATOM 2865 O O . LYS B 1 59 ? 3.283 -38.156 -1.948 1 93.31 59 LYS B O 1
ATOM 2870 N N . GLU B 1 60 ? 3.236 -36 -2.732 1 93.19 60 GLU B N 1
ATOM 2871 C CA . GLU B 1 60 ? 3.211 -35.438 -1.383 1 93.19 60 GLU B CA 1
ATOM 2872 C C . GLU B 1 60 ? 1.958 -35.875 -0.629 1 93.19 60 GLU B C 1
ATOM 2874 O O . GLU B 1 60 ? 0.885 -36 -1.222 1 93.19 60 GLU B O 1
ATOM 2879 N N . GLU B 1 61 ? 2.02 -36.094 0.669 1 90.06 61 GLU B N 1
ATOM 2880 C CA . GLU B 1 61 ? 0.828 -36.406 1.461 1 90.06 61 GLU B CA 1
ATOM 2881 C C . GLU B 1 61 ? -0.199 -35.281 1.353 1 90.06 61 GLU B C 1
ATOM 2883 O O . GLU B 1 61 ? -1.401 -35.531 1.26 1 90.06 61 GLU B O 1
ATOM 2888 N N . ARG B 1 62 ? 0.182 -34.094 1.443 1 89.81 62 ARG B N 1
ATOM 2889 C CA . ARG B 1 62 ? -0.649 -32.906 1.315 1 89.81 62 ARG B CA 1
ATOM 2890 C C . ARG B 1 62 ? -0.038 -31.906 0.332 1 89.81 62 ARG B C 1
ATOM 2892 O O . ARG B 1 62 ? 0.575 -30.922 0.74 1 89.81 62 ARG B O 1
ATOM 2899 N N . PRO B 1 63 ? -0.277 -32.188 -0.935 1 92.19 63 PRO B N 1
ATOM 2900 C CA . PRO B 1 63 ? 0.299 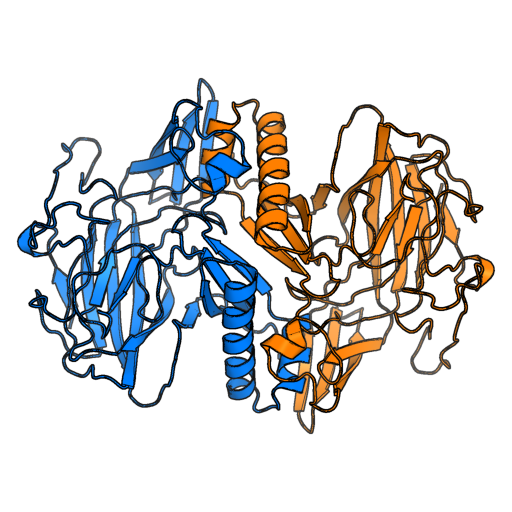-31.25 -1.916 1 92.19 63 PRO B CA 1
ATOM 2901 C C . PRO B 1 63 ? -0.257 -29.844 -1.79 1 92.19 63 PRO B C 1
ATOM 2903 O O . PRO B 1 63 ? -1.457 -29.656 -1.569 1 92.19 63 PRO B O 1
ATOM 2906 N N . GLY B 1 64 ? 0.651 -28.859 -1.799 1 96.31 64 GLY B N 1
ATOM 2907 C CA . GLY B 1 64 ? 0.236 -27.469 -1.834 1 96.31 64 GLY B CA 1
ATOM 2908 C C . GLY B 1 64 ? -0.286 -27.031 -3.191 1 96.31 64 GLY B C 1
ATOM 2909 O O . GLY B 1 64 ? -1.079 -27.734 -3.812 1 96.31 64 GLY B O 1
ATOM 2910 N N . HIS B 1 65 ? 0.123 -25.891 -3.648 1 98 65 HIS B N 1
ATOM 2911 C CA . HIS B 1 65 ? -0.275 -25.406 -4.961 1 98 65 HIS B CA 1
ATOM 2912 C C . HIS B 1 65 ? 0.264 -26.297 -6.074 1 98 65 HIS B C 1
ATOM 2914 O O . HIS B 1 65 ? 1.4 -26.766 -6 1 98 65 HIS B O 1
ATOM 2920 N N . PRO B 1 66 ? -0.558 -26.562 -7.059 1 98.69 66 PRO B N 1
ATOM 2921 C CA . PRO B 1 66 ? 0.029 -27.188 -8.242 1 98.69 66 PRO B CA 1
ATOM 2922 C C . PRO B 1 66 ? 1.007 -26.266 -8.977 1 98.69 66 PRO B C 1
ATOM 2924 O O . PRO B 1 66 ? 0.624 -25.188 -9.43 1 98.69 66 PRO B O 1
ATOM 2927 N N . ILE B 1 67 ? 2.227 -26.656 -9.141 1 98.81 67 ILE B N 1
ATOM 2928 C CA . ILE B 1 67 ? 3.211 -25.844 -9.844 1 98.81 67 ILE B CA 1
ATOM 2929 C C . ILE B 1 67 ? 3.934 -26.688 -10.883 1 98.81 67 ILE B C 1
ATOM 2931 O O . ILE B 1 67 ? 4.156 -27.875 -10.68 1 98.81 67 ILE B O 1
ATOM 2935 N N . ILE B 1 68 ? 4.266 -26.094 -11.984 1 98.81 68 ILE B N 1
ATOM 2936 C CA . ILE B 1 68 ? 5.027 -26.719 -13.062 1 98.81 68 ILE B CA 1
ATOM 2937 C C . ILE B 1 68 ? 6.516 -26.688 -12.727 1 98.81 68 ILE B C 1
ATOM 2939 O O . ILE B 1 68 ? 7.047 -25.641 -12.352 1 98.81 68 ILE B O 1
ATOM 2943 N N . GLY B 1 69 ? 7.223 -27.766 -12.938 1 98.44 69 GLY B N 1
ATOM 2944 C CA . GLY B 1 69 ? 8.656 -27.828 -12.695 1 98.44 69 GLY B CA 1
ATOM 2945 C C . GLY B 1 69 ? 9.078 -29.062 -11.93 1 98.44 69 GLY B C 1
ATOM 2946 O O . GLY B 1 69 ? 8.375 -30.078 -11.938 1 98.44 69 GLY B O 1
ATOM 2947 N N . PRO B 1 70 ? 10.211 -28.969 -11.273 1 98.69 70 PRO B N 1
ATOM 2948 C CA . PRO B 1 70 ? 11.164 -27.859 -11.359 1 98.69 70 PRO B CA 1
ATOM 2949 C C . PRO B 1 70 ? 11.883 -27.812 -12.703 1 98.69 70 PRO B C 1
ATOM 2951 O O . PRO B 1 70 ? 12.016 -28.828 -13.383 1 98.69 70 PRO B O 1
ATOM 2954 N N . ILE B 1 71 ? 12.203 -26.688 -13.125 1 98.94 71 ILE B N 1
ATOM 2955 C CA . ILE B 1 71 ? 13 -26.438 -14.32 1 98.94 71 ILE B CA 1
ATOM 2956 C C . ILE B 1 71 ? 14.43 -26.062 -13.922 1 98.94 71 ILE B C 1
ATOM 2958 O O . ILE B 1 71 ? 14.641 -25.109 -13.18 1 98.94 71 ILE B O 1
ATOM 2962 N N . ALA B 1 72 ? 15.383 -26.797 -14.406 1 98.94 72 ALA B N 1
ATOM 2963 C CA . ALA B 1 72 ? 16.781 -26.484 -14.141 1 98.94 72 ALA B CA 1
ATOM 2964 C C . ALA B 1 72 ? 17.344 -25.547 -15.203 1 98.94 72 ALA B C 1
ATOM 2966 O O . ALA B 1 72 ? 17.031 -25.688 -16.391 1 98.94 72 ALA B O 1
ATOM 2967 N N . VAL B 1 73 ? 18.094 -24.609 -14.789 1 98.94 73 VAL B N 1
ATOM 2968 C CA . VAL B 1 73 ? 18.828 -23.734 -15.703 1 98.94 73 VAL B CA 1
ATOM 2969 C C . VAL B 1 73 ? 20.312 -24.031 -15.609 1 98.94 73 VAL B C 1
ATOM 2971 O O . VAL B 1 73 ? 20.922 -23.922 -14.539 1 98.94 73 VAL B O 1
ATOM 2974 N N . LYS B 1 74 ? 20.969 -24.328 -16.672 1 98.62 74 LYS B N 1
ATOM 2975 C CA . LYS B 1 74 ? 22.312 -24.859 -16.734 1 98.62 74 LYS B CA 1
ATOM 2976 C C . LYS B 1 74 ? 23.312 -23.938 -16.031 1 98.62 74 LYS B C 1
ATOM 2978 O O . LYS B 1 74 ? 24.188 -24.406 -15.305 1 98.62 74 LYS B O 1
ATOM 2983 N N . GLU B 1 75 ? 23.188 -22.656 -16.156 1 98.44 75 GLU B N 1
ATOM 2984 C CA . GLU B 1 75 ? 24.188 -21.688 -15.703 1 98.44 75 GLU B CA 1
ATOM 2985 C C . GLU B 1 75 ? 23.906 -21.266 -14.266 1 98.44 75 GLU B C 1
ATOM 2987 O O . GLU B 1 75 ? 24.719 -20.562 -13.656 1 98.44 75 GLU B O 1
ATOM 2992 N N . ALA B 1 76 ? 22.812 -21.688 -13.719 1 98.69 76 ALA B N 1
ATOM 2993 C CA . ALA B 1 76 ? 22.438 -21.25 -12.383 1 98.69 76 ALA B CA 1
ATOM 2994 C C . ALA B 1 76 ? 23.203 -22.016 -11.312 1 98.69 76 ALA B C 1
ATOM 2996 O O . ALA B 1 76 ? 23.234 -23.25 -11.328 1 98.69 76 ALA B O 1
ATOM 2997 N N . LYS B 1 77 ? 23.859 -21.297 -10.453 1 97.69 77 LYS B N 1
ATOM 2998 C CA . LYS B 1 77 ? 24.594 -21.828 -9.305 1 97.69 77 LYS B CA 1
ATOM 2999 C C . LYS B 1 77 ? 24.406 -20.938 -8.078 1 97.69 77 LYS B C 1
ATOM 3001 O O . LYS B 1 77 ? 24.047 -19.766 -8.203 1 97.69 77 LYS B O 1
ATOM 3006 N N . PRO B 1 78 ? 24.641 -21.562 -6.91 1 97.44 78 PRO B N 1
ATOM 3007 C CA . PRO B 1 78 ? 24.562 -20.703 -5.723 1 97.44 78 PRO B CA 1
ATOM 3008 C C . PRO B 1 78 ? 25.375 -19.422 -5.875 1 97.44 78 PRO B C 1
ATOM 3010 O O . PRO B 1 78 ? 26.531 -19.453 -6.301 1 97.44 78 PRO B O 1
ATOM 3013 N N . GLY B 1 79 ? 24.734 -18.312 -5.535 1 96.44 79 GLY B N 1
ATOM 3014 C CA . GLY B 1 79 ? 25.406 -17.016 -5.664 1 96.44 79 GLY B CA 1
ATOM 3015 C C . GLY B 1 79 ? 24.984 -16.25 -6.895 1 96.44 79 GLY B C 1
ATOM 3016 O O . GLY B 1 79 ? 25.188 -15.039 -6.98 1 96.44 79 GLY B O 1
ATOM 3017 N N . THR B 1 80 ? 24.438 -16.922 -7.91 1 98.25 80 THR B N 1
ATOM 3018 C CA . THR B 1 80 ? 23.875 -16.234 -9.062 1 98.25 80 THR B CA 1
ATOM 3019 C C . THR B 1 80 ? 22.438 -15.789 -8.773 1 98.25 80 THR B C 1
ATOM 3021 O O . THR B 1 80 ? 21.906 -16.078 -7.707 1 98.25 80 THR B O 1
ATOM 3024 N N . VAL B 1 81 ? 21.906 -15.016 -9.688 1 98.75 81 VAL B N 1
ATOM 3025 C CA . VAL B 1 81 ? 20.531 -14.547 -9.602 1 98.75 81 VAL B CA 1
ATOM 3026 C C . VAL B 1 81 ? 19.75 -14.992 -10.836 1 98.75 81 VAL B C 1
ATOM 3028 O O . VAL B 1 81 ? 20.234 -14.867 -11.961 1 98.75 81 VAL B O 1
ATOM 3031 N N . LEU B 1 82 ? 18.625 -15.594 -10.602 1 98.94 82 LEU B N 1
ATOM 3032 C CA . LEU B 1 82 ? 17.766 -15.961 -11.711 1 98.94 82 LEU B CA 1
ATOM 3033 C C . LEU B 1 82 ? 16.734 -14.867 -11.992 1 98.94 82 LEU B C 1
ATOM 3035 O O . LEU B 1 82 ? 15.945 -14.523 -11.109 1 98.94 82 LEU B O 1
ATOM 3039 N N . GLU B 1 83 ? 16.75 -14.289 -13.141 1 98.88 83 GLU B N 1
ATOM 3040 C CA . GLU B 1 83 ? 15.703 -13.398 -13.633 1 98.88 83 GLU B CA 1
ATOM 3041 C C . GLU B 1 83 ? 14.586 -14.172 -14.32 1 98.88 83 GLU B C 1
ATOM 3043 O O . GLU B 1 83 ? 14.852 -14.969 -15.227 1 98.88 83 GLU B O 1
ATOM 3048 N N . VAL B 1 84 ? 13.414 -14.078 -13.852 1 98.94 84 VAL B N 1
ATOM 3049 C CA . VAL B 1 84 ? 12.219 -14.602 -14.5 1 98.94 84 VAL B CA 1
ATOM 3050 C C . VAL B 1 84 ? 11.469 -13.469 -15.188 1 98.94 84 VAL B C 1
ATOM 3052 O O . VAL B 1 84 ? 10.789 -12.672 -14.531 1 98.94 84 VAL B O 1
ATOM 3055 N N . ARG B 1 85 ? 11.594 -13.43 -16.5 1 98.88 85 ARG B N 1
ATOM 3056 C CA . ARG B 1 85 ? 10.891 -12.406 -17.281 1 98.88 85 ARG B CA 1
ATOM 3057 C C . ARG B 1 85 ? 9.516 -12.898 -17.719 1 98.88 85 ARG B C 1
ATOM 3059 O O . ARG B 1 85 ? 9.406 -13.906 -18.422 1 98.88 85 ARG B O 1
ATOM 3066 N N . VAL B 1 86 ? 8.5 -12.18 -17.297 1 98.94 86 VAL B N 1
ATOM 3067 C CA . VAL B 1 86 ? 7.133 -12.531 -17.656 1 98.94 86 VAL B CA 1
ATOM 3068 C C . VAL B 1 86 ? 6.766 -11.867 -18.984 1 98.94 86 VAL B C 1
ATOM 3070 O O . VAL B 1 86 ? 6.508 -10.664 -19.031 1 98.94 86 VAL B O 1
ATOM 3073 N N . ASN B 1 87 ? 6.652 -12.633 -20.016 1 98.94 87 ASN B N 1
ATOM 3074 C CA . ASN B 1 87 ? 6.41 -12.109 -21.359 1 98.94 87 ASN B CA 1
ATOM 3075 C C . ASN B 1 87 ? 4.918 -11.992 -21.656 1 98.94 87 ASN B C 1
ATOM 3077 O O . ASN B 1 87 ? 4.477 -11.023 -22.266 1 98.94 87 ASN B O 1
ATOM 3081 N N . ASP B 1 88 ? 4.188 -13.016 -21.219 1 98.69 88 ASP B N 1
ATOM 3082 C CA . ASP B 1 88 ? 2.758 -13.016 -21.5 1 98.69 88 ASP B CA 1
ATOM 3083 C C . ASP B 1 88 ? 2.01 -13.945 -20.547 1 98.69 88 ASP B C 1
ATOM 3085 O O . ASP B 1 88 ? 2.562 -14.945 -20.094 1 98.69 88 ASP B O 1
ATOM 3089 N N . LEU B 1 89 ? 0.858 -13.602 -20.219 1 98.75 89 LEU B N 1
ATOM 3090 C CA . LEU B 1 89 ? -0.058 -14.367 -19.391 1 98.75 89 LEU B CA 1
ATOM 3091 C C . LEU B 1 89 ? -1.481 -14.297 -19.938 1 98.75 89 LEU B C 1
ATOM 3093 O O . LEU B 1 89 ? -2.012 -13.203 -20.141 1 98.75 89 LEU B O 1
ATOM 3097 N N . THR B 1 90 ? -2.127 -15.406 -20.109 1 98.62 90 THR B N 1
ATOM 3098 C CA . THR B 1 90 ? -3.52 -15.469 -20.547 1 98.62 90 THR B CA 1
ATOM 3099 C C . THR B 1 90 ? -4.34 -16.359 -19.609 1 98.62 90 THR B C 1
ATOM 3101 O O . THR B 1 90 ? -4.195 -17.578 -19.609 1 98.62 90 THR B O 1
ATOM 3104 N N . PRO B 1 91 ? -5.191 -15.742 -18.859 1 98.69 91 PRO B N 1
ATOM 3105 C CA . PRO B 1 91 ? -6.043 -16.562 -17.984 1 98.69 91 PRO B CA 1
ATOM 3106 C C . PRO B 1 91 ? -7.016 -17.438 -18.766 1 98.69 91 PRO B C 1
ATOM 3108 O O . PRO B 1 91 ? -7.336 -17.125 -19.922 1 98.69 91 PRO B O 1
ATOM 3111 N N . GLY B 1 92 ? -7.406 -18.562 -18.109 1 98.62 92 GLY B N 1
ATOM 3112 C CA . GLY B 1 92 ? -8.523 -19.328 -18.656 1 98.62 92 GLY B CA 1
ATOM 3113 C C . GLY B 1 92 ? -9.852 -18.625 -18.516 1 98.62 92 GLY B C 1
ATOM 3114 O O . GLY B 1 92 ? -9.906 -17.438 -18.172 1 98.62 92 GLY B O 1
ATOM 3115 N N . TRP B 1 93 ? -10.945 -19.328 -18.766 1 98.56 93 TRP B N 1
ATOM 3116 C CA . TRP B 1 93 ? -12.266 -18.719 -18.906 1 98.56 93 TRP B CA 1
ATOM 3117 C C . TRP B 1 93 ? -12.977 -18.656 -17.562 1 98.56 93 TRP B C 1
ATOM 3119 O O . TRP B 1 93 ? -14.055 -18.062 -17.453 1 98.56 93 TRP B O 1
ATOM 3129 N N . TYR B 1 94 ? -12.273 -19.281 -16.5 1 98.75 94 TYR B N 1
ATOM 3130 C CA . TYR B 1 94 ? -12.953 -19.344 -15.203 1 98.75 94 TYR B CA 1
ATOM 3131 C C . TYR B 1 94 ? -11.984 -19.078 -14.062 1 98.75 94 TYR B C 1
ATOM 3133 O O . TYR B 1 94 ? -10.773 -19.234 -14.219 1 98.75 94 TYR B O 1
ATOM 3141 N N . GLY B 1 95 ? -12.508 -18.656 -12.922 1 98.69 95 GLY B N 1
ATOM 3142 C CA . GLY B 1 95 ? -11.789 -18.5 -11.664 1 98.69 95 GLY B CA 1
ATOM 3143 C C . GLY B 1 95 ? -12.688 -18.562 -10.445 1 98.69 95 GLY B C 1
ATOM 3144 O O . GLY B 1 95 ? -13.914 -18.641 -10.578 1 98.69 95 GLY B O 1
ATOM 3145 N N . ARG B 1 96 ? -12.055 -18.609 -9.336 1 98.62 96 ARG B N 1
ATOM 3146 C CA . ARG B 1 96 ? -12.797 -18.688 -8.078 1 98.62 96 ARG B CA 1
ATOM 3147 C C . ARG B 1 96 ? -12.023 -18.031 -6.941 1 98.62 96 ARG B C 1
ATOM 3149 O O . ARG B 1 96 ? -10.789 -17.953 -6.988 1 98.62 96 ARG B O 1
ATOM 3156 N N . ASN B 1 97 ? -12.781 -17.547 -6.023 1 98.56 97 ASN B N 1
ATOM 3157 C CA . ASN B 1 97 ? -12.172 -17.172 -4.746 1 98.56 97 ASN B CA 1
ATOM 3158 C C . ASN B 1 97 ? -13.125 -17.453 -3.582 1 98.56 97 ASN B C 1
ATOM 3160 O O . ASN B 1 97 ? -14.289 -17.797 -3.793 1 98.56 97 ASN B O 1
ATOM 3164 N N . TRP B 1 98 ? -12.586 -17.406 -2.43 1 98.38 98 TRP B N 1
ATOM 3165 C CA . TRP B 1 98 ? -13.297 -17.844 -1.233 1 98.38 98 TRP B CA 1
ATOM 3166 C C . TRP B 1 98 ? -13.094 -16.859 -0.087 1 98.38 98 TRP B C 1
ATOM 3168 O O . TRP B 1 98 ? -12.125 -16.094 -0.09 1 98.38 98 TRP B O 1
ATOM 3178 N N . ALA B 1 99 ? -13.945 -16.922 0.855 1 98.38 99 ALA B N 1
ATOM 3179 C CA . ALA B 1 99 ? -13.797 -16.203 2.121 1 98.38 99 ALA B CA 1
ATOM 3180 C C . ALA B 1 99 ? -14.547 -16.922 3.244 1 98.38 99 ALA B C 1
ATOM 3182 O O . ALA B 1 99 ? -15.57 -17.562 3.002 1 98.38 99 ALA B O 1
ATOM 3183 N N . GLY B 1 100 ? -14.016 -16.828 4.441 1 97.56 100 GLY B N 1
ATOM 3184 C CA . GLY B 1 100 ? -14.703 -17.312 5.625 1 97.56 100 GLY B CA 1
ATOM 3185 C C . GLY B 1 100 ? -14.586 -18.812 5.805 1 97.56 100 GLY B C 1
ATOM 3186 O O . GLY B 1 100 ? -14.094 -19.516 4.918 1 97.56 100 GLY B O 1
ATOM 3187 N N . GLY B 1 101 ? -14.945 -19.344 7.027 1 95.19 101 GLY B N 1
ATOM 3188 C CA . GLY B 1 101 ? -15.195 -20.75 7.285 1 95.19 101 GLY B CA 1
ATOM 3189 C C . GLY B 1 101 ? -13.938 -21.531 7.621 1 95.19 101 GLY B C 1
ATOM 3190 O O . GLY B 1 101 ? -13.938 -22.766 7.609 1 95.19 101 GLY B O 1
ATOM 3191 N N . ASN B 1 102 ? -12.859 -20.859 7.789 1 93.88 102 ASN B N 1
ATOM 3192 C CA . ASN B 1 102 ? -11.633 -21.547 8.188 1 93.88 102 ASN B CA 1
ATOM 3193 C C . ASN B 1 102 ? -10.836 -20.719 9.195 1 93.88 102 ASN B C 1
ATOM 3195 O O . ASN B 1 102 ? -11.094 -19.516 9.359 1 93.88 102 ASN B O 1
ATOM 3199 N N . ASN B 1 103 ? -9.984 -21.438 9.891 1 94.5 103 ASN B N 1
ATOM 3200 C CA . ASN B 1 103 ? -9.133 -20.766 10.867 1 94.5 103 ASN B CA 1
ATOM 3201 C C . ASN B 1 103 ? -7.938 -20.109 10.195 1 94.5 103 ASN B C 1
ATOM 3203 O O . ASN B 1 103 ? -7.02 -20.781 9.734 1 94.5 103 ASN B O 1
ATOM 3207 N N . SER B 1 104 ? -7.98 -18.844 9.992 1 95.94 104 SER B N 1
ATOM 3208 C CA . SER B 1 104 ? -6.906 -18.016 9.453 1 95.94 104 SER B CA 1
ATOM 3209 C C . SER B 1 104 ? -6.863 -16.656 10.148 1 95.94 104 SER B C 1
ATOM 3211 O O . SER B 1 104 ? -7.828 -16.25 10.797 1 95.94 104 SER B O 1
ATOM 3213 N N . TRP B 1 105 ? -5.742 -16.016 10.094 1 96.94 105 TRP B N 1
ATOM 3214 C CA . TRP B 1 105 ? -5.539 -14.734 10.773 1 96.94 105 TRP B CA 1
ATOM 3215 C C . TRP B 1 105 ? -6.605 -13.727 10.359 1 96.94 105 TRP B C 1
ATOM 3217 O O . TRP B 1 105 ? -7.242 -13.102 11.211 1 96.94 105 TRP B O 1
ATOM 3227 N N . GLN B 1 106 ? -6.82 -13.555 9.047 1 96.31 106 GLN B N 1
ATOM 3228 C CA . GLN B 1 106 ? -7.75 -12.539 8.562 1 96.31 106 GLN B CA 1
ATOM 3229 C C . GLN B 1 106 ? -9.188 -12.875 8.953 1 96.31 106 GLN B C 1
ATOM 3231 O O . GLN B 1 106 ? -9.969 -11.984 9.289 1 96.31 106 GLN B O 1
ATOM 3236 N N . ASN B 1 107 ? -9.57 -14.164 8.867 1 97.81 107 ASN B N 1
ATOM 3237 C CA . ASN B 1 107 ? -10.922 -14.562 9.266 1 97.81 107 ASN B CA 1
ATOM 3238 C C . ASN B 1 107 ? -11.164 -14.297 10.75 1 97.81 107 ASN B C 1
ATOM 3240 O O . ASN B 1 107 ? -12.258 -13.883 11.141 1 97.81 107 ASN B O 1
ATOM 3244 N N . GLU B 1 108 ? -10.172 -14.625 11.555 1 98 108 GLU B N 1
ATOM 3245 C CA . GLU B 1 108 ? -10.273 -14.336 12.984 1 98 108 GLU B CA 1
ATOM 3246 C C . GLU B 1 108 ? -10.469 -12.844 13.227 1 98 108 GLU B C 1
ATOM 3248 O O . GLU B 1 108 ? -11.367 -12.445 13.977 1 98 108 GLU B O 1
ATOM 3253 N N . LYS B 1 109 ? -9.648 -12.055 12.609 1 97.81 109 LYS B N 1
ATOM 3254 C CA . LYS B 1 109 ? -9.68 -10.609 12.82 1 97.81 109 LYS B CA 1
ATOM 3255 C C . LYS B 1 109 ? -10.992 -10.016 12.312 1 97.81 109 LYS B C 1
ATOM 3257 O O . LYS B 1 109 ? -11.492 -9.039 12.883 1 97.81 109 LYS B O 1
ATOM 3262 N N . LEU B 1 110 ? -11.578 -10.641 11.281 1 98.19 110 LEU B N 1
ATOM 3263 C CA . LEU B 1 110 ? -12.812 -10.125 10.695 1 98.19 110 LEU B CA 1
ATOM 3264 C C . LEU B 1 110 ? -14.039 -10.734 11.367 1 98.19 110 LEU B C 1
ATOM 3266 O O . LEU B 1 110 ? -15.164 -10.32 11.102 1 98.19 110 LEU B O 1
ATOM 3270 N N . GLY B 1 111 ? -13.82 -11.711 12.227 1 98.12 111 GLY B N 1
ATOM 3271 C CA . GLY B 1 111 ? -14.914 -12.359 12.938 1 98.12 111 GLY B CA 1
ATOM 3272 C C . GLY B 1 111 ? -15.734 -13.281 12.062 1 98.12 111 GLY B C 1
ATOM 3273 O O . GLY B 1 111 ? -16.953 -13.391 12.227 1 98.12 111 GLY B O 1
ATOM 3274 N N . ILE B 1 112 ? -15.055 -13.953 11.07 1 98.31 112 ILE B N 1
ATOM 3275 C CA . ILE B 1 112 ? -15.836 -14.781 10.156 1 98.31 112 ILE B CA 1
ATOM 3276 C C . ILE B 1 112 ? -15.266 -16.188 10.117 1 98.31 112 ILE B C 1
ATOM 3278 O O . ILE B 1 112 ? -15.492 -16.938 9.156 1 98.31 112 ILE B O 1
ATOM 3282 N N . THR B 1 113 ? -14.516 -16.547 11.133 1 98.19 113 THR B N 1
ATOM 3283 C CA . THR B 1 113 ? -13.938 -17.891 11.219 1 98.19 113 THR B CA 1
ATOM 3284 C C . THR B 1 113 ? -15.031 -18.953 11.195 1 98.19 113 THR B C 1
ATOM 3286 O O . THR B 1 113 ? -14.898 -19.969 10.516 1 98.19 113 THR B O 1
ATOM 3289 N N . GLU B 1 114 ? -16.125 -18.734 11.906 1 97.81 114 GLU B N 1
ATOM 3290 C CA . GLU B 1 114 ? -17.172 -19.734 12.062 1 97.81 114 GLU B CA 1
ATOM 3291 C C . GLU B 1 114 ? -18.297 -19.516 11.062 1 97.81 114 GLU B C 1
ATOM 3293 O O . GLU B 1 114 ? -19.297 -20.234 11.078 1 97.81 114 GLU B O 1
ATOM 3298 N N . ALA B 1 115 ? -18.109 -18.453 10.281 1 97.62 115 ALA B N 1
ATOM 3299 C CA . ALA B 1 115 ? -19.125 -18.219 9.258 1 97.62 115 ALA B CA 1
ATOM 3300 C C . ALA B 1 115 ? -19.047 -19.25 8.141 1 97.62 115 ALA B C 1
ATOM 3302 O O . ALA B 1 115 ? -17.984 -19.828 7.91 1 97.62 115 ALA B O 1
ATOM 3303 N N . PRO B 1 116 ? -20.203 -19.547 7.5 1 96.94 116 PRO B N 1
ATOM 3304 C CA . PRO B 1 116 ? -20.109 -20.422 6.324 1 96.94 116 PRO B CA 1
ATOM 3305 C C . PRO B 1 116 ? -19.172 -19.859 5.254 1 96.94 116 PRO B C 1
ATOM 3307 O O . PRO B 1 116 ? -19.172 -18.656 4.996 1 96.94 116 PRO B O 1
ATOM 3310 N N . SER B 1 117 ? -18.422 -20.688 4.727 1 97.62 117 SER B N 1
ATOM 3311 C CA . SER B 1 117 ? -17.547 -20.281 3.631 1 97.62 117 SER B CA 1
ATOM 3312 C C . SER B 1 117 ? -18.344 -19.906 2.391 1 97.62 117 SER B C 1
ATOM 3314 O O . SER B 1 117 ? -19.344 -20.562 2.076 1 97.62 117 SER B O 1
ATOM 3316 N N . VAL B 1 118 ? -17.859 -18.859 1.768 1 98 118 VAL B N 1
ATOM 3317 C CA . VAL B 1 118 ? -18.453 -18.484 0.487 1 98 118 VAL B CA 1
ATOM 3318 C C . VAL B 1 118 ? -17.453 -18.766 -0.642 1 98 118 VAL B C 1
ATOM 3320 O O . VAL B 1 118 ? -16.25 -18.562 -0.477 1 98 118 VAL B O 1
ATOM 3323 N N . GLN B 1 119 ? -17.969 -19.281 -1.739 1 98.31 119 GLN B N 1
ATOM 3324 C CA . GLN B 1 119 ? -17.219 -19.391 -2.994 1 98.31 119 GLN B CA 1
ATOM 3325 C C . GLN B 1 119 ? -17.844 -18.5 -4.07 1 98.31 119 GLN B C 1
ATOM 3327 O O . GLN B 1 119 ? -19.047 -18.562 -4.324 1 98.31 119 GLN B O 1
ATOM 3332 N N . LEU B 1 120 ? -17.078 -17.625 -4.566 1 98.69 120 LEU B N 1
ATOM 3333 C CA . LEU B 1 120 ? -17.484 -16.859 -5.738 1 98.69 120 LEU B CA 1
ATOM 3334 C C . LEU B 1 120 ? -16.906 -17.453 -7.016 1 98.69 120 LEU B C 1
ATOM 3336 O O . LEU B 1 120 ? -15.688 -17.594 -7.145 1 98.69 120 LEU B O 1
ATOM 3340 N N . ASP B 1 121 ? -17.766 -17.875 -7.922 1 98.62 121 ASP B N 1
ATOM 3341 C CA . ASP B 1 121 ? -17.344 -18.344 -9.242 1 98.62 121 ASP B CA 1
ATOM 3342 C C . ASP B 1 121 ? -17.312 -17.203 -10.25 1 98.62 121 ASP B C 1
ATOM 3344 O O . ASP B 1 121 ? -18.297 -16.484 -10.406 1 98.62 121 ASP B O 1
ATOM 3348 N N . TRP B 1 122 ? -16.219 -17.062 -10.891 1 98.81 122 TRP B N 1
ATOM 3349 C CA . TRP B 1 122 ? -16.031 -15.969 -11.844 1 98.81 122 TRP B CA 1
ATOM 3350 C C . TRP B 1 122 ? -15.953 -16.5 -13.273 1 98.81 122 TRP B C 1
ATOM 3352 O O . TRP B 1 122 ? -15.289 -17.5 -13.531 1 98.81 122 TRP B O 1
ATOM 3362 N N . GLU B 1 123 ? -16.672 -15.875 -14.148 1 98.75 123 GLU B N 1
ATOM 3363 C CA . GLU B 1 123 ? -16.438 -16.016 -15.578 1 98.75 123 GLU B CA 1
ATOM 3364 C C . GLU B 1 123 ? -15.461 -14.961 -16.094 1 98.75 123 GLU B C 1
ATOM 3366 O O . GLU B 1 123 ? -15.656 -13.766 -15.867 1 98.75 123 GLU B O 1
ATOM 3371 N N . LEU B 1 124 ? -14.438 -15.43 -16.766 1 98.81 124 LEU B N 1
ATOM 3372 C CA . LEU B 1 124 ? -13.375 -14.531 -17.203 1 98.81 124 LEU B CA 1
ATOM 3373 C C . LEU B 1 124 ? -13.398 -14.359 -18.719 1 98.81 124 LEU B C 1
ATOM 3375 O O . LEU B 1 124 ? -13.539 -15.344 -19.453 1 98.81 124 LEU B O 1
ATOM 3379 N N . ASP B 1 125 ? -13.375 -13.164 -19.156 1 98.25 125 ASP B N 1
ATOM 3380 C CA . ASP B 1 125 ? -13.266 -12.812 -20.578 1 98.25 125 ASP B CA 1
ATOM 3381 C C . ASP B 1 125 ? -11.898 -12.195 -20.891 1 98.25 125 ASP B C 1
ATOM 3383 O O . ASP B 1 125 ? -11.672 -11.016 -20.641 1 98.25 125 ASP B O 1
ATOM 3387 N N . THR B 1 126 ? -11.055 -12.93 -21.484 1 95.44 126 THR B N 1
ATOM 3388 C CA . THR B 1 126 ? -9.672 -12.5 -21.703 1 95.44 126 THR B CA 1
ATOM 3389 C C . THR B 1 126 ? -9.594 -11.484 -22.828 1 95.44 126 THR B C 1
ATOM 3391 O O . THR B 1 126 ? -8.609 -10.758 -22.953 1 95.44 126 THR B O 1
ATOM 3394 N N . THR B 1 127 ? -10.602 -11.539 -23.703 1 96.5 127 THR B N 1
ATOM 3395 C CA . THR B 1 127 ? -10.633 -10.547 -24.781 1 96.5 127 THR B CA 1
ATOM 3396 C C . THR B 1 127 ? -10.938 -9.156 -24.219 1 96.5 127 THR B C 1
ATOM 3398 O O . THR B 1 127 ? -10.273 -8.18 -24.562 1 96.5 127 THR B O 1
ATOM 3401 N N . LYS B 1 128 ? -11.961 -9.141 -23.328 1 96.88 128 LYS B N 1
ATOM 3402 C CA . LYS B 1 128 ? -12.359 -7.871 -22.734 1 96.88 128 LYS B CA 1
ATOM 3403 C C . LYS B 1 128 ? -11.57 -7.594 -21.453 1 96.88 128 LYS B C 1
ATOM 3405 O O . LYS B 1 128 ? -11.586 -6.477 -20.938 1 96.88 128 LYS B O 1
ATOM 3410 N N . MET B 1 129 ? -10.828 -8.609 -20.984 1 98.19 129 MET B N 1
ATOM 3411 C CA . MET B 1 129 ? -10.094 -8.555 -19.719 1 98.19 129 MET B CA 1
ATOM 3412 C C . MET B 1 129 ? -11.008 -8.133 -18.578 1 98.19 129 MET B C 1
ATOM 3414 O O . MET B 1 129 ? -10.68 -7.23 -17.812 1 98.19 129 MET B O 1
ATOM 3418 N N . THR B 1 130 ? -12.094 -8.766 -18.5 1 98.56 130 THR B N 1
ATOM 3419 C CA . THR B 1 130 ? -13.07 -8.547 -17.438 1 98.56 130 THR B CA 1
ATOM 3420 C C . THR B 1 130 ? -13.516 -9.875 -16.844 1 98.56 130 THR B C 1
ATOM 3422 O O . THR B 1 130 ? -13.469 -10.914 -17.5 1 98.56 130 THR B O 1
ATOM 3425 N N . GLY B 1 131 ? -13.781 -9.883 -15.594 1 98.81 131 GLY B N 1
ATOM 3426 C CA . GLY B 1 131 ? -14.406 -10.984 -14.875 1 98.81 131 GLY B CA 1
ATOM 3427 C C . GLY B 1 131 ? -15.75 -10.617 -14.266 1 98.81 131 GLY B C 1
ATOM 3428 O O . GLY B 1 131 ? -15.969 -9.461 -13.898 1 98.81 131 GLY B O 1
ATOM 3429 N N . SER B 1 132 ? -16.625 -11.57 -14.188 1 98.75 132 SER B N 1
ATOM 3430 C CA . SER B 1 132 ? -17.938 -11.32 -13.578 1 98.75 132 SER B CA 1
ATOM 3431 C C . SER B 1 132 ? -18.359 -12.477 -12.672 1 98.75 132 SER B C 1
ATOM 3433 O O . SER B 1 132 ? -17.969 -13.625 -12.914 1 98.75 132 SER B O 1
ATOM 3435 N N . CYS B 1 133 ? -19.031 -12.18 -11.672 1 98.56 133 CYS B N 1
ATOM 3436 C CA . CYS B 1 133 ? -19.625 -13.172 -10.781 1 98.56 133 CYS B CA 1
ATOM 3437 C C . CYS B 1 133 ? -20.984 -12.695 -10.273 1 98.56 133 CYS B C 1
ATOM 3439 O O . CYS B 1 133 ? -21.359 -11.539 -10.492 1 98.56 133 CYS B O 1
ATOM 3441 N N . GLU B 1 134 ? -21.703 -13.617 -9.688 1 98.12 134 GLU B N 1
ATOM 3442 C CA . GLU B 1 134 ? -23.016 -13.281 -9.125 1 98.12 134 GLU B CA 1
ATOM 3443 C C . GLU B 1 134 ? -23.047 -13.555 -7.621 1 98.12 134 GLU B C 1
ATOM 3445 O O . GLU B 1 134 ? -22.562 -14.594 -7.16 1 98.12 134 GLU B O 1
ATOM 3450 N N . ILE B 1 135 ? -23.516 -12.641 -6.906 1 97.69 135 ILE B N 1
ATOM 3451 C CA . ILE B 1 135 ? -23.828 -12.789 -5.492 1 97.69 135 ILE B CA 1
ATOM 3452 C C . ILE B 1 135 ? -25.328 -12.508 -5.273 1 97.69 135 ILE B C 1
ATOM 3454 O O . ILE B 1 135 ? -25.766 -11.367 -5.406 1 97.69 135 ILE B O 1
ATOM 3458 N N . GLY B 1 136 ? -26 -13.555 -4.895 1 95.19 136 GLY B N 1
ATOM 3459 C CA . GLY B 1 136 ? -27.453 -13.414 -4.922 1 95.19 136 GLY B CA 1
ATOM 3460 C C . GLY B 1 136 ? -28 -13.055 -6.293 1 95.19 136 GLY B C 1
ATOM 3461 O O . GLY B 1 136 ? -27.734 -13.758 -7.27 1 95.19 136 GLY B O 1
ATOM 3462 N N . GLN B 1 137 ? -28.719 -11.984 -6.352 1 94.88 137 GLN B N 1
ATOM 3463 C CA . GLN B 1 137 ? -29.312 -11.562 -7.621 1 94.88 137 GLN B CA 1
ATOM 3464 C C . GLN B 1 137 ? -28.5 -10.43 -8.25 1 94.88 137 GLN B C 1
ATOM 3466 O O . GLN B 1 137 ? -28.938 -9.844 -9.25 1 94.88 137 GLN B O 1
ATOM 3471 N N . LYS B 1 138 ? -27.406 -10.188 -7.707 1 96.44 138 LYS B N 1
ATOM 3472 C CA . LYS B 1 138 ? -26.578 -9.086 -8.195 1 96.44 138 LYS B CA 1
ATOM 3473 C C . LYS B 1 138 ? -25.375 -9.602 -8.977 1 96.44 138 LYS B C 1
ATOM 3475 O O . LYS B 1 138 ? -24.734 -10.578 -8.57 1 96.44 138 LYS B O 1
ATOM 3480 N N . LYS B 1 139 ? -25.078 -8.922 -10.07 1 98 139 LYS B N 1
ATOM 3481 C CA . LYS B 1 139 ? -23.906 -9.219 -10.875 1 98 139 LYS B CA 1
ATOM 3482 C C . LYS B 1 139 ? -22.781 -8.219 -10.602 1 98 139 LYS B C 1
ATOM 3484 O O . LYS B 1 139 ? -23.031 -7.016 -10.492 1 98 139 LYS B O 1
ATOM 3489 N N . PHE B 1 140 ? -21.609 -8.711 -10.43 1 98.69 140 PHE B N 1
ATOM 3490 C CA . PHE B 1 140 ? -20.438 -7.883 -10.18 1 98.69 140 PHE B CA 1
ATOM 3491 C C . PHE B 1 140 ? -19.391 -8.086 -11.273 1 98.69 140 PHE B C 1
ATOM 3493 O O . PHE B 1 140 ? -19.219 -9.203 -11.773 1 98.69 140 PHE B O 1
ATOM 3500 N N . HIS B 1 141 ? -18.734 -7.027 -11.672 1 98.69 141 HIS B N 1
ATOM 3501 C CA . HIS B 1 141 ? -17.703 -7.051 -12.695 1 98.69 141 HIS B CA 1
ATOM 3502 C C . HIS B 1 141 ? -16.406 -6.434 -12.172 1 98.69 141 HIS B C 1
ATOM 3504 O O . HIS B 1 141 ? -16.438 -5.465 -11.414 1 98.69 141 HIS B O 1
ATOM 3510 N N . VAL B 1 142 ? -15.273 -6.988 -12.555 1 98.81 142 VAL B N 1
ATOM 3511 C CA . VAL B 1 142 ? -13.961 -6.43 -12.242 1 98.81 142 VAL B CA 1
ATOM 3512 C C . VAL B 1 142 ? -13.07 -6.484 -13.484 1 98.81 142 VAL B C 1
ATOM 3514 O O . VAL B 1 142 ? -13.305 -7.285 -14.391 1 98.81 142 VAL B O 1
ATOM 3517 N N . GLY B 1 143 ? -12.125 -5.555 -13.562 1 98.75 143 GLY B N 1
ATOM 3518 C CA . GLY B 1 143 ? -11.07 -5.672 -14.555 1 98.75 143 GLY B CA 1
ATOM 3519 C C . GLY B 1 143 ? -10 -6.684 -14.172 1 98.75 143 GLY B C 1
ATOM 3520 O O . GLY B 1 143 ? -9.664 -6.812 -12.992 1 98.75 143 GLY B O 1
ATOM 3521 N N . LEU B 1 144 ? -9.508 -7.379 -15.172 1 98.81 144 LEU B N 1
ATOM 3522 C CA . LEU B 1 144 ? -8.492 -8.391 -14.906 1 98.81 144 LEU B CA 1
ATOM 3523 C C . LEU B 1 144 ? -7.09 -7.805 -15.039 1 98.81 144 LEU B C 1
ATOM 3525 O O . LEU B 1 144 ? -6.867 -6.891 -15.836 1 98.81 144 LEU B O 1
ATOM 3529 N N . GLN B 1 145 ? -6.141 -8.219 -14.258 1 98.69 145 GLN B N 1
ATOM 3530 C CA . GLN B 1 145 ? -4.703 -7.973 -14.312 1 98.69 145 GLN B CA 1
ATOM 3531 C C . GLN B 1 145 ? -3.918 -9.211 -13.891 1 98.69 145 GLN B C 1
ATOM 3533 O O . GLN B 1 145 ? -3.385 -9.266 -12.781 1 98.69 145 GLN B O 1
ATOM 3538 N N . PRO B 1 146 ? -3.795 -10.117 -14.75 1 98.88 146 PRO B N 1
ATOM 3539 C CA . PRO B 1 146 ? -3.316 -11.453 -14.391 1 98.88 146 PRO B CA 1
ATOM 3540 C C . PRO B 1 146 ? -1.845 -11.461 -13.977 1 98.88 146 PRO B C 1
ATOM 3542 O O . PRO B 1 146 ? -1.051 -10.672 -14.508 1 98.88 146 PRO B O 1
ATOM 3545 N N . PHE B 1 147 ? -1.48 -12.328 -13.109 1 98.94 147 PHE B N 1
ATOM 3546 C CA . PHE B 1 147 ? -0.109 -12.586 -12.688 1 98.94 147 PHE B CA 1
ATOM 3547 C C . PHE B 1 147 ? 0.016 -13.984 -12.086 1 98.94 147 PHE B C 1
ATOM 3549 O O . PHE B 1 147 ? -0.991 -14.633 -11.797 1 98.94 147 PHE B O 1
ATOM 3556 N N . MET B 1 148 ? 1.209 -14.461 -11.969 1 98.88 148 MET B N 1
ATOM 3557 C CA . MET B 1 148 ? 1.467 -15.742 -11.305 1 98.88 148 MET B CA 1
ATOM 3558 C C . MET B 1 148 ? 1.744 -15.547 -9.82 1 98.88 148 MET B C 1
ATOM 3560 O O . MET B 1 148 ? 2.697 -14.859 -9.453 1 98.88 148 MET B O 1
ATOM 3564 N N . GLY B 1 149 ? 0.976 -16.141 -8.984 1 98.69 149 GLY B N 1
ATOM 3565 C CA . GLY B 1 149 ? 1.116 -15.977 -7.547 1 98.69 149 GLY B CA 1
ATOM 3566 C C . GLY B 1 149 ? 2.354 -16.656 -6.984 1 98.69 149 GLY B C 1
ATOM 3567 O O . GLY B 1 149 ? 2.852 -16.266 -5.926 1 98.69 149 GLY B O 1
ATOM 3568 N N . LEU B 1 150 ? 2.803 -17.688 -7.75 1 98.75 150 LEU B N 1
ATOM 3569 C CA . LEU B 1 150 ? 3.914 -18.469 -7.238 1 98.75 150 LEU B CA 1
ATOM 3570 C C . LEU B 1 150 ? 5.008 -18.609 -8.289 1 98.75 150 LEU B C 1
ATOM 3572 O O . LEU B 1 150 ? 4.777 -19.172 -9.367 1 98.75 150 LEU B O 1
ATOM 3576 N N . MET B 1 151 ? 6.117 -18.047 -8.039 1 98.88 151 MET B N 1
ATOM 3577 C CA . MET B 1 151 ? 7.387 -18.219 -8.742 1 98.88 151 MET B CA 1
ATOM 3578 C C . MET B 1 151 ? 8.539 -18.359 -7.758 1 98.88 151 MET B C 1
ATOM 3580 O O . MET B 1 151 ? 8.742 -17.5 -6.898 1 98.88 151 MET B O 1
ATOM 3584 N N . GLY B 1 152 ? 9.211 -19.438 -7.812 1 98.69 152 GLY B N 1
ATOM 3585 C CA . GLY B 1 152 ? 10.266 -19.641 -6.828 1 98.69 152 GLY B CA 1
ATOM 3586 C C . GLY B 1 152 ? 11.289 -20.672 -7.262 1 98.69 152 GLY B C 1
ATOM 3587 O O . GLY B 1 152 ? 11.055 -21.453 -8.188 1 98.69 152 GLY B O 1
ATOM 3588 N N . VAL B 1 153 ? 12.469 -20.641 -6.648 1 98.81 153 VAL B N 1
ATOM 3589 C CA . VAL B 1 153 ? 13.523 -21.641 -6.832 1 98.81 153 VAL B CA 1
ATOM 3590 C C . VAL B 1 153 ? 13.648 -22.484 -5.574 1 98.81 153 VAL B C 1
ATOM 3592 O O . VAL B 1 153 ? 13.07 -22.172 -4.535 1 98.81 153 VAL B O 1
ATOM 3595 N N . ALA B 1 154 ? 14.32 -23.625 -5.715 1 98.5 154 ALA B N 1
ATOM 3596 C CA . ALA B 1 154 ? 14.469 -24.531 -4.574 1 98.5 154 ALA B CA 1
ATOM 3597 C C . ALA B 1 154 ? 15.32 -23.906 -3.479 1 98.5 154 ALA B C 1
ATOM 3599 O O . ALA B 1 154 ? 16.391 -23.359 -3.756 1 98.5 154 ALA B O 1
ATOM 3600 N N . PRO B 1 155 ? 14.844 -23.906 -2.256 1 97.75 155 PRO B N 1
ATOM 3601 C CA . PRO B 1 155 ? 15.695 -23.438 -1.159 1 97.75 155 PRO B CA 1
ATOM 3602 C C . PRO B 1 155 ? 16.859 -24.375 -0.883 1 97.75 155 PRO B C 1
ATOM 3604 O O . PRO B 1 155 ? 16.828 -25.547 -1.266 1 97.75 155 PRO B O 1
ATOM 3607 N N . ALA B 1 156 ? 17.859 -23.844 -0.218 1 97.5 156 ALA B N 1
ATOM 3608 C CA . ALA B 1 156 ? 19.078 -24.609 0.063 1 97.5 156 ALA B CA 1
ATOM 3609 C C . ALA B 1 156 ? 18.844 -25.609 1.202 1 97.5 156 ALA B C 1
ATOM 3611 O O . ALA B 1 156 ? 19.562 -26.594 1.326 1 97.5 156 ALA B O 1
ATOM 3612 N N . GLU B 1 157 ? 17.906 -25.281 2.055 1 97.75 157 GLU B N 1
ATOM 3613 C CA . GLU B 1 157 ? 17.641 -26.078 3.248 1 97.75 157 GLU B CA 1
ATOM 3614 C C . GLU B 1 157 ? 17.172 -27.484 2.883 1 97.75 157 GLU B C 1
ATOM 3616 O O . GLU B 1 157 ? 16.422 -27.672 1.923 1 97.75 157 GLU B O 1
ATOM 3621 N N . ASP B 1 158 ? 17.484 -28.484 3.66 1 97.69 158 ASP B N 1
ATOM 3622 C CA . ASP B 1 158 ? 17.125 -29.875 3.426 1 97.69 158 ASP B CA 1
ATOM 3623 C C . ASP B 1 158 ? 15.625 -30.094 3.662 1 97.69 158 ASP B C 1
ATOM 3625 O O . ASP B 1 158 ? 15 -29.375 4.449 1 97.69 158 ASP B O 1
ATOM 3629 N N . GLY B 1 159 ? 15.141 -31.109 2.906 1 96.69 159 GLY B N 1
ATOM 3630 C CA . GLY B 1 159 ? 13.781 -31.531 3.17 1 96.69 159 GLY B CA 1
ATOM 3631 C C . GLY B 1 159 ? 12.781 -31.031 2.146 1 96.69 159 GLY B C 1
ATOM 3632 O O . GLY B 1 159 ? 13.172 -30.562 1.073 1 96.69 159 GLY B O 1
ATOM 3633 N N . ILE B 1 160 ? 11.562 -31.359 2.416 1 97.31 160 ILE B N 1
ATOM 3634 C CA . ILE B 1 160 ? 10.438 -30.969 1.583 1 97.31 160 ILE B CA 1
ATOM 3635 C C . ILE B 1 160 ? 9.781 -29.719 2.154 1 97.31 160 ILE B C 1
ATOM 3637 O O . ILE B 1 160 ? 9.461 -29.656 3.344 1 97.31 160 ILE B O 1
ATOM 3641 N N . HIS B 1 161 ? 9.695 -28.703 1.338 1 97 161 HIS B N 1
ATOM 3642 C CA . HIS B 1 161 ? 9.156 -27.406 1.762 1 97 161 HIS B CA 1
ATOM 3643 C C . HIS B 1 161 ? 7.809 -27.125 1.105 1 97 161 HIS B C 1
ATOM 3645 O O . HIS B 1 161 ? 7.672 -27.25 -0.114 1 97 161 HIS B O 1
ATOM 3651 N N . PRO B 1 162 ? 6.789 -26.719 1.925 1 96.69 162 PRO B N 1
ATOM 3652 C CA . PRO B 1 162 ? 5.492 -26.359 1.341 1 96.69 162 PRO B CA 1
ATOM 3653 C C . PRO B 1 162 ? 5.574 -25.172 0.387 1 96.69 162 PRO B C 1
ATOM 3655 O O . PRO B 1 162 ? 6.523 -24.391 0.456 1 96.69 162 PRO B O 1
ATOM 3658 N N . THR B 1 163 ? 4.648 -25.047 -0.562 1 96.5 163 THR B N 1
ATOM 3659 C CA . THR B 1 163 ? 4.633 -23.953 -1.522 1 96.5 163 THR B CA 1
ATOM 3660 C C . THR B 1 163 ? 4.352 -22.625 -0.823 1 96.5 163 THR B C 1
ATOM 3662 O O . THR B 1 163 ? 4.863 -21.578 -1.231 1 96.5 163 THR B O 1
ATOM 3665 N N . ALA B 1 164 ? 3.426 -22.641 0.198 1 92 164 ALA B N 1
ATOM 3666 C CA . ALA B 1 164 ? 3.297 -21.5 1.106 1 92 164 ALA B CA 1
ATOM 3667 C C . ALA B 1 164 ? 4.207 -21.656 2.32 1 92 164 ALA B C 1
ATOM 3669 O O . ALA B 1 164 ? 4.371 -22.766 2.838 1 92 164 ALA B O 1
ATOM 3670 N N . PRO B 1 165 ? 4.883 -20.844 2.785 1 94.19 165 PRO B N 1
ATOM 3671 C CA . PRO B 1 165 ? 4.852 -19.391 2.592 1 94.19 165 PRO B CA 1
ATOM 3672 C C . PRO B 1 165 ? 5.883 -18.906 1.575 1 94.19 165 PRO B C 1
ATOM 3674 O O . PRO B 1 165 ? 6.699 -19.688 1.098 1 94.19 165 PRO B O 1
ATOM 3677 N N . PRO B 1 166 ? 5.84 -17.562 1.141 1 97.19 166 PRO B N 1
ATOM 3678 C CA . PRO B 1 166 ? 6.977 -16.969 0.424 1 97.19 166 PRO B CA 1
ATOM 3679 C C . PRO B 1 166 ? 8.258 -16.953 1.26 1 97.19 166 PRO B C 1
ATOM 3681 O O . PRO B 1 166 ? 8.188 -16.922 2.49 1 97.19 166 PRO B O 1
ATOM 3684 N N . ARG B 1 167 ? 9.359 -17.016 0.578 1 96.44 167 ARG B N 1
ATOM 3685 C CA . ARG B 1 167 ? 10.672 -17.047 1.218 1 96.44 167 ARG B CA 1
ATOM 3686 C C . ARG B 1 167 ? 11.695 -16.25 0.403 1 96.44 167 ARG B C 1
ATOM 3688 O O . ARG B 1 167 ? 11.344 -15.617 -0.591 1 96.44 167 ARG B O 1
ATOM 3695 N N . TYR B 1 168 ? 12.938 -16.266 0.867 1 96.25 168 TYR B N 1
ATOM 3696 C CA . TYR B 1 168 ? 14.016 -15.594 0.147 1 96.25 168 TYR B CA 1
ATOM 3697 C C . TYR B 1 168 ? 14.156 -16.156 -1.262 1 96.25 168 TYR B C 1
ATOM 3699 O O . TYR B 1 168 ? 14.562 -15.445 -2.182 1 96.25 168 TYR B O 1
ATOM 3707 N N . ALA B 1 169 ? 13.688 -17.375 -1.509 1 96.44 169 ALA B N 1
ATOM 3708 C CA . ALA B 1 169 ? 13.789 -18.094 -2.781 1 96.44 169 ALA B CA 1
ATOM 3709 C C . ALA B 1 169 ? 12.562 -17.844 -3.648 1 96.44 169 ALA B C 1
ATOM 3711 O O . ALA B 1 169 ? 12.406 -18.438 -4.711 1 96.44 169 ALA B O 1
ATOM 3712 N N . GLY B 1 170 ? 11.742 -16.938 -3.219 1 98.06 170 GLY B N 1
ATOM 3713 C CA . GLY B 1 170 ? 10.477 -16.703 -3.893 1 98.06 170 GLY B CA 1
ATOM 3714 C C . GLY B 1 170 ? 9.359 -17.594 -3.365 1 98.06 170 GLY B C 1
ATOM 3715 O O . GLY B 1 170 ? 9.125 -17.641 -2.156 1 98.06 170 GLY B O 1
ATOM 3716 N N . GLY B 1 171 ? 8.781 -18.281 -4.23 1 97.88 171 GLY B N 1
ATOM 3717 C CA . GLY B 1 171 ? 7.641 -19.109 -3.852 1 97.88 171 GLY B CA 1
ATOM 3718 C C . GLY B 1 171 ? 6.316 -18.391 -4.004 1 97.88 171 GLY B C 1
ATOM 3719 O O . GLY B 1 171 ? 6.051 -17.766 -5.039 1 97.88 171 GLY B O 1
ATOM 3720 N N . ASN B 1 172 ? 5.414 -18.594 -3.033 1 98.31 172 ASN B N 1
ATOM 3721 C CA . ASN B 1 172 ? 4.066 -18.031 -3.051 1 98.31 172 ASN B CA 1
ATOM 3722 C C . ASN B 1 172 ? 4.059 -16.562 -2.633 1 98.31 172 ASN B C 1
ATOM 3724 O O . ASN B 1 172 ? 3.508 -16.219 -1.588 1 98.31 172 ASN B O 1
ATOM 3728 N N . ILE B 1 173 ? 4.492 -15.727 -3.559 1 98.56 173 ILE B N 1
ATOM 3729 C CA . ILE B 1 173 ? 4.719 -14.312 -3.266 1 98.56 173 ILE B CA 1
ATOM 3730 C C . ILE B 1 173 ? 3.387 -13.57 -3.252 1 98.56 173 ILE B C 1
ATOM 3732 O O . ILE B 1 173 ? 3.17 -12.688 -2.416 1 98.56 173 ILE B O 1
ATOM 3736 N N . ASP B 1 174 ? 2.512 -13.906 -4.234 1 98.69 174 ASP B N 1
ATOM 3737 C CA . ASP B 1 174 ? 1.172 -13.336 -4.316 1 98.69 174 ASP B CA 1
ATOM 3738 C C . ASP B 1 174 ? 1.232 -11.812 -4.398 1 98.69 174 ASP B C 1
ATOM 3740 O O . ASP B 1 174 ? 0.534 -11.117 -3.654 1 98.69 174 ASP B O 1
ATOM 3744 N N . CYS B 1 175 ? 2.102 -11.312 -5.266 1 98.81 175 CYS B N 1
ATOM 3745 C CA . CYS B 1 175 ? 2.189 -9.875 -5.488 1 98.81 175 CYS B CA 1
ATOM 3746 C C . CYS B 1 175 ? 1.544 -9.484 -6.812 1 98.81 175 CYS B C 1
ATOM 3748 O O . CYS B 1 175 ? 2.037 -9.852 -7.879 1 98.81 175 CYS B O 1
ATOM 3750 N N . LYS B 1 176 ? 0.547 -8.695 -6.758 1 98.81 176 LYS B N 1
ATOM 3751 C CA . LYS B 1 176 ? -0.271 -8.367 -7.922 1 98.81 176 LYS B CA 1
ATOM 3752 C C . LYS B 1 176 ? 0.527 -7.562 -8.945 1 98.81 176 LYS B C 1
ATOM 3754 O O . LYS B 1 176 ? 0.087 -7.387 -10.086 1 98.81 176 LYS B O 1
ATOM 3759 N N . GLU B 1 177 ? 1.702 -7.078 -8.602 1 98.81 177 GLU B N 1
ATOM 3760 C CA . GLU B 1 177 ? 2.514 -6.25 -9.492 1 98.81 177 GLU B CA 1
ATOM 3761 C C . GLU B 1 177 ? 3.328 -7.102 -10.453 1 98.81 177 GLU B C 1
ATOM 3763 O O . GLU B 1 177 ? 3.891 -6.59 -11.422 1 98.81 177 GLU B O 1
ATOM 3768 N N . LEU B 1 178 ? 3.418 -8.367 -10.203 1 98.88 178 LEU B N 1
ATOM 3769 C CA . LEU B 1 178 ? 4.254 -9.234 -11.031 1 98.88 178 LEU B CA 1
ATOM 3770 C C . LEU B 1 178 ? 3.529 -9.633 -12.312 1 98.88 178 LEU B C 1
ATOM 3772 O O . LEU B 1 178 ? 3.326 -10.828 -12.562 1 98.88 178 LEU B O 1
ATOM 3776 N N . VAL B 1 179 ? 3.266 -8.695 -13.156 1 98.88 179 VAL B N 1
ATOM 3777 C CA . VAL B 1 179 ? 2.438 -8.836 -14.352 1 98.88 179 VAL B CA 1
ATOM 3778 C C . VAL B 1 179 ? 3.328 -8.984 -15.586 1 98.88 179 VAL B C 1
ATOM 3780 O O . VAL B 1 179 ? 4.559 -8.992 -15.469 1 98.88 179 VAL B O 1
ATOM 3783 N N . ARG B 1 180 ? 2.619 -9.148 -16.734 1 98.75 180 ARG B N 1
ATOM 3784 C CA . ARG B 1 180 ? 3.338 -9.109 -18 1 98.75 180 ARG B CA 1
ATOM 3785 C C . ARG B 1 180 ? 4.293 -7.926 -18.062 1 98.75 180 ARG B C 1
ATOM 3787 O O . ARG B 1 180 ? 3.934 -6.812 -17.656 1 98.75 180 ARG B O 1
ATOM 3794 N N . GLY B 1 181 ? 5.492 -8.125 -18.484 1 98.88 181 GLY B N 1
ATOM 3795 C CA . GLY B 1 181 ? 6.488 -7.074 -18.578 1 98.88 181 GLY B CA 1
ATOM 3796 C C . GLY B 1 181 ? 7.383 -6.98 -17.359 1 98.88 181 GLY B C 1
ATOM 3797 O O . GLY B 1 181 ? 8.32 -6.18 -17.328 1 98.88 181 GLY B O 1
ATOM 3798 N N . THR B 1 182 ? 7.203 -7.816 -16.391 1 98.88 182 THR B N 1
ATOM 3799 C CA . THR B 1 182 ? 7.973 -7.82 -15.148 1 98.88 182 THR B CA 1
ATOM 3800 C C . THR B 1 182 ? 9.203 -8.711 -15.281 1 98.88 182 THR B C 1
ATOM 3802 O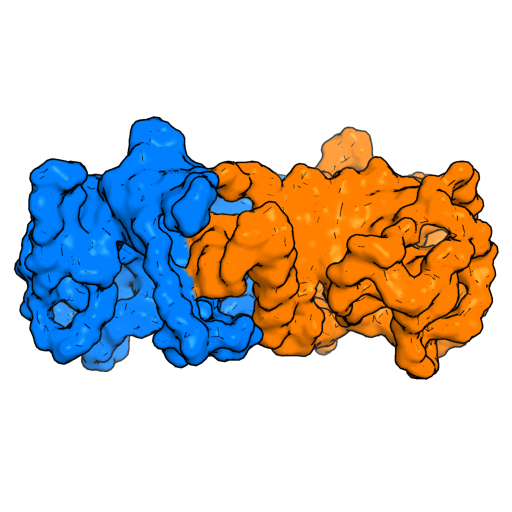 O . THR B 1 182 ? 9.148 -9.773 -15.906 1 98.88 182 THR B O 1
ATOM 3805 N N . SER B 1 183 ? 10.266 -8.289 -14.688 1 98.88 183 SER B N 1
ATOM 3806 C CA . SER B 1 183 ? 11.398 -9.141 -14.344 1 98.88 183 SER B CA 1
ATOM 3807 C C . SER B 1 183 ? 11.469 -9.383 -12.844 1 98.88 183 SER B C 1
ATOM 3809 O O . SER B 1 183 ? 11.609 -8.445 -12.062 1 98.88 183 SER B O 1
ATOM 3811 N N . LEU B 1 184 ? 11.289 -10.594 -12.484 1 98.94 184 LEU B N 1
ATOM 3812 C CA . LEU B 1 184 ? 11.492 -11.008 -11.094 1 98.94 184 LEU B CA 1
ATOM 3813 C C . LEU B 1 184 ? 12.883 -11.609 -10.906 1 98.94 184 LEU B C 1
ATOM 3815 O O . LEU B 1 184 ? 13.297 -12.477 -11.672 1 98.94 184 LEU B O 1
ATOM 3819 N N . PHE B 1 185 ? 13.617 -11.125 -9.914 1 98.94 185 PHE B N 1
ATOM 3820 C CA . PHE B 1 185 ? 14.961 -11.602 -9.617 1 98.94 185 PHE B CA 1
ATOM 3821 C C . PHE B 1 185 ? 14.961 -12.445 -8.344 1 98.94 185 PHE B C 1
ATOM 3823 O O . PHE B 1 185 ? 14.562 -11.969 -7.277 1 98.94 185 PHE B O 1
ATOM 3830 N N . LEU B 1 186 ? 15.422 -13.664 -8.469 1 98.88 186 LEU B N 1
ATOM 3831 C CA . LEU B 1 186 ? 15.438 -14.609 -7.363 1 98.88 186 LEU B CA 1
ATOM 3832 C C . LEU B 1 186 ? 16.859 -15.047 -7.047 1 98.88 186 LEU B C 1
ATOM 3834 O O . LEU B 1 186 ? 17.625 -15.422 -7.949 1 98.88 186 LEU B O 1
ATOM 3838 N N . PRO B 1 187 ? 17.25 -14.961 -5.793 1 98.38 187 PRO B N 1
ATOM 3839 C CA . PRO B 1 187 ? 18.562 -15.516 -5.461 1 98.38 187 PRO B CA 1
ATOM 3840 C C . PRO B 1 187 ? 18.625 -17.031 -5.625 1 98.38 187 PRO B C 1
ATOM 3842 O O . PRO B 1 187 ? 17.734 -17.75 -5.156 1 98.38 187 PRO B O 1
ATOM 3845 N N . VAL B 1 188 ? 19.656 -17.562 -6.219 1 98.5 188 VAL B N 1
ATOM 3846 C CA . VAL B 1 188 ? 19.828 -18.984 -6.445 1 98.5 188 VA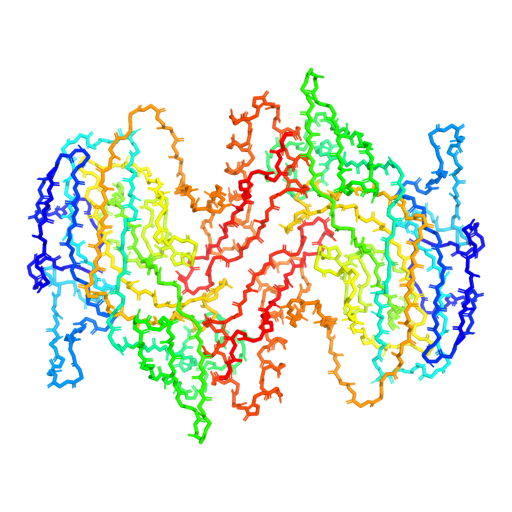L B CA 1
ATOM 3847 C C . VAL B 1 188 ? 20.672 -19.594 -5.332 1 98.5 188 VAL B C 1
ATOM 3849 O O . VAL B 1 188 ? 21.75 -19.094 -5.023 1 98.5 188 VAL B O 1
ATOM 3852 N N . SER B 1 189 ? 20.156 -20.672 -4.719 1 97.12 189 SER B N 1
ATOM 3853 C CA . SER B 1 189 ? 20.875 -21.266 -3.598 1 97.12 189 SER B CA 1
ATOM 3854 C C . SER B 1 189 ? 21.203 -22.734 -3.873 1 97.12 189 SER B C 1
ATOM 3856 O O . SER B 1 189 ? 21.891 -23.375 -3.07 1 97.12 189 SER B O 1
ATOM 3858 N N . VAL B 1 190 ? 20.703 -23.25 -4.965 1 97.81 190 VAL B N 1
ATOM 3859 C CA . VAL B 1 190 ? 20.922 -24.641 -5.359 1 97.81 190 VAL B CA 1
ATOM 3860 C C . VAL B 1 190 ? 21.344 -24.688 -6.824 1 97.81 190 VAL B C 1
ATOM 3862 O O . VAL B 1 190 ? 20.922 -23.875 -7.637 1 97.81 190 VAL B O 1
ATOM 3865 N N . ASP B 1 191 ? 22.203 -25.734 -7.141 1 98.25 191 ASP B N 1
ATOM 3866 C CA . ASP B 1 191 ? 22.594 -25.938 -8.531 1 98.25 191 ASP B CA 1
ATOM 3867 C C . ASP B 1 191 ? 21.375 -26.109 -9.438 1 98.25 191 ASP B C 1
ATOM 3869 O O . ASP B 1 191 ? 20.469 -26.875 -9.117 1 98.25 191 ASP B O 1
ATOM 3873 N N . GLY B 1 192 ? 21.375 -25.281 -10.508 1 98.69 192 GLY B N 1
ATOM 3874 C CA . GLY B 1 192 ? 20.281 -25.359 -11.477 1 98.69 192 GLY B CA 1
ATOM 3875 C C . GLY B 1 192 ? 19.078 -24.531 -11.086 1 98.69 192 GLY B C 1
ATOM 3876 O O . GLY B 1 192 ? 18.109 -24.422 -11.844 1 98.69 192 GLY B O 1
ATOM 3877 N N . ALA B 1 193 ? 19.094 -23.906 -9.836 1 98.81 193 ALA B N 1
ATOM 3878 C CA . ALA B 1 193 ? 18.031 -23.062 -9.297 1 98.81 193 ALA B CA 1
ATOM 3879 C C . ALA B 1 193 ? 16.781 -23.875 -8.977 1 98.81 193 ALA B C 1
ATOM 3881 O O . ALA B 1 193 ? 16.203 -23.75 -7.898 1 98.81 193 ALA B O 1
ATOM 3882 N N . LEU B 1 194 ? 16.469 -24.828 -10 1 98.88 194 LEU B N 1
ATOM 3883 C CA . LEU B 1 194 ? 15.289 -25.656 -9.883 1 98.88 194 LEU B CA 1
ATOM 3884 C C . LEU B 1 194 ? 14.031 -24.812 -9.734 1 98.88 194 LEU B C 1
ATOM 3886 O O . LEU B 1 194 ? 13.305 -24.922 -8.742 1 98.88 194 LEU B O 1
ATOM 3890 N N . PHE B 1 195 ? 13.727 -24.094 -10.758 1 98.94 195 PHE B N 1
ATOM 3891 C CA . PHE B 1 195 ? 12.656 -23.094 -10.805 1 98.94 195 PHE B CA 1
ATOM 3892 C C . PHE B 1 195 ? 11.305 -23.766 -10.969 1 98.94 195 PHE B C 1
ATOM 3894 O O . PHE B 1 195 ? 11.18 -24.75 -11.703 1 98.94 195 PHE B O 1
ATOM 3901 N N . SER B 1 196 ? 10.242 -23.25 -10.266 1 98.94 196 SER B N 1
ATOM 3902 C CA . SER B 1 196 ? 8.867 -23.703 -10.398 1 98.94 196 SER B CA 1
ATOM 3903 C C . SER B 1 196 ? 7.902 -22.516 -10.461 1 98.94 196 SER B C 1
ATOM 3905 O O . SER B 1 196 ? 8.188 -21.438 -9.922 1 98.94 196 SER B O 1
ATOM 3907 N N . ILE B 1 197 ? 6.773 -22.703 -11.133 1 98.94 197 ILE B N 1
ATOM 3908 C CA . ILE B 1 197 ? 5.824 -21.625 -11.367 1 98.94 197 ILE B CA 1
ATOM 3909 C C . ILE B 1 197 ? 4.398 -22.172 -11.359 1 98.94 197 ILE B C 1
ATOM 3911 O O . ILE B 1 197 ? 4.156 -23.281 -11.828 1 98.94 197 ILE B O 1
ATOM 3915 N N . GLY B 1 198 ? 3.48 -21.422 -10.844 1 98.75 198 GLY B N 1
ATOM 3916 C CA . GLY B 1 198 ? 2.062 -21.75 -10.844 1 98.75 198 GLY B CA 1
ATOM 3917 C C . GLY B 1 198 ? 1.214 -20.734 -10.102 1 98.75 198 GLY B C 1
ATOM 3918 O O . GLY B 1 198 ? 1.563 -19.562 -10.039 1 98.75 198 GLY B O 1
ATOM 3919 N N . ASP B 1 199 ? 0.018 -21.234 -9.766 1 98.56 199 ASP B N 1
ATOM 3920 C CA . ASP B 1 199 ? -0.909 -20.438 -8.969 1 98.56 199 ASP B CA 1
ATOM 3921 C C . ASP B 1 199 ? -1.317 -19.172 -9.703 1 98.56 199 ASP B C 1
ATOM 3923 O O . ASP B 1 199 ? -1.076 -18.062 -9.227 1 98.56 199 ASP B O 1
ATOM 3927 N N . GLY B 1 200 ? -2.014 -19.328 -10.812 1 98.88 200 GLY B N 1
ATOM 3928 C CA . GLY B 1 200 ? -2.49 -18.203 -11.602 1 98.88 200 GLY B CA 1
ATOM 3929 C C . GLY B 1 200 ? -3.547 -17.391 -10.883 1 98.88 200 GLY B C 1
ATOM 3930 O O . GLY B 1 200 ? -4.48 -17.938 -10.297 1 98.88 200 GLY B O 1
ATOM 3931 N N . HIS B 1 201 ? -3.34 -16.078 -10.852 1 98.94 201 HIS B N 1
ATOM 3932 C CA . HIS B 1 201 ? -4.281 -15.086 -10.336 1 98.94 201 HIS B CA 1
ATOM 3933 C C . HIS B 1 201 ? -4.816 -14.195 -11.445 1 98.94 201 HIS B C 1
ATOM 3935 O O . HIS B 1 201 ? -4.039 -13.562 -12.164 1 98.94 201 HIS B O 1
ATOM 3941 N N . ALA B 1 202 ? -6.145 -14.164 -11.547 1 98.94 202 ALA B N 1
ATOM 3942 C CA . ALA B 1 202 ? -6.727 -13.266 -12.547 1 98.94 202 ALA B CA 1
ATOM 3943 C C . ALA B 1 202 ? -6.66 -11.82 -12.078 1 98.94 202 ALA B C 1
ATOM 3945 O O . ALA B 1 202 ? -6.426 -10.914 -12.883 1 98.94 202 ALA B O 1
ATOM 3946 N N . VAL B 1 203 ? -6.922 -11.633 -10.867 1 98.88 203 VAL B N 1
ATOM 3947 C CA . VAL B 1 203 ? -6.812 -10.312 -10.25 1 98.88 203 VAL B CA 1
ATOM 3948 C C . VAL B 1 203 ? -6.77 -10.461 -8.734 1 98.88 203 VAL B C 1
ATOM 3950 O O . VAL B 1 203 ? -7.266 -11.445 -8.18 1 98.88 203 VAL B O 1
ATOM 3953 N N . GLN B 1 204 ? -6.145 -9.562 -8.125 1 98.88 204 GLN B N 1
ATOM 3954 C CA . GLN B 1 204 ? -5.961 -9.555 -6.68 1 98.88 204 GLN B CA 1
ATOM 3955 C C . GLN B 1 204 ? -5.781 -8.133 -6.152 1 98.88 204 GLN B C 1
ATOM 3957 O O . GLN B 1 204 ? -5.207 -7.281 -6.832 1 98.88 204 GLN B O 1
ATOM 3962 N N . GLY B 1 205 ? -6.273 -7.82 -5.02 1 98.81 205 GLY B N 1
ATOM 3963 C CA . GLY B 1 205 ? -5.883 -6.617 -4.301 1 98.81 205 GLY B CA 1
ATOM 3964 C C . GLY B 1 205 ? -4.594 -6.781 -3.518 1 98.81 205 GLY B C 1
ATOM 3965 O O . GLY B 1 205 ? -4.172 -7.902 -3.236 1 98.81 205 GLY B O 1
ATOM 3966 N N . ASP B 1 206 ? -3.953 -5.605 -3.088 1 98.81 206 ASP B N 1
ATOM 3967 C CA . ASP B 1 206 ? -2.846 -5.664 -2.139 1 98.81 206 ASP B CA 1
ATOM 3968 C C . ASP B 1 206 ? -3.316 -6.164 -0.774 1 98.81 206 ASP B C 1
ATOM 3970 O O . ASP B 1 206 ? -4.082 -5.484 -0.087 1 98.81 206 ASP B O 1
ATOM 3974 N N . GLY B 1 207 ? -2.805 -7.328 -0.465 1 98.69 207 GLY B N 1
ATOM 3975 C CA . GLY B 1 207 ? -3.203 -7.934 0.798 1 98.69 207 GLY B CA 1
ATOM 3976 C C . GLY B 1 207 ? -3.756 -9.336 0.641 1 98.69 207 GLY B C 1
ATOM 3977 O O . GLY B 1 207 ? -3.641 -10.156 1.552 1 98.69 207 GLY B O 1
ATOM 3978 N N . GLU B 1 208 ? -4.418 -9.609 -0.562 1 98.69 208 GLU B N 1
ATOM 3979 C CA . GLU B 1 208 ? -5.121 -10.875 -0.754 1 98.69 208 GLU B CA 1
ATOM 3980 C C . GLU B 1 208 ? -5.969 -11.227 0.466 1 98.69 208 GLU B C 1
ATOM 3982 O O . GLU B 1 208 ? -5.855 -12.328 1.01 1 98.69 208 GLU B O 1
ATOM 3987 N N . VAL B 1 209 ? -6.867 -10.453 0.804 1 98.62 209 VAL B N 1
ATOM 3988 C CA . VAL B 1 209 ? -7.309 -10.281 2.184 1 98.62 209 VAL B CA 1
ATOM 3989 C C . VAL B 1 209 ? -8.281 -11.398 2.564 1 98.62 209 VAL B C 1
ATOM 3991 O O . VAL B 1 209 ? -8.547 -11.617 3.748 1 98.62 209 VAL B O 1
ATOM 3994 N N . SER B 1 210 ? -8.844 -12.117 1.587 1 98.31 210 SER B N 1
ATOM 3995 C CA . SER B 1 210 ? -9.727 -13.219 1.96 1 98.31 210 SER B CA 1
ATOM 3996 C C . SER B 1 210 ? -8.953 -14.531 2.053 1 98.31 210 SER B C 1
ATOM 3998 O O . SER B 1 210 ? -9.477 -15.539 2.531 1 98.31 210 SER B O 1
ATOM 4000 N N . GLY B 1 211 ? -7.77 -14.5 1.493 1 97.31 211 GLY B N 1
ATOM 4001 C CA . GLY B 1 211 ? -6.977 -15.719 1.403 1 97.31 211 GLY B CA 1
ATOM 4002 C C . GLY B 1 211 ? -6.719 -16.156 -0.026 1 97.31 211 GLY B C 1
ATOM 4003 O O . GLY B 1 211 ? -5.812 -16.953 -0.281 1 97.31 211 GLY B O 1
ATOM 4004 N N . THR B 1 212 ? -7.484 -15.602 -0.921 1 98 212 THR B N 1
ATOM 4005 C CA . THR B 1 212 ? -7.344 -16 -2.316 1 98 212 THR B CA 1
ATOM 4006 C C . THR B 1 212 ? -7.559 -14.82 -3.248 1 98 212 THR B C 1
ATOM 4008 O O . THR B 1 212 ? -8.344 -13.922 -2.945 1 98 212 THR B O 1
ATOM 4011 N N . ALA B 1 213 ? -6.84 -14.812 -4.355 1 98.69 213 ALA B N 1
ATOM 4012 C CA . ALA B 1 213 ? -7.176 -13.992 -5.516 1 98.69 213 ALA B CA 1
ATOM 4013 C C . ALA B 1 213 ? -8.344 -14.594 -6.297 1 98.69 213 ALA B C 1
ATOM 4015 O O . ALA B 1 213 ? -8.992 -15.531 -5.824 1 98.69 213 ALA B O 1
ATOM 4016 N N . ILE B 1 214 ? -8.711 -13.945 -7.426 1 98.94 214 ILE B N 1
ATOM 4017 C CA . ILE B 1 214 ? -9.422 -14.805 -8.367 1 98.94 214 ILE B CA 1
ATOM 4018 C C . ILE B 1 214 ? -8.461 -15.859 -8.922 1 98.94 214 ILE B C 1
ATOM 4020 O O . ILE B 1 214 ? -7.746 -15.609 -9.891 1 98.94 214 ILE B O 1
ATOM 4024 N N . GLU B 1 215 ? -8.547 -17 -8.234 1 98.88 215 GLU B N 1
ATOM 4025 C CA . GLU B 1 215 ? -7.703 -18.125 -8.656 1 98.88 215 GLU B CA 1
ATOM 4026 C C . GLU B 1 215 ? -8.164 -18.688 -9.992 1 98.88 215 GLU B C 1
ATOM 4028 O O . GLU B 1 215 ? -9.336 -19.016 -10.172 1 98.88 215 GLU B O 1
ATOM 4033 N N . CYS B 1 216 ? -7.219 -18.797 -10.906 1 98.81 216 CYS B N 1
ATOM 4034 C CA . CYS B 1 216 ? -7.629 -19.281 -12.211 1 98.81 216 CYS B CA 1
ATOM 4035 C C . CYS B 1 216 ? -6.496 -20.062 -12.883 1 98.81 216 CYS B C 1
ATOM 4037 O O . CYS B 1 216 ? -5.324 -19.859 -12.555 1 98.81 216 CYS B O 1
ATOM 4039 N N . PRO B 1 217 ? -6.82 -21.016 -13.727 1 98.75 217 PRO B N 1
ATOM 4040 C CA . PRO B 1 217 ? -5.773 -21.531 -14.609 1 98.75 217 PRO B CA 1
ATOM 4041 C C . PRO B 1 217 ? -5.281 -20.516 -15.625 1 98.75 217 PRO B C 1
ATOM 4043 O O . PRO B 1 217 ? -5.961 -19.516 -15.875 1 98.75 217 PRO B O 1
ATOM 4046 N N . MET B 1 218 ? -4.078 -20.703 -16.094 1 98.81 218 MET B N 1
ATOM 4047 C CA . MET B 1 218 ? -3.586 -19.922 -17.234 1 98.81 218 MET B CA 1
ATOM 4048 C C . MET B 1 218 ? -3.539 -20.781 -18.5 1 98.81 218 MET B C 1
ATOM 4050 O O . MET B 1 218 ? -2.928 -21.844 -18.5 1 98.81 218 MET B O 1
ATOM 4054 N N . ASP B 1 219 ? -4.203 -20.297 -19.531 1 98.56 219 ASP B N 1
ATOM 4055 C CA . ASP B 1 219 ? -4.145 -20.969 -20.828 1 98.56 219 ASP B CA 1
ATOM 4056 C C . ASP B 1 219 ? -2.76 -20.844 -21.453 1 98.56 219 ASP B C 1
ATOM 4058 O O . ASP B 1 219 ? -2.34 -21.703 -22.219 1 98.56 219 ASP B O 1
ATOM 4062 N N . HIS B 1 220 ? -2.174 -19.797 -21.094 1 98.5 220 HIS B N 1
ATOM 4063 C CA . HIS B 1 220 ? -0.853 -19.531 -21.656 1 98.5 220 HIS B CA 1
ATOM 4064 C C . HIS B 1 220 ? 0.009 -18.719 -20.688 1 98.5 220 HIS B C 1
ATOM 4066 O O . HIS B 1 220 ? -0.43 -17.688 -20.172 1 98.5 220 HIS B O 1
ATOM 4072 N N . VAL B 1 221 ? 1.205 -19.234 -20.453 1 98.88 221 VAL B N 1
ATOM 4073 C CA . VAL B 1 221 ? 2.27 -18.547 -19.719 1 98.88 221 VAL B CA 1
ATOM 4074 C C . VAL B 1 221 ? 3.555 -18.578 -20.547 1 98.88 221 VAL B C 1
ATOM 4076 O O . VAL B 1 221 ? 3.99 -19.641 -21 1 98.88 221 VAL B O 1
ATOM 4079 N N . ASP B 1 222 ? 4.051 -17.422 -20.828 1 98.94 222 ASP B N 1
ATOM 4080 C CA . ASP B 1 222 ? 5.312 -17.25 -21.531 1 98.94 222 ASP B CA 1
ATOM 4081 C C . ASP B 1 222 ? 6.328 -16.5 -20.672 1 98.94 222 ASP B C 1
ATOM 4083 O O . ASP B 1 222 ? 6.145 -15.32 -20.359 1 98.94 222 ASP B O 1
ATOM 4087 N N . ILE B 1 223 ? 7.41 -17.203 -20.281 1 98.94 223 ILE B N 1
ATOM 4088 C CA . ILE B 1 223 ? 8.453 -16.562 -19.484 1 98.94 223 ILE B CA 1
ATOM 4089 C C . ILE B 1 223 ? 9.82 -16.859 -20.078 1 98.94 223 ILE B C 1
ATOM 4091 O O . ILE B 1 223 ? 9.977 -17.812 -20.859 1 98.94 223 ILE B O 1
ATOM 4095 N N . THR B 1 224 ? 10.781 -16.016 -19.781 1 98.94 224 THR B N 1
ATOM 4096 C CA . THR B 1 224 ? 12.188 -16.234 -20.109 1 98.94 224 THR B CA 1
ATOM 4097 C C . THR B 1 224 ? 13.031 -16.297 -18.844 1 98.94 224 THR B C 1
ATOM 4099 O O . THR B 1 224 ? 12.844 -15.5 -17.922 1 98.94 224 THR B O 1
ATOM 4102 N N . LEU B 1 225 ? 13.914 -17.281 -18.797 1 98.94 225 LEU B N 1
ATOM 4103 C CA . LEU B 1 225 ? 14.812 -17.438 -17.656 1 98.94 225 LEU B CA 1
ATOM 4104 C C . LEU B 1 225 ? 16.219 -16.984 -18 1 98.94 225 LEU B C 1
ATOM 4106 O O . LEU B 1 225 ? 16.812 -17.469 -18.969 1 98.94 225 LEU B O 1
ATOM 4110 N N . ILE B 1 226 ? 16.734 -16.047 -17.25 1 98.94 226 ILE B N 1
ATOM 4111 C CA . ILE B 1 226 ? 18.062 -15.5 -17.5 1 98.94 226 ILE B CA 1
ATOM 4112 C C . ILE B 1 226 ? 18.875 -15.562 -16.203 1 98.94 226 ILE B C 1
ATOM 4114 O O . ILE B 1 226 ? 18.406 -15.141 -15.148 1 98.94 226 ILE B O 1
ATOM 4118 N N . VAL B 1 227 ? 20.094 -16.078 -16.266 1 98.88 227 VAL B N 1
ATOM 4119 C CA . VAL B 1 227 ? 20.984 -16.156 -15.102 1 98.88 227 VAL B CA 1
ATOM 4120 C C . VAL B 1 227 ? 21.969 -14.992 -15.117 1 98.88 227 VAL B C 1
ATOM 4122 O O . VAL B 1 227 ? 22.594 -14.711 -16.141 1 98.88 227 VAL B O 1
ATOM 4125 N N . HIS B 1 228 ? 22.031 -14.289 -14.016 1 98.56 228 HIS B N 1
ATOM 4126 C CA . HIS B 1 228 ? 22.984 -13.195 -13.82 1 98.56 228 HIS B CA 1
ATOM 4127 C C . HIS B 1 228 ? 24.062 -13.578 -12.82 1 98.56 228 HIS B C 1
ATOM 4129 O O . HIS B 1 228 ? 23.75 -14.055 -11.719 1 98.56 228 HIS B O 1
ATOM 4135 N N . ASP B 1 229 ? 25.328 -13.305 -13.125 1 95.56 229 ASP B N 1
ATOM 4136 C CA . ASP B 1 229 ? 26.438 -13.586 -12.219 1 95.56 229 ASP B CA 1
ATOM 4137 C C . ASP B 1 229 ? 27 -12.289 -11.641 1 95.56 229 ASP B C 1
ATOM 4139 O O . ASP B 1 229 ? 27.875 -12.328 -10.766 1 95.56 229 ASP B O 1
ATOM 4143 N N . ASN B 1 230 ? 26.5 -11.156 -11.977 1 92 230 ASN B N 1
ATOM 4144 C CA . ASN B 1 230 ? 27.016 -9.859 -11.555 1 92 230 ASN B CA 1
ATOM 4145 C C . ASN B 1 230 ? 25.984 -9.094 -10.727 1 92 230 ASN B C 1
ATOM 4147 O O . ASN B 1 230 ? 26 -7.859 -10.695 1 92 230 ASN B O 1
ATOM 4151 N N . MET B 1 231 ? 25.094 -9.781 -10.234 1 92.19 231 MET B N 1
ATOM 4152 C CA . MET B 1 231 ? 24.031 -9.195 -9.422 1 92.19 231 MET B CA 1
ATOM 4153 C C . MET B 1 231 ? 23.906 -9.93 -8.094 1 92.19 231 MET B C 1
ATOM 4155 O O . MET B 1 231 ? 24.062 -11.148 -8.031 1 92.19 231 MET B O 1
ATOM 4159 N N . GLN B 1 232 ? 23.703 -9.109 -7.055 1 89.81 232 GLN B N 1
ATOM 4160 C CA . GLN B 1 232 ? 23.469 -9.711 -5.746 1 89.81 232 GLN B CA 1
ATOM 4161 C C . GLN B 1 232 ? 22.125 -9.281 -5.164 1 89.81 232 GLN B C 1
ATOM 4163 O O . GLN B 1 232 ? 21.859 -8.078 -5.055 1 89.81 232 GLN B O 1
ATOM 4168 N N . VAL B 1 233 ? 21.281 -10.32 -4.883 1 94.69 233 VAL B N 1
ATOM 4169 C CA . VAL B 1 233 ? 20.031 -10.062 -4.191 1 94.69 233 VAL B CA 1
ATOM 4170 C C . VAL B 1 233 ? 19.844 -11.062 -3.053 1 94.69 233 VAL B C 1
ATOM 4172 O O . VAL B 1 233 ? 20.156 -12.25 -3.205 1 94.69 233 VAL B O 1
ATOM 4175 N N . ASN B 1 234 ? 19.453 -10.547 -1.883 1 93.56 234 ASN B N 1
ATOM 4176 C CA . ASN B 1 234 ? 19.203 -11.414 -0.73 1 93.56 234 ASN B CA 1
ATOM 4177 C C . ASN B 1 234 ? 17.75 -11.852 -0.646 1 93.56 234 ASN B C 1
ATOM 4179 O O . ASN B 1 234 ? 17.453 -12.898 -0.069 1 93.56 234 ASN B O 1
ATOM 4183 N N . MET B 1 235 ? 16.922 -11.039 -1.114 1 96.69 235 MET B N 1
ATOM 4184 C CA . MET B 1 235 ? 15.484 -11.242 -1.239 1 96.69 235 MET B CA 1
ATOM 4185 C C . MET B 1 235 ? 15.023 -11.023 -2.678 1 96.69 235 MET B C 1
ATOM 4187 O O . MET B 1 235 ? 15.727 -10.391 -3.467 1 96.69 235 MET B O 1
ATOM 4191 N N . PRO B 1 236 ? 13.867 -11.633 -3 1 98.62 236 PRO B N 1
ATOM 4192 C CA . PRO B 1 236 ? 13.352 -11.312 -4.332 1 98.62 236 PRO B CA 1
ATOM 4193 C C . PRO B 1 236 ? 13.297 -9.805 -4.598 1 98.62 236 PRO B C 1
ATOM 4195 O O . PRO B 1 236 ? 13.086 -9.016 -3.67 1 98.62 236 PRO B O 1
ATOM 4198 N N . ARG B 1 237 ? 13.578 -9.422 -5.746 1 98.69 237 ARG B N 1
ATOM 4199 C CA . ARG B 1 237 ? 13.469 -8.07 -6.289 1 98.69 237 ARG B CA 1
ATOM 4200 C C . ARG B 1 237 ? 12.773 -8.078 -7.645 1 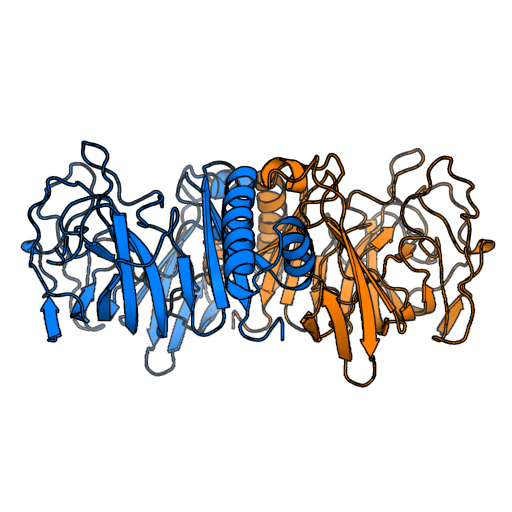98.69 237 ARG B C 1
ATOM 4202 O O . ARG B 1 237 ? 12.859 -9.055 -8.391 1 98.69 237 ARG B O 1
ATOM 4209 N N . ALA B 1 238 ? 12.055 -7.062 -7.977 1 98.94 238 ALA B N 1
ATOM 4210 C CA . ALA B 1 238 ? 11.367 -7.055 -9.266 1 98.94 238 ALA B CA 1
ATOM 4211 C C . ALA B 1 238 ? 11.5 -5.699 -9.953 1 98.94 238 ALA B C 1
ATOM 4213 O O . ALA B 1 238 ? 11.57 -4.664 -9.281 1 98.94 238 ALA B O 1
ATOM 4214 N N . LYS B 1 239 ? 11.648 -5.703 -11.188 1 98.88 239 LYS B N 1
ATOM 4215 C CA . LYS B 1 239 ? 11.445 -4.555 -12.07 1 98.88 239 LYS B CA 1
ATOM 4216 C C . LYS B 1 239 ? 10.18 -4.723 -12.898 1 98.88 239 LYS B C 1
ATOM 4218 O O . LYS B 1 239 ? 10.156 -5.512 -13.844 1 98.88 239 LYS B O 1
ATOM 4223 N N . THR B 1 240 ? 9.148 -4.047 -12.523 1 98.88 240 THR B N 1
ATOM 4224 C CA . THR B 1 240 ? 7.867 -4.113 -13.219 1 98.88 240 THR B CA 1
ATOM 4225 C C . THR B 1 240 ? 7.746 -2.979 -14.234 1 98.88 240 THR B C 1
ATOM 4227 O O . THR B 1 240 ? 8.633 -2.125 -14.328 1 98.88 240 THR B O 1
ATOM 4230 N N . PRO B 1 241 ? 6.668 -2.975 -15.016 1 98.56 241 PRO B N 1
ATOM 4231 C CA . PRO B 1 241 ? 6.504 -1.875 -15.969 1 98.56 241 PRO B CA 1
ATOM 4232 C C . PRO B 1 241 ? 6.414 -0.511 -15.289 1 98.56 241 PRO B C 1
ATOM 4234 O O . PRO B 1 241 ? 6.738 0.511 -15.898 1 98.56 241 PRO B O 1
ATOM 4237 N N . THR B 1 242 ? 6.148 -0.54 -13.938 1 98.56 242 THR B N 1
ATOM 4238 C CA . THR B 1 242 ? 5.844 0.756 -13.344 1 98.56 242 THR B CA 1
ATOM 4239 C C . THR B 1 242 ? 6.84 1.094 -12.234 1 98.56 242 THR B C 1
ATOM 4241 O O . THR B 1 242 ? 6.938 2.248 -11.812 1 98.56 242 THR B O 1
ATOM 4244 N N . ALA B 1 243 ? 7.621 0.117 -11.758 1 98.88 243 ALA B N 1
ATOM 4245 C CA . ALA B 1 243 ? 8.438 0.411 -10.586 1 98.88 243 ALA B CA 1
ATOM 4246 C C . ALA B 1 243 ? 9.5 -0.66 -10.375 1 98.88 243 ALA B C 1
ATOM 4248 O O . ALA B 1 243 ? 9.367 -1.782 -10.867 1 98.88 243 ALA B O 1
ATOM 4249 N N . TRP B 1 244 ? 10.531 -0.282 -9.648 1 98.88 244 TRP B N 1
ATOM 4250 C CA . TRP B 1 244 ? 11.328 -1.254 -8.906 1 98.88 244 TRP B CA 1
ATOM 4251 C C . TRP B 1 244 ? 10.617 -1.679 -7.625 1 98.88 244 TRP B C 1
ATOM 4253 O O . TRP B 1 244 ? 10.008 -0.85 -6.941 1 98.88 244 TRP B O 1
ATOM 4263 N N . ILE B 1 245 ? 10.734 -2.977 -7.328 1 98.94 245 ILE B N 1
ATOM 4264 C CA . ILE B 1 245 ? 10.07 -3.492 -6.137 1 98.94 245 ILE B CA 1
ATOM 4265 C C . ILE B 1 245 ? 11.039 -4.344 -5.328 1 98.94 245 ILE B C 1
ATOM 4267 O O . ILE B 1 245 ? 11.797 -5.141 -5.887 1 98.94 245 ILE B O 1
ATOM 4271 N N . THR B 1 246 ? 11.102 -4.109 -4.059 1 98.88 246 THR B N 1
ATOM 4272 C CA . THR B 1 246 ? 11.766 -5.004 -3.117 1 98.88 246 THR B CA 1
ATOM 4273 C C . THR B 1 246 ? 10.758 -5.598 -2.137 1 98.88 246 THR B C 1
ATOM 4275 O O . THR B 1 246 ? 9.672 -5.051 -1.941 1 98.88 246 THR B O 1
ATOM 4278 N N . PHE B 1 247 ? 11.133 -6.77 -1.534 1 98.88 247 PHE B N 1
ATOM 4279 C CA . PHE B 1 247 ? 10.18 -7.52 -0.73 1 98.88 247 PHE B CA 1
ATOM 4280 C C . PHE B 1 247 ? 10.719 -7.754 0.676 1 98.88 247 PHE B C 1
ATOM 4282 O O . PHE B 1 247 ? 11.93 -7.824 0.876 1 98.88 247 PHE B O 1
ATOM 4289 N N . GLY B 1 248 ? 9.773 -7.836 1.608 1 98.75 248 GLY B N 1
ATOM 4290 C CA . GLY B 1 248 ? 9.977 -8.414 2.928 1 98.75 248 GLY B CA 1
ATOM 4291 C C . GLY B 1 248 ? 8.922 -9.438 3.301 1 98.75 248 GLY B C 1
ATOM 4292 O O . GLY B 1 248 ? 7.734 -9.234 3.037 1 98.75 248 GLY B O 1
ATOM 4293 N N . PHE B 1 249 ? 9.398 -10.602 3.846 1 98.56 249 PHE B N 1
ATOM 4294 C CA . PHE B 1 249 ? 8.508 -11.68 4.27 1 98.56 249 PHE B CA 1
ATOM 4295 C C . PHE B 1 249 ? 8.758 -12.039 5.73 1 98.56 249 PHE B C 1
ATOM 4297 O O . PHE B 1 249 ? 9.891 -12.328 6.121 1 98.56 249 PHE B O 1
ATOM 4304 N N . HIS B 1 250 ? 7.746 -12 6.504 1 98.44 250 HIS B N 1
ATOM 4305 C CA . HIS B 1 250 ? 7.809 -12.336 7.922 1 98.44 250 HIS B CA 1
ATOM 4306 C C . HIS B 1 250 ? 6.418 -12.555 8.5 1 98.44 250 HIS B C 1
ATOM 4308 O O . HIS B 1 250 ? 5.43 -12.031 7.977 1 98.44 250 HIS B O 1
ATOM 4314 N N . GLU B 1 251 ? 6.297 -13.336 9.539 1 97.88 251 GLU B N 1
ATOM 4315 C CA . GLU B 1 251 ? 5.012 -13.531 10.203 1 97.88 251 GLU B CA 1
ATOM 4316 C C . GLU B 1 251 ? 4.48 -12.219 10.773 1 97.88 251 GLU B C 1
ATOM 4318 O O . GLU B 1 251 ? 3.268 -12.039 10.898 1 97.88 251 GLU B O 1
ATOM 4323 N N . ASP B 1 252 ? 5.383 -11.32 11.102 1 98.38 252 ASP B N 1
ATOM 4324 C CA . ASP B 1 252 ? 5.094 -10 11.648 1 98.38 252 ASP B CA 1
ATOM 4325 C C . ASP B 1 252 ? 5.23 -8.922 10.57 1 98.38 252 ASP B C 1
ATOM 4327 O O . ASP B 1 252 ? 6.32 -8.719 10.031 1 98.38 252 ASP B O 1
ATOM 4331 N N . LEU B 1 253 ? 4.168 -8.156 10.344 1 98.69 253 LEU B N 1
ATOM 4332 C CA . LEU B 1 253 ? 4.172 -7.141 9.297 1 98.69 253 LEU B CA 1
ATOM 4333 C C . LEU B 1 253 ? 5.211 -6.062 9.578 1 98.69 253 LEU B C 1
ATOM 4335 O O . LEU B 1 253 ? 5.754 -5.457 8.656 1 98.69 253 LEU B O 1
ATOM 4339 N N . ASN B 1 254 ? 5.516 -5.789 10.883 1 98.69 254 ASN B N 1
ATOM 4340 C CA . ASN B 1 254 ? 6.57 -4.828 11.188 1 98.69 254 ASN B CA 1
ATOM 4341 C C . ASN B 1 254 ? 7.918 -5.285 10.641 1 98.69 254 ASN B C 1
ATOM 4343 O O . ASN B 1 254 ? 8.641 -4.5 10.023 1 98.69 254 ASN B O 1
ATOM 4347 N N . GLU B 1 255 ? 8.203 -6.543 10.852 1 98.69 255 GLU B N 1
ATOM 4348 C CA . GLU B 1 255 ? 9.477 -7.086 10.398 1 98.69 255 GLU B CA 1
ATOM 4349 C C . GLU B 1 255 ? 9.523 -7.188 8.875 1 98.69 255 GLU B C 1
ATOM 4351 O O . GLU B 1 255 ? 10.562 -6.918 8.266 1 98.69 255 GLU B O 1
ATOM 4356 N N . ALA B 1 256 ? 8.414 -7.633 8.289 1 98.75 256 ALA B N 1
ATOM 4357 C CA . ALA B 1 256 ? 8.344 -7.664 6.832 1 98.75 256 ALA B CA 1
ATOM 4358 C C . ALA B 1 256 ? 8.578 -6.273 6.246 1 98.75 256 ALA B C 1
ATOM 4360 O O . ALA B 1 256 ? 9.289 -6.125 5.25 1 98.75 256 ALA B O 1
ATOM 4361 N N . THR B 1 257 ? 7.98 -5.262 6.863 1 98.88 257 THR B N 1
ATOM 4362 C CA . THR B 1 257 ? 8.125 -3.875 6.43 1 98.88 257 THR B CA 1
ATOM 4363 C C . THR B 1 257 ? 9.578 -3.43 6.512 1 98.88 257 THR B C 1
ATOM 4365 O O . THR B 1 257 ? 10.109 -2.846 5.562 1 98.88 257 THR B O 1
ATOM 4368 N N . ALA B 1 258 ? 10.211 -3.73 7.613 1 98.69 258 ALA B N 1
ATOM 4369 C CA . ALA B 1 258 ? 11.602 -3.346 7.82 1 98.69 258 ALA B CA 1
ATOM 4370 C C . ALA B 1 258 ? 12.5 -3.941 6.738 1 98.69 258 ALA B C 1
ATOM 4372 O O . ALA B 1 258 ? 13.352 -3.246 6.18 1 98.69 258 ALA B O 1
ATOM 4373 N N . THR B 1 259 ? 12.281 -5.184 6.426 1 98.62 259 THR B N 1
ATOM 4374 C CA . THR B 1 259 ? 13.102 -5.867 5.434 1 98.62 259 THR B CA 1
ATOM 4375 C C . THR B 1 259 ? 12.883 -5.273 4.047 1 98.62 259 THR B C 1
ATOM 4377 O O . THR B 1 259 ? 13.844 -4.965 3.34 1 98.62 259 THR B O 1
ATOM 4380 N N . ALA B 1 260 ? 11.625 -5.117 3.641 1 98.88 260 ALA B N 1
ATOM 4381 C CA . ALA B 1 260 ? 11.312 -4.551 2.33 1 98.88 260 ALA B CA 1
ATOM 4382 C C . ALA B 1 260 ? 11.945 -3.174 2.162 1 98.88 260 ALA B C 1
ATOM 4384 O O . ALA B 1 260 ? 12.516 -2.867 1.11 1 98.88 260 ALA B O 1
ATOM 4385 N N . LEU B 1 261 ? 11.828 -2.391 3.201 1 98.88 261 LEU B N 1
ATOM 4386 C CA . LEU B 1 261 ? 12.344 -1.026 3.17 1 98.88 261 LEU B CA 1
ATOM 4387 C C . LEU B 1 261 ? 13.867 -1.024 3.104 1 98.88 261 LEU B C 1
ATOM 4389 O O . LEU B 1 261 ? 14.461 -0.268 2.33 1 98.88 261 LEU B O 1
ATOM 4393 N N . ASP B 1 262 ? 14.516 -1.805 3.922 1 98.75 262 ASP B N 1
ATOM 4394 C CA . ASP B 1 262 ? 15.977 -1.86 3.928 1 98.75 262 ASP B CA 1
ATOM 4395 C C . ASP B 1 262 ? 16.516 -2.283 2.562 1 98.75 262 ASP B C 1
ATOM 4397 O O . ASP B 1 262 ? 17.484 -1.706 2.066 1 98.75 262 ASP B O 1
ATOM 4401 N N . GLU B 1 263 ? 15.859 -3.299 1.967 1 98.62 263 GLU B N 1
ATOM 4402 C CA . GLU B 1 263 ? 16.25 -3.73 0.628 1 98.62 263 GLU B CA 1
ATOM 4403 C C . GLU B 1 263 ? 16.094 -2.598 -0.384 1 98.62 263 GLU B C 1
ATOM 4405 O O . GLU B 1 263 ? 16.938 -2.428 -1.265 1 98.62 263 GLU B O 1
ATOM 4410 N N . MET B 1 264 ? 15.078 -1.819 -0.285 1 98.88 264 MET B N 1
ATOM 4411 C CA . MET B 1 264 ? 14.82 -0.72 -1.212 1 98.88 264 MET B CA 1
ATOM 4412 C C . MET B 1 264 ? 15.852 0.393 -1.03 1 98.88 264 MET B C 1
ATOM 4414 O O . MET B 1 264 ? 16.359 0.934 -2.012 1 98.88 264 MET B O 1
ATOM 4418 N N . VAL B 1 265 ? 16.109 0.743 0.202 1 98.81 265 VAL B N 1
ATOM 4419 C CA . VAL B 1 265 ? 17.078 1.796 0.478 1 98.81 265 VAL B CA 1
ATOM 4420 C C . VAL B 1 265 ? 18.438 1.399 -0.082 1 98.81 265 VAL B C 1
ATOM 4422 O O . VAL B 1 265 ? 19.141 2.229 -0.666 1 98.81 265 VAL B O 1
ATOM 4425 N N . GLN B 1 266 ? 18.812 0.148 0.096 1 98.25 266 GLN B N 1
ATOM 4426 C CA . GLN B 1 266 ? 20.062 -0.341 -0.476 1 98.25 266 GLN B CA 1
ATOM 4427 C C . GLN B 1 266 ? 20.047 -0.23 -1.998 1 98.25 266 GLN B C 1
ATOM 4429 O O . GLN B 1 266 ? 21.047 0.165 -2.604 1 98.25 266 GLN B O 1
ATOM 4434 N N . LEU B 1 267 ? 18.969 -0.621 -2.598 1 98.44 267 LEU B N 1
ATOM 4435 C CA . LEU B 1 267 ? 18.844 -0.49 -4.047 1 98.44 267 LEU B CA 1
ATOM 4436 C C . LEU B 1 267 ? 19 0.965 -4.477 1 98.44 267 LEU B C 1
ATOM 4438 O O . LEU B 1 267 ? 19.672 1.254 -5.465 1 98.44 267 LEU B O 1
ATOM 4442 N N . MET B 1 268 ? 18.391 1.855 -3.77 1 98.69 268 MET B N 1
ATOM 4443 C CA . MET B 1 268 ? 18.469 3.277 -4.098 1 98.69 268 MET B CA 1
ATOM 4444 C C . MET B 1 268 ? 19.891 3.801 -3.953 1 98.69 268 MET B C 1
ATOM 4446 O O . MET B 1 268 ? 20.312 4.668 -4.719 1 98.69 268 MET B O 1
ATOM 4450 N N . GLN B 1 269 ? 20.578 3.299 -2.885 1 98.12 269 GLN B N 1
ATOM 4451 C CA . GLN B 1 269 ? 22 3.652 -2.773 1 98.12 269 GLN B CA 1
ATOM 4452 C C . GLN B 1 269 ? 22.75 3.285 -4.047 1 98.12 269 GLN B C 1
ATOM 4454 O O . GLN B 1 269 ? 23.578 4.066 -4.531 1 98.12 269 GLN B O 1
ATOM 4459 N N . GLU B 1 270 ? 22.469 2.148 -4.566 1 96.44 270 GLU B N 1
ATOM 4460 C CA . GLU B 1 270 ? 23.141 1.668 -5.773 1 96.44 270 GLU B CA 1
ATOM 4461 C C . GLU B 1 270 ? 22.75 2.506 -6.988 1 96.44 270 GLU B C 1
ATOM 4463 O O . GLU B 1 270 ? 23.609 2.889 -7.785 1 96.44 270 GLU B O 1
ATOM 4468 N N . ILE B 1 271 ? 21.469 2.814 -7.137 1 96.94 271 ILE B N 1
ATOM 4469 C CA . ILE B 1 271 ? 20.953 3.51 -8.305 1 96.94 271 ILE B CA 1
ATOM 4470 C C . ILE B 1 271 ? 21.469 4.949 -8.32 1 96.94 271 ILE B C 1
ATOM 4472 O O . ILE B 1 271 ? 21.859 5.465 -9.367 1 96.94 271 ILE B O 1
ATOM 4476 N N . TYR B 1 272 ? 21.422 5.562 -7.145 1 97.38 272 TYR B N 1
ATOM 4477 C CA . TYR B 1 272 ? 21.672 7 -7.105 1 97.38 272 TYR B CA 1
ATOM 4478 C C . TYR B 1 272 ? 23.078 7.305 -6.605 1 97.38 272 TYR B C 1
ATOM 4480 O O . TYR B 1 272 ? 23.531 8.453 -6.664 1 97.38 272 TYR B O 1
ATOM 4488 N N . ASN B 1 273 ? 23.812 6.285 -6.113 1 97.44 273 ASN B N 1
ATOM 4489 C CA . ASN B 1 273 ? 25.156 6.438 -5.59 1 97.44 273 ASN B CA 1
ATOM 4490 C C . ASN B 1 273 ? 25.219 7.48 -4.473 1 97.44 273 ASN B C 1
ATOM 4492 O O . ASN B 1 273 ? 25.984 8.445 -4.555 1 97.44 273 ASN B O 1
ATOM 4496 N N . ILE B 1 274 ? 24.406 7.309 -3.445 1 98 274 ILE B N 1
ATOM 4497 C CA . ILE B 1 274 ? 24.312 8.195 -2.289 1 98 274 ILE B CA 1
ATOM 4498 C C . ILE B 1 274 ? 24.391 7.371 -1.003 1 98 274 ILE B C 1
ATOM 4500 O O . ILE B 1 274 ? 24.297 6.141 -1.039 1 98 274 ILE B O 1
ATOM 4504 N N . GLU B 1 275 ? 24.562 8 0.149 1 97.88 275 GLU B N 1
ATOM 4505 C CA . GLU B 1 275 ? 24.672 7.328 1.442 1 97.88 275 GLU B CA 1
ATOM 4506 C C . GLU B 1 275 ? 23.312 6.816 1.914 1 97.88 275 GLU B C 1
ATOM 4508 O O . GLU B 1 275 ? 22.281 7.285 1.45 1 97.88 275 GLU B O 1
ATOM 4513 N N . LYS B 1 276 ? 23.375 5.887 2.807 1 98.38 276 LYS B N 1
ATOM 4514 C CA . LYS B 1 276 ? 22.156 5.215 3.27 1 98.38 276 LYS B CA 1
ATOM 4515 C C . LYS B 1 276 ? 21.172 6.211 3.859 1 98.38 276 LYS B C 1
ATOM 4517 O O . LYS B 1 276 ? 19.969 6.133 3.594 1 98.38 276 LYS B O 1
ATOM 4522 N N . THR B 1 277 ? 21.656 7.172 4.664 1 98.69 277 THR B N 1
ATOM 4523 C CA . THR B 1 277 ? 20.781 8.156 5.285 1 98.69 277 THR B CA 1
ATOM 4524 C C . THR B 1 277 ? 20.141 9.062 4.23 1 98.69 277 THR B C 1
ATOM 4526 O O . THR B 1 277 ? 18.969 9.391 4.32 1 98.69 277 THR B O 1
ATOM 4529 N N . GLU B 1 278 ? 20.906 9.477 3.227 1 98.69 278 GLU B N 1
ATOM 4530 C CA . GLU B 1 278 ? 20.391 10.266 2.113 1 98.69 278 GLU B CA 1
ATOM 4531 C C . GLU B 1 278 ? 19.344 9.484 1.32 1 98.69 278 GLU B C 1
ATOM 4533 O O . GLU B 1 278 ? 18.297 10.031 0.957 1 98.69 278 GLU B O 1
ATOM 4538 N N . ALA B 1 279 ? 19.625 8.219 1.082 1 98.81 279 ALA B N 1
ATOM 4539 C CA . ALA B 1 279 ? 18.688 7.352 0.371 1 98.81 279 ALA B CA 1
ATOM 4540 C C . ALA B 1 279 ? 17.391 7.203 1.149 1 98.81 279 ALA B C 1
ATOM 4542 O O . ALA B 1 279 ? 16.297 7.16 0.559 1 98.81 279 ALA B O 1
ATOM 4543 N N . THR B 1 280 ? 17.516 7.121 2.453 1 98.81 280 THR B N 1
ATOM 4544 C CA . THR B 1 280 ? 16.344 7.008 3.305 1 98.81 280 THR B CA 1
ATOM 4545 C C . THR B 1 280 ? 15.492 8.273 3.229 1 98.81 280 THR B C 1
ATOM 4547 O O . THR B 1 280 ? 14.266 8.203 3.152 1 98.81 280 THR B O 1
ATOM 4550 N N . ALA B 1 281 ? 16.109 9.445 3.229 1 98.81 281 ALA B N 1
ATOM 4551 C CA . ALA B 1 281 ? 15.391 10.703 3.08 1 98.81 281 ALA B CA 1
ATOM 4552 C C . ALA B 1 281 ? 14.656 10.766 1.742 1 98.81 281 ALA B C 1
ATOM 4554 O O . ALA B 1 281 ? 13.492 11.156 1.682 1 98.81 281 ALA B O 1
ATOM 4555 N N . LEU B 1 282 ? 15.328 10.312 0.69 1 98.81 282 LEU B N 1
ATOM 4556 C CA . LEU B 1 282 ? 14.695 10.297 -0.626 1 98.81 282 LEU B CA 1
ATOM 4557 C C . LEU B 1 282 ? 13.57 9.273 -0.678 1 98.81 282 LEU B C 1
ATOM 4559 O O . LEU B 1 282 ? 12.539 9.508 -1.302 1 98.81 282 LEU B O 1
ATOM 4563 N N . ALA B 1 283 ? 13.797 8.125 -0.032 1 98.88 283 ALA B N 1
ATOM 4564 C CA . ALA B 1 283 ? 12.766 7.086 -0.002 1 98.88 283 ALA B CA 1
ATOM 4565 C C . ALA B 1 283 ? 11.477 7.617 0.614 1 98.88 283 ALA B C 1
ATOM 4567 O O . ALA B 1 283 ? 10.383 7.273 0.163 1 98.88 283 ALA B O 1
ATOM 4568 N N . SER B 1 284 ? 11.57 8.461 1.566 1 98.88 284 SER B N 1
ATOM 4569 C CA . SER B 1 284 ? 10.414 8.938 2.316 1 98.88 284 SER B CA 1
ATOM 4570 C C . SER B 1 284 ? 9.484 9.758 1.431 1 98.88 284 SER B C 1
ATOM 4572 O O . SER B 1 284 ? 8.289 9.875 1.717 1 98.88 284 SER B O 1
ATOM 4574 N N . VAL B 1 285 ? 9.969 10.328 0.372 1 98.62 285 VAL B N 1
ATOM 4575 C CA . VAL B 1 285 ? 9.133 11.188 -0.458 1 98.62 285 VAL B CA 1
ATOM 4576 C C . VAL B 1 285 ? 8.773 10.469 -1.754 1 98.62 285 VAL B C 1
ATOM 4578 O O . VAL B 1 285 ? 7.992 10.977 -2.559 1 98.62 285 VAL B O 1
ATOM 4581 N N . ALA B 1 286 ? 9.32 9.172 -1.949 1 98.75 286 ALA B N 1
ATOM 4582 C CA . ALA B 1 286 ? 9.188 8.586 -3.281 1 98.75 286 ALA B CA 1
ATOM 4583 C C . ALA B 1 286 ? 8.719 7.137 -3.195 1 98.75 286 ALA B C 1
ATOM 4585 O O . ALA B 1 286 ? 8.102 6.621 -4.129 1 98.75 286 ALA B O 1
ATOM 4586 N N . VAL B 1 287 ? 9.055 6.457 -2.127 1 98.94 287 VAL B N 1
ATOM 4587 C CA . VAL B 1 287 ? 8.828 5.02 -2.031 1 98.94 287 VAL B CA 1
ATOM 4588 C C . VAL B 1 287 ? 7.469 4.75 -1.395 1 98.94 287 VAL B C 1
ATOM 4590 O O . VAL B 1 287 ? 7.086 5.418 -0.431 1 98.94 287 VAL B O 1
ATOM 4593 N N . ASP B 1 288 ? 6.758 3.814 -1.927 1 98.94 288 ASP B N 1
ATOM 4594 C CA . ASP B 1 288 ? 5.469 3.404 -1.385 1 98.94 288 ASP B CA 1
ATOM 4595 C C . ASP B 1 288 ? 5.551 2.014 -0.761 1 98.94 288 ASP B C 1
ATOM 4597 O O . ASP B 1 288 ? 5.98 1.059 -1.414 1 98.94 288 ASP B O 1
ATOM 4601 N N . LEU B 1 289 ? 5.137 1.896 0.492 1 98.94 289 LEU B N 1
ATOM 4602 C CA . LEU B 1 289 ? 5.02 0.603 1.157 1 98.94 289 LEU B CA 1
ATOM 4603 C C . LEU B 1 289 ? 3.609 0.043 1.019 1 98.94 289 LEU B C 1
ATOM 4605 O O . LEU B 1 289 ? 2.633 0.718 1.353 1 98.94 289 LEU B O 1
ATOM 4609 N N . ARG B 1 290 ? 3.512 -1.179 0.508 1 98.88 290 ARG B N 1
ATOM 4610 C CA . ARG B 1 290 ? 2.24 -1.872 0.336 1 98.88 290 ARG B CA 1
ATOM 4611 C C . ARG B 1 290 ? 2.277 -3.254 0.98 1 98.88 290 ARG B C 1
ATOM 4613 O O . ARG B 1 290 ? 3.344 -3.863 1.093 1 98.88 290 ARG B O 1
ATOM 4620 N N . ILE B 1 291 ? 1.136 -3.668 1.433 1 98.94 291 ILE B N 1
ATOM 4621 C CA . ILE B 1 291 ? 1.029 -5.012 1.988 1 98.94 291 ILE B CA 1
ATOM 4622 C C . ILE B 1 291 ? 0.748 -6.012 0.87 1 98.94 291 ILE B C 1
ATOM 4624 O O . ILE B 1 291 ? -0.308 -5.965 0.234 1 98.94 291 ILE B O 1
ATOM 4628 N N . THR B 1 292 ? 1.667 -6.91 0.644 1 98.81 292 THR B N 1
ATOM 4629 C CA . THR B 1 292 ? 1.602 -7.855 -0.464 1 98.81 292 THR B CA 1
ATOM 4630 C C . THR B 1 292 ? 0.475 -8.859 -0.249 1 98.81 292 THR B C 1
ATOM 4632 O O . THR B 1 292 ? -0.395 -9.023 -1.108 1 98.81 292 THR B O 1
ATOM 4635 N N . GLN B 1 293 ? 0.507 -9.539 0.844 1 98.69 293 GLN B N 1
ATOM 4636 C CA . GLN B 1 293 ? -0.491 -10.523 1.254 1 98.69 293 GLN B CA 1
ATOM 4637 C C . GLN B 1 293 ? -0.425 -10.781 2.756 1 98.69 293 GLN B C 1
ATOM 4639 O O . GLN B 1 293 ? 0.644 -10.672 3.363 1 98.69 293 GLN B O 1
ATOM 4644 N N . VAL B 1 294 ? -1.577 -11.148 3.328 1 98.19 294 VAL B N 1
ATOM 4645 C CA . VAL B 1 294 ? -1.653 -11.391 4.766 1 98.19 294 VAL B CA 1
ATOM 4646 C C . VAL B 1 294 ? -2.035 -12.844 5.027 1 98.19 294 VAL B C 1
ATOM 4648 O O . VAL B 1 294 ? -2.473 -13.188 6.129 1 98.19 294 VAL B O 1
ATOM 4651 N N . VAL B 1 295 ? -1.976 -13.891 4.164 1 91.25 295 VAL B N 1
ATOM 4652 C CA . VAL B 1 295 ? -2.695 -15.156 4.242 1 91.25 295 VAL B CA 1
ATOM 4653 C C . VAL B 1 295 ? -1.699 -16.312 4.301 1 91.25 295 VAL B C 1
ATOM 4655 O O . VAL B 1 295 ? -2.078 -17.453 4.586 1 91.25 295 VAL B O 1
ATOM 4658 N N . ASN B 1 296 ? -0.457 -16.312 4.133 1 84.94 296 ASN B N 1
ATOM 4659 C CA . ASN B 1 296 ? 0.506 -17.391 3.984 1 84.94 296 ASN B CA 1
ATOM 4660 C C . ASN B 1 296 ? 1.175 -17.734 5.312 1 84.94 296 ASN B C 1
ATOM 4662 O O . ASN B 1 296 ? 2.178 -18.453 5.344 1 84.94 296 ASN B O 1
ATOM 4666 N N . GLY B 1 297 ? 0.548 -17.312 6.449 1 90.12 297 GLY B N 1
ATOM 4667 C CA . GLY B 1 297 ? 1.287 -17.422 7.699 1 90.12 297 GLY B CA 1
ATOM 4668 C C . GLY B 1 297 ? 2.432 -16.438 7.805 1 90.12 297 GLY B C 1
ATOM 4669 O O . GLY B 1 297 ? 2.469 -15.617 8.727 1 90.12 297 GLY B O 1
ATOM 4670 N N . VAL B 1 298 ? 3.32 -16.625 6.777 1 97.12 298 VAL B N 1
ATOM 4671 C CA . VAL B 1 298 ? 4.316 -15.586 6.539 1 97.12 298 VAL B CA 1
ATOM 4672 C C . VAL B 1 298 ? 3.719 -14.492 5.656 1 97.12 298 VAL B C 1
ATOM 4674 O O . VAL B 1 298 ? 3.318 -14.75 4.52 1 97.12 298 VAL B O 1
ATOM 4677 N N . LYS B 1 299 ? 3.654 -13.266 6.211 1 98.31 299 LYS B N 1
ATOM 4678 C CA . LYS B 1 299 ? 3.074 -12.133 5.496 1 98.31 299 LYS B CA 1
ATOM 4679 C C . LYS B 1 299 ? 4.125 -11.422 4.645 1 98.31 299 LYS B C 1
ATOM 4681 O O . LYS B 1 299 ? 5.324 -11.641 4.828 1 98.31 299 LYS B O 1
ATOM 4686 N N . GLY B 1 300 ? 3.631 -10.633 3.695 1 98.62 300 GLY B N 1
ATOM 4687 C CA . GLY B 1 300 ? 4.535 -9.922 2.807 1 98.62 300 GLY B CA 1
ATOM 4688 C C . GLY B 1 300 ? 4.258 -8.43 2.74 1 98.62 300 GLY B C 1
ATOM 4689 O O . GLY B 1 300 ? 3.1 -8.008 2.777 1 98.62 300 GLY B O 1
ATOM 4690 N N . VAL B 1 301 ? 5.34 -7.641 2.656 1 98.88 301 VAL B N 1
ATOM 4691 C CA . VAL B 1 301 ? 5.32 -6.227 2.301 1 98.88 301 VAL B CA 1
ATOM 4692 C C . VAL B 1 301 ? 6.246 -5.98 1.11 1 98.88 301 VAL B C 1
ATOM 4694 O O . VAL B 1 301 ? 7.293 -6.621 0.987 1 98.88 301 VAL B O 1
ATOM 4697 N N . HIS B 1 302 ? 5.777 -5.129 0.184 1 98.94 302 HIS B N 1
ATOM 4698 C CA . HIS B 1 302 ? 6.695 -4.73 -0.877 1 98.94 302 HIS B CA 1
ATOM 4699 C C . HIS B 1 302 ? 6.844 -3.215 -0.937 1 98.94 302 HIS B C 1
ATOM 4701 O O . HIS B 1 302 ? 5.875 -2.484 -0.705 1 98.94 302 HIS B O 1
ATOM 4707 N N . ALA B 1 303 ? 8.047 -2.76 -1.11 1 98.94 303 ALA B N 1
ATOM 4708 C CA . ALA B 1 303 ? 8.391 -1.355 -1.328 1 98.94 303 ALA B CA 1
ATOM 4709 C C . ALA B 1 303 ? 8.5 -1.044 -2.818 1 98.94 303 ALA B C 1
ATOM 4711 O O . ALA B 1 303 ? 9.188 -1.756 -3.557 1 98.94 303 ALA B O 1
ATOM 4712 N N . MET B 1 304 ? 7.867 -0.017 -3.275 1 98.94 304 MET B N 1
ATOM 4713 C CA . MET B 1 304 ? 7.832 0.34 -4.691 1 98.94 304 MET B CA 1
ATOM 4714 C C . MET B 1 304 ? 8.523 1.676 -4.934 1 98.94 304 MET B C 1
ATOM 4716 O O . MET B 1 304 ? 8.219 2.67 -4.273 1 98.94 304 MET B O 1
ATOM 4720 N N . LEU B 1 305 ? 9.469 1.736 -5.777 1 98.94 305 LEU B N 1
ATOM 4721 C CA . LEU B 1 305 ? 10.055 2.949 -6.336 1 98.94 305 LEU B CA 1
ATOM 4722 C C . LEU B 1 305 ? 9.594 3.17 -7.77 1 98.94 305 LEU B C 1
ATOM 4724 O O . LEU B 1 305 ? 10.18 2.627 -8.711 1 98.94 305 LEU B O 1
ATOM 4728 N N . PRO B 1 306 ? 8.5 3.949 -7.977 1 98.75 306 PRO B N 1
ATOM 4729 C CA . PRO B 1 306 ? 8.008 4.152 -9.344 1 98.75 306 PRO B CA 1
ATOM 4730 C C . PRO B 1 306 ? 9.07 4.727 -10.273 1 98.75 306 PRO B C 1
ATOM 4732 O O . PRO B 1 306 ? 9.859 5.578 -9.867 1 98.75 306 PRO B O 1
ATOM 4735 N N . HIS B 1 307 ? 9.008 4.188 -11.539 1 98.5 307 HIS B N 1
ATOM 4736 C CA . HIS B 1 307 ? 9.969 4.703 -12.508 1 98.5 307 HIS B CA 1
ATOM 4737 C C . HIS B 1 307 ? 9.781 6.203 -12.727 1 98.5 307 HIS B C 1
ATOM 4739 O O . HIS B 1 307 ? 8.648 6.68 -12.844 1 98.5 307 HIS B O 1
ATOM 4745 N N . GLY B 1 308 ? 10.812 6.977 -12.656 1 97.5 308 GLY B N 1
ATOM 4746 C CA . GLY B 1 308 ? 10.773 8.398 -12.969 1 97.5 308 GLY B CA 1
ATOM 4747 C C . GLY B 1 308 ? 10.305 9.25 -11.805 1 97.5 308 GLY B C 1
ATOM 4748 O O . GLY B 1 308 ? 10.211 10.477 -11.922 1 97.5 308 GLY B O 1
ATOM 4749 N N . VAL B 1 309 ? 10.031 8.617 -10.648 1 98.44 309 VAL B N 1
ATOM 4750 C CA . VAL B 1 309 ? 9.516 9.375 -9.508 1 98.44 309 VAL B CA 1
ATOM 4751 C C . VAL B 1 309 ? 10.594 10.32 -8.992 1 98.44 309 VAL B C 1
ATOM 4753 O O . VAL B 1 309 ? 10.289 11.406 -8.492 1 98.44 309 VAL B O 1
ATOM 4756 N N . ILE B 1 310 ? 11.836 9.898 -9.062 1 98.12 310 ILE B N 1
ATOM 4757 C CA . ILE B 1 310 ? 13.008 10.734 -8.805 1 98.12 310 ILE B CA 1
ATOM 4758 C C . ILE B 1 310 ? 13.781 10.945 -10.102 1 98.12 310 ILE B C 1
ATOM 4760 O O . ILE B 1 310 ? 14.086 9.984 -10.812 1 98.12 310 ILE B O 1
ATOM 4764 N N . ARG B 1 311 ? 14.016 12.195 -10.375 1 94.88 311 ARG B N 1
ATOM 4765 C CA . ARG B 1 311 ? 14.75 12.531 -11.594 1 94.88 311 ARG B CA 1
ATOM 4766 C C . ARG B 1 311 ? 16.016 13.312 -11.273 1 94.88 311 ARG B C 1
ATOM 4768 O O . ARG B 1 311 ? 16.078 14.031 -10.273 1 94.88 311 ARG B O 1
#